Protein AF-A0A1F6GUE6-F1 (afdb_monomer)

Sequence (377 aa):
MRLKSFLLSLLVLWVGASNLKAAQGLELARFNPGYVQPQVYHSFEQGLLLVALEAKRTASFSCAPNRYLLYQAQGETLTWFEGGNLLLSPDLSHLVYLKIQTLDPVLPDQIPAWETQAKTLVNQLQVGPLVLEEAAMNDGQRQCWQQPVWVSLAQGSQKPLPFLAANLCKKHWCSQLSFEGPQSLRLWVRLEPKLVHFVKLDLETGMADPLRFGPSFTKEDLVATHAPREDLLKGKEFQNVQLPLAQGARLIFRPEGGEVSLVLLRKSPDPQTAAARLQSAAEALKAAQVQSALDQGRQAAWLDPANFEAKYFVLSALAAAGETAQLFESLLEDFSAPEKEKACGKMHLDEAFKKLKQQTLFLQQFKANCQAPAPTR

Foldseek 3Di:
DDDDDDDDDPPPPPPPDPPPPPFQKDFPDKFFVVFWDWWWDADAVQLKIKIWTFGDFDPFEDLFWIKIWIAGPVLRDIDIDTAQAKAADQVRQKIKGWHKDKQFADDPVCVVVSVVSLVVLCVQQVADSVQVVVVNPPDRDMDMWTWIWMAGPVVRDIDTQNFTFDQQEGGGGDWDWDDPPDQWIWTWTHRDPQKIFTWIAGNPVSDTHTPDMDGRHHDHDDDHDHYPDDTPDDDPPQDQDWDDRYVFWIWGFHDDPSMTTIMITGDDADQVSLVVLQVVLVVCVVVVVLVSSLSSLSSSCSNPLVPLSSLLSNLLSCLLVVVLVVSLVSLVPSDDPVSSQVSLVCCVVDPSNVVVCVDPVNVVSSCVRRVDDDPDD

Mean predicted aligned error: 10.4 Å

Organism: NCBI:txid1817773

Solvent-accessible surface area (backbone atoms only — not comparable to full-atom values): 20998 Å² total; per-residue (Å²): 139,82,91,84,77,91,81,80,85,77,80,76,79,75,75,70,72,76,79,69,72,71,64,46,65,39,80,76,47,74,46,45,67,89,53,35,43,61,38,35,38,63,37,73,92,71,31,35,38,41,40,37,43,31,66,47,81,46,97,63,56,70,85,73,60,23,41,34,40,39,37,33,59,78,83,70,44,77,47,81,46,64,16,49,49,48,36,45,41,94,85,67,52,34,36,39,34,19,35,69,45,76,46,74,51,77,48,89,94,40,46,72,62,48,53,52,53,50,52,50,50,30,72,60,23,72,33,48,64,59,48,60,51,67,50,64,73,47,86,74,45,71,40,67,48,23,29,42,28,42,32,38,67,86,76,70,48,75,44,78,39,48,40,37,38,39,71,31,33,72,30,42,69,21,58,68,68,44,73,64,62,97,54,25,36,36,34,42,25,44,55,48,67,68,31,32,32,38,26,43,32,32,70,84,82,50,50,67,48,80,75,49,72,46,71,63,65,70,42,89,80,64,83,74,65,48,55,94,62,69,68,77,38,72,85,84,72,52,78,71,42,73,44,82,60,50,97,55,33,33,41,35,28,43,75,52,98,82,30,35,38,34,29,44,30,34,75,70,75,39,61,69,64,14,51,55,30,37,51,53,14,53,53,29,42,74,71,68,36,47,67,60,12,35,55,28,14,49,48,11,18,59,28,21,70,84,38,62,66,31,49,50,45,31,43,44,36,27,44,68,70,63,39,62,68,60,32,54,50,46,51,63,74,72,35,55,74,72,51,33,55,53,48,44,57,48,52,75,72,39,72,63,36,54,72,49,67,73,36,69,68,48,48,52,51,44,43,63,74,66,62,54,77,76,80,86,126

Secondary structure (DSSP, 8-state):
-----------------------EEEEEEEE-TTTEEEEEEEETTTTEEEEEEEEPP-SS---PPEEEEEEETTTTEEEEEEES-EEE-TTSSEEEEEEEEEE----GGGHHHHHHHHHHHHHHHT--HHHHHHHHTSTTPPEEEEEEEEEETTT--EEE-S--BPP-BSSS----EEESSTTEEEEEEEEETTEEEEEEEETTT--EEEEEEEE---BS-------SSPEEE-TT--SS-EEEEETTEEEEEEEETTEEEEEEEESS--HHHHHHHHHHHHHHHHTT-HHHHHHHHHHHHHH-TT-HHHHHHHHHHHHHHT-HHHHHHHHHHS--HHHHHHHHHHHHH-GGGTTGGGSHHHHHHHHHHHSSPPP--

pLDDT: mean 80.68, std 15.74, range [26.67, 97.0]

Structure (mmCIF, N/CA/C/O backbone):
data_AF-A0A1F6GUE6-F1
#
_entry.id   AF-A0A1F6GUE6-F1
#
loop_
_atom_site.group_PDB
_atom_site.id
_atom_site.type_symbol
_atom_site.label_atom_id
_atom_site.label_alt_id
_atom_site.label_comp_id
_atom_site.label_asym_id
_atom_site.label_entity_id
_atom_site.label_seq_id
_atom_site.pdbx_PDB_ins_code
_atom_site.Cartn_x
_atom_site.Cartn_y
_atom_site.Cartn_z
_atom_site.occupancy
_atom_site.B_iso_or_equiv
_atom_site.auth_seq_id
_atom_site.auth_comp_id
_atom_site.auth_asym_id
_atom_site.auth_atom_id
_atom_site.pdbx_PDB_model_num
ATOM 1 N N . MET A 1 1 ? -19.652 -10.505 82.487 1.00 35.41 1 MET A N 1
ATOM 2 C CA . MET A 1 1 ? -18.382 -10.192 81.793 1.00 35.41 1 MET A CA 1
ATOM 3 C C . MET A 1 1 ? -18.406 -10.875 80.427 1.00 35.41 1 MET A C 1
ATOM 5 O O . MET A 1 1 ? -18.623 -12.075 80.393 1.00 35.41 1 MET A O 1
ATOM 9 N N . ARG A 1 2 ? -18.172 -10.102 79.354 1.00 34.78 2 ARG A N 1
ATOM 10 C CA . ARG A 1 2 ? -17.949 -10.492 77.938 1.00 34.78 2 ARG A CA 1
ATOM 11 C C . ARG A 1 2 ? -19.164 -10.804 77.040 1.00 34.78 2 ARG A C 1
ATOM 13 O O . ARG A 1 2 ? -19.551 -11.945 76.839 1.00 34.78 2 ARG A O 1
ATOM 20 N N . LEU A 1 3 ? -19.632 -9.714 76.416 1.00 36.88 3 LEU A N 1
ATOM 21 C CA . LEU A 1 3 ? -20.045 -9.581 75.008 1.00 36.88 3 LEU A CA 1
ATOM 22 C C . LEU A 1 3 ? -19.240 -10.479 74.047 1.00 36.88 3 LEU A C 1
ATOM 24 O O . LEU A 1 3 ? -18.013 -10.390 74.063 1.00 36.88 3 LEU A O 1
ATOM 28 N N . LYS A 1 4 ? -19.932 -11.196 73.151 1.00 33.12 4 LYS A N 1
ATOM 29 C CA . LYS A 1 4 ? -19.559 -11.521 71.753 1.00 33.12 4 LYS A CA 1
ATOM 30 C C . LYS A 1 4 ? -20.828 -12.009 71.038 1.00 33.12 4 LYS A C 1
ATOM 32 O O . LYS A 1 4 ? -21.587 -12.748 71.643 1.00 33.12 4 LYS A O 1
ATOM 37 N N . SER A 1 5 ? -21.134 -11.749 69.779 1.00 37.88 5 SER A N 1
ATOM 38 C CA . SER A 1 5 ? -20.738 -10.743 68.799 1.00 37.88 5 SER A CA 1
ATOM 39 C C . SER A 1 5 ? -21.776 -10.878 67.684 1.00 37.88 5 SER A C 1
ATOM 41 O O . SER A 1 5 ? -22.031 -11.983 67.210 1.00 37.88 5 SER A O 1
ATOM 43 N N . PHE A 1 6 ? -22.367 -9.755 67.288 1.00 40.47 6 PHE A N 1
ATOM 44 C CA . PHE A 1 6 ? -23.083 -9.584 66.028 1.00 40.47 6 PHE A CA 1
ATOM 45 C C . PHE A 1 6 ? -22.161 -9.966 64.861 1.00 40.47 6 PHE A C 1
ATOM 47 O O . PHE A 1 6 ? -21.035 -9.474 64.791 1.00 40.47 6 PHE A O 1
ATOM 54 N N . LEU A 1 7 ? -22.641 -10.783 63.926 1.00 34.53 7 LEU A N 1
ATOM 55 C CA . LEU A 1 7 ? -22.042 -10.914 62.599 1.00 34.53 7 LEU A CA 1
ATOM 56 C C . LEU A 1 7 ? -23.152 -10.704 61.574 1.00 34.53 7 LEU A C 1
ATOM 58 O O . LEU A 1 7 ? -23.885 -11.608 61.187 1.00 34.53 7 LEU A O 1
ATOM 62 N N . LEU A 1 8 ? -23.291 -9.423 61.240 1.00 34.41 8 LEU A N 1
ATOM 63 C CA . LEU A 1 8 ? -24.110 -8.875 60.178 1.00 34.41 8 LEU A CA 1
ATOM 64 C C . LEU A 1 8 ? -23.520 -9.348 58.842 1.00 34.41 8 LEU A C 1
ATOM 66 O O . LEU A 1 8 ? -22.366 -9.058 58.523 1.00 34.41 8 LEU A O 1
ATOM 70 N N . SER A 1 9 ? -24.306 -10.097 58.079 1.00 35.75 9 SER A N 1
ATOM 71 C CA . SER A 1 9 ? -23.972 -10.549 56.734 1.00 35.75 9 SER A CA 1
ATOM 72 C C . SER A 1 9 ? -23.972 -9.356 55.772 1.00 35.75 9 SER A C 1
ATOM 74 O O . SER A 1 9 ? -25.006 -8.997 55.214 1.00 35.75 9 SER A O 1
ATOM 76 N N . LEU A 1 10 ? -22.811 -8.727 55.575 1.00 33.06 10 LEU A N 1
ATOM 77 C CA . LEU A 1 10 ? -22.590 -7.817 54.453 1.00 33.06 10 LEU A CA 1
ATOM 78 C C . LEU A 1 10 ? -22.351 -8.665 53.196 1.00 33.06 10 LEU A C 1
ATOM 80 O O . LEU A 1 10 ? -21.239 -9.112 52.918 1.00 33.06 10 LEU A O 1
ATOM 84 N N . LEU A 1 11 ? -23.430 -8.902 52.451 1.00 32.97 11 LEU A N 1
ATOM 85 C CA . LEU A 1 11 ? -23.385 -9.319 51.053 1.00 32.97 11 LEU A CA 1
ATOM 86 C C . LEU A 1 11 ? -22.753 -8.179 50.245 1.00 32.97 11 LEU A C 1
ATOM 88 O O . LEU A 1 11 ? -23.424 -7.283 49.738 1.00 32.97 11 LEU A O 1
ATOM 92 N N . VAL A 1 12 ? -21.427 -8.200 50.157 1.00 36.44 12 VAL A N 1
ATOM 93 C CA . VAL A 1 12 ? -20.687 -7.437 49.160 1.00 36.44 12 VAL A CA 1
ATOM 94 C C . VAL A 1 12 ? -20.916 -8.142 47.823 1.00 36.44 12 VAL A C 1
ATOM 96 O O . VAL A 1 12 ? -20.212 -9.080 47.453 1.00 36.44 12 VAL A O 1
ATOM 99 N N . LEU A 1 13 ? -21.956 -7.700 47.117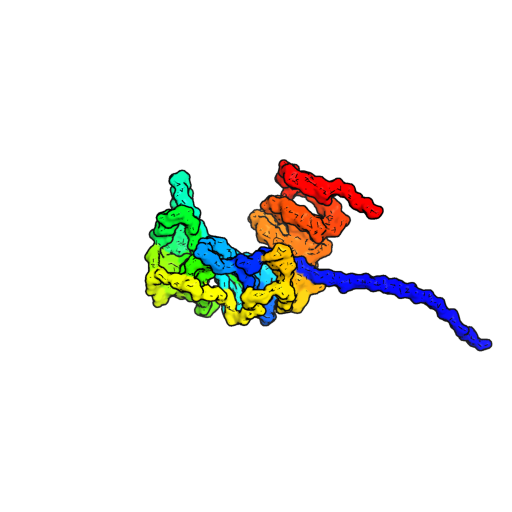 1.00 31.14 13 LEU A N 1
ATOM 100 C CA . LEU A 1 13 ? -22.135 -7.905 45.683 1.00 31.14 13 LEU A CA 1
ATOM 101 C C . LEU A 1 13 ? -20.979 -7.200 44.960 1.00 31.14 13 LEU A C 1
ATOM 103 O O . LEU A 1 13 ? -21.100 -6.070 44.493 1.00 31.14 13 LEU A O 1
ATOM 107 N N . TRP A 1 14 ? -19.835 -7.877 44.873 1.00 30.05 14 TRP A N 1
ATOM 108 C CA . TRP A 1 14 ? -18.879 -7.639 43.801 1.00 30.05 14 TRP A CA 1
ATOM 109 C C . TRP A 1 14 ? -19.537 -8.117 42.507 1.00 30.05 14 TRP A C 1
ATOM 111 O O . TRP A 1 14 ? -19.362 -9.252 42.065 1.00 30.05 14 TRP A O 1
ATOM 121 N N . VAL A 1 15 ? -20.319 -7.227 41.896 1.00 29.81 15 VAL A N 1
ATOM 122 C CA . VAL A 1 15 ? -20.525 -7.245 40.450 1.00 29.81 15 VAL A CA 1
ATOM 123 C C . VAL A 1 15 ? -19.153 -6.938 39.868 1.00 29.81 15 VAL A C 1
ATOM 125 O O . VAL A 1 15 ? -18.769 -5.784 39.691 1.00 29.81 15 VAL A O 1
ATOM 128 N N . GLY A 1 16 ? -18.362 -7.995 39.688 1.00 26.67 16 GLY A N 1
ATOM 129 C CA . GLY A 1 16 ? -17.141 -7.941 38.916 1.00 26.67 16 GLY A CA 1
ATOM 130 C C . GLY A 1 16 ? -17.531 -7.464 37.532 1.00 26.67 16 GLY A C 1
ATOM 131 O O . GLY A 1 16 ? -18.070 -8.235 36.740 1.00 26.67 16 GLY A O 1
ATOM 132 N N . ALA A 1 17 ? -17.291 -6.177 37.281 1.00 27.41 17 ALA A N 1
ATOM 133 C CA . ALA A 1 17 ? -17.164 -5.633 35.950 1.00 27.41 17 ALA A CA 1
ATOM 134 C C . ALA A 1 17 ? -16.342 -6.643 35.156 1.00 27.41 17 ALA A C 1
ATOM 136 O O . ALA A 1 17 ? -15.202 -6.958 35.512 1.00 27.41 17 ALA A O 1
ATOM 137 N N . SER A 1 18 ? -16.974 -7.222 34.146 1.00 26.86 18 SER A N 1
ATOM 138 C CA . SER A 1 18 ? -16.344 -8.062 33.154 1.00 26.86 18 SER A CA 1
ATOM 139 C C . SER A 1 18 ? -15.205 -7.255 32.534 1.00 26.86 18 SER A C 1
ATOM 141 O O . SER A 1 18 ? -15.375 -6.555 31.544 1.00 26.86 18 SER A O 1
ATOM 143 N N . ASN A 1 19 ? -14.012 -7.378 33.120 1.00 27.17 19 ASN A N 1
ATOM 144 C CA . ASN A 1 19 ? -12.729 -6.947 32.574 1.00 27.17 19 ASN A CA 1
ATOM 145 C C . ASN A 1 19 ? -12.341 -7.824 31.369 1.00 27.17 19 ASN A C 1
ATOM 147 O O . ASN A 1 19 ? -11.182 -8.184 31.178 1.00 27.17 19 ASN A O 1
ATOM 151 N N . LEU A 1 20 ? -13.309 -8.144 30.512 1.00 29.92 20 LEU A N 1
ATOM 152 C CA . LEU A 1 20 ? -13.044 -8.361 29.107 1.00 29.92 20 LEU A CA 1
ATOM 153 C C . LEU A 1 20 ? -12.789 -6.966 28.536 1.00 29.92 20 LEU A C 1
ATOM 155 O O . LEU A 1 20 ? -13.666 -6.355 27.936 1.00 29.92 20 LEU A O 1
ATOM 159 N N . LYS A 1 21 ? -11.571 -6.443 28.745 1.00 37.50 21 LYS A N 1
ATOM 160 C CA . LYS A 1 21 ? -11.006 -5.489 27.790 1.00 37.50 21 LYS A CA 1
ATOM 161 C C . LYS A 1 21 ? -11.071 -6.213 26.450 1.00 37.50 21 LYS A C 1
ATOM 163 O O . LYS A 1 21 ? -10.234 -7.077 26.190 1.00 37.50 21 LYS A O 1
ATOM 168 N N . ALA A 1 22 ? -12.111 -5.943 25.662 1.00 50.25 22 ALA A N 1
ATOM 169 C CA . ALA A 1 22 ? -12.159 -6.360 24.276 1.00 50.25 22 ALA A CA 1
ATOM 170 C C . ALA A 1 22 ? -10.840 -5.879 23.666 1.00 50.25 22 ALA A C 1
ATOM 172 O O . ALA A 1 22 ? -10.514 -4.693 23.751 1.00 50.25 22 ALA A O 1
ATOM 173 N N . ALA A 1 23 ? -10.012 -6.815 23.204 1.00 57.88 23 ALA A N 1
ATOM 174 C CA . ALA A 1 23 ? -8.771 -6.456 22.542 1.00 57.88 23 ALA A CA 1
ATOM 175 C C . ALA A 1 23 ? -9.123 -5.509 21.390 1.00 57.88 23 ALA A C 1
ATOM 177 O O . ALA A 1 23 ? -10.034 -5.796 20.613 1.00 57.88 23 ALA A O 1
ATOM 178 N N . GLN A 1 24 ? -8.446 -4.366 21.329 1.00 77.25 24 GLN A N 1
ATOM 179 C CA . GLN A 1 24 ? -8.759 -3.318 20.364 1.00 77.25 24 GLN A CA 1
ATOM 180 C C . GLN A 1 24 ? -8.235 -3.763 19.007 1.00 77.25 24 GLN A C 1
ATOM 182 O O . GLN A 1 24 ? -7.024 -3.920 18.847 1.00 77.25 24 GLN A O 1
ATOM 187 N N . GLY A 1 25 ? -9.144 -4.029 18.074 1.00 84.50 25 GLY A N 1
ATOM 188 C CA . GLY A 1 25 ? -8.812 -4.484 16.732 1.00 84.50 25 GLY A CA 1
ATOM 189 C C . GLY A 1 25 ? -8.895 -3.359 15.719 1.00 84.50 25 GLY A C 1
ATOM 190 O O . GLY A 1 25 ? -9.878 -2.632 15.699 1.00 84.50 25 GLY A O 1
ATOM 191 N N . LEU A 1 26 ? -7.877 -3.254 14.873 1.00 85.81 26 LEU A N 1
ATOM 192 C CA . LEU A 1 26 ? -7.922 -2.493 13.632 1.00 85.81 26 LEU A CA 1
ATOM 193 C C . LEU A 1 26 ? -7.935 -3.487 12.478 1.00 85.81 26 LEU A C 1
ATOM 195 O O . LEU A 1 26 ? -6.980 -4.254 12.326 1.00 85.81 26 LEU A O 1
ATOM 199 N N . GLU A 1 27 ? -9.007 -3.500 11.687 1.00 86.12 27 GLU A N 1
ATOM 200 C CA . GLU A 1 27 ? -8.993 -4.229 10.421 1.00 86.12 27 GLU A CA 1
ATOM 201 C C . GLU A 1 27 ? -8.034 -3.516 9.464 1.00 86.12 27 GLU A C 1
ATOM 203 O O . GLU A 1 27 ? -8.193 -2.345 9.131 1.00 86.12 27 GLU A O 1
ATOM 208 N N . LEU A 1 28 ? -6.986 -4.231 9.077 1.00 84.00 28 LEU A N 1
ATOM 209 C CA . LEU A 1 28 ? -5.942 -3.751 8.189 1.00 84.00 28 LEU A CA 1
ATOM 210 C C . LEU A 1 28 ? -6.340 -3.980 6.732 1.00 84.00 28 LEU A C 1
ATOM 212 O O . LEU A 1 28 ? -6.173 -3.104 5.892 1.00 84.00 28 LEU A O 1
ATOM 216 N N . ALA A 1 29 ? -6.852 -5.170 6.425 1.00 86.69 29 ALA A N 1
ATOM 217 C CA . ALA A 1 29 ? -7.292 -5.516 5.085 1.00 86.69 29 ALA A CA 1
ATOM 218 C C . ALA A 1 29 ? -8.278 -6.675 5.104 1.00 86.69 29 ALA A C 1
ATOM 220 O O . ALA A 1 29 ? -8.143 -7.600 5.903 1.00 86.69 29 ALA A O 1
ATOM 221 N N . ARG A 1 30 ? -9.167 -6.681 4.116 1.00 88.81 30 ARG A N 1
ATOM 222 C CA . ARG A 1 30 ? -9.986 -7.832 3.750 1.00 88.81 30 ARG A CA 1
ATOM 223 C C . ARG A 1 30 ? -9.559 -8.360 2.384 1.00 88.81 30 ARG A C 1
ATOM 225 O O . ARG A 1 30 ? -9.188 -7.592 1.484 1.00 88.81 30 ARG A O 1
ATOM 232 N N . PHE A 1 31 ? -9.523 -9.680 2.237 1.00 88.69 31 PHE A N 1
ATOM 233 C CA . PHE A 1 31 ? -9.171 -10.315 0.970 1.00 88.69 31 PHE A CA 1
ATOM 234 C C . PHE A 1 31 ? -9.803 -11.694 0.814 1.00 88.69 31 PHE A C 1
ATOM 236 O O . PHE A 1 31 ? -10.005 -12.435 1.772 1.00 88.69 31 PHE A O 1
ATOM 243 N N . ASN A 1 32 ? -10.045 -12.076 -0.437 1.00 88.94 32 ASN A N 1
ATOM 244 C CA . ASN A 1 32 ? -10.493 -13.416 -0.770 1.00 88.94 32 ASN A CA 1
ATOM 245 C C . ASN A 1 32 ? -9.274 -14.355 -0.906 1.00 88.94 32 ASN A C 1
ATOM 247 O O . ASN A 1 32 ? -8.454 -14.169 -1.815 1.00 88.94 32 ASN A O 1
ATOM 251 N N . PRO A 1 33 ? -9.143 -15.392 -0.056 1.00 85.81 33 PRO A N 1
ATOM 252 C CA . PRO A 1 33 ? -8.003 -16.307 -0.080 1.00 85.81 33 PRO A CA 1
ATOM 253 C C . PRO A 1 33 ? -7.973 -17.200 -1.331 1.00 85.81 33 PRO A C 1
ATOM 255 O O . PRO A 1 33 ? -6.996 -17.913 -1.544 1.00 85.81 33 PRO A O 1
ATOM 258 N N . GLY A 1 34 ? -9.018 -17.199 -2.164 1.00 86.31 34 GLY A N 1
ATOM 259 C CA . GLY A 1 34 ? -9.038 -17.817 -3.490 1.00 86.31 34 GLY A CA 1
ATOM 260 C C . GLY A 1 34 ? -8.228 -17.041 -4.532 1.00 86.31 34 GLY A C 1
ATOM 261 O O . GLY A 1 34 ? -7.644 -17.666 -5.415 1.00 86.31 34 GLY A O 1
ATOM 262 N N . TYR A 1 35 ? -8.113 -15.717 -4.382 1.00 86.38 35 TYR A N 1
ATOM 263 C CA . TYR A 1 35 ? -7.419 -14.832 -5.330 1.00 86.38 35 TYR A CA 1
ATOM 264 C C . TYR A 1 35 ? -6.144 -14.206 -4.770 1.00 86.38 35 TYR A C 1
ATOM 266 O O . TYR A 1 35 ? -5.294 -13.785 -5.546 1.00 86.38 35 TYR A O 1
ATOM 274 N N . VAL A 1 36 ? -5.992 -14.152 -3.447 1.00 87.50 36 VAL A N 1
ATOM 275 C CA . VAL A 1 36 ? -4.854 -13.515 -2.777 1.00 87.50 36 VAL A CA 1
ATOM 276 C C . VAL A 1 36 ? -4.103 -14.532 -1.928 1.00 87.50 36 VAL A C 1
ATOM 278 O O . VAL A 1 36 ? -4.702 -15.387 -1.272 1.00 87.50 36 VAL A O 1
ATOM 281 N N . GLN A 1 37 ? -2.780 -14.445 -1.954 1.00 85.62 37 GLN A N 1
ATOM 282 C CA . GLN A 1 37 ? -1.874 -15.175 -1.086 1.00 85.62 37 GLN A CA 1
ATOM 283 C C . GLN A 1 37 ? -1.185 -14.181 -0.143 1.00 85.62 37 GLN A C 1
ATOM 285 O O . GLN A 1 37 ? -0.349 -13.398 -0.597 1.00 85.62 37 GLN A O 1
ATOM 290 N N . PRO A 1 38 ? -1.527 -14.186 1.155 1.00 84.56 38 PRO A N 1
ATOM 291 C CA . PRO A 1 38 ? -0.767 -13.437 2.134 1.00 84.56 38 PRO A CA 1
ATOM 292 C C . PRO A 1 38 ? 0.582 -14.108 2.427 1.00 84.56 38 PRO A C 1
ATOM 294 O O . PRO A 1 38 ? 0.700 -15.333 2.393 1.00 84.56 38 PRO A O 1
ATOM 297 N N . GLN A 1 39 ? 1.586 -13.300 2.740 1.00 84.06 39 GLN A N 1
ATOM 298 C CA . GLN A 1 39 ? 2.867 -13.713 3.310 1.00 84.06 39 GLN A CA 1
ATOM 299 C C . GLN A 1 39 ? 3.193 -12.772 4.468 1.00 84.06 39 GLN A C 1
ATOM 301 O O . GLN A 1 39 ? 2.888 -11.575 4.391 1.00 84.06 39 GLN A O 1
ATOM 306 N N . VAL A 1 40 ? 3.787 -13.290 5.544 1.00 79.62 40 VAL A N 1
ATOM 307 C CA . VAL A 1 40 ? 4.036 -12.492 6.750 1.00 79.62 40 VAL A CA 1
ATOM 308 C C . VAL A 1 40 ? 5.484 -12.608 7.175 1.00 79.62 40 VAL A C 1
ATOM 310 O O . VAL A 1 40 ? 5.957 -13.667 7.567 1.00 79.62 40 VAL A O 1
ATOM 313 N N . TYR A 1 41 ? 6.165 -11.473 7.192 1.00 80.19 41 TYR A N 1
ATOM 314 C CA . TYR A 1 41 ? 7.556 -11.364 7.596 1.00 80.19 41 TYR A CA 1
ATOM 315 C C . TYR A 1 41 ? 7.655 -10.580 8.890 1.00 80.19 41 TYR A C 1
ATOM 317 O O . TYR A 1 41 ? 6.993 -9.554 9.056 1.00 80.19 41 TYR A O 1
ATOM 325 N N . HIS A 1 42 ? 8.520 -11.032 9.792 1.00 74.75 42 HIS A N 1
ATOM 326 C CA . HIS A 1 42 ? 8.711 -10.372 11.073 1.00 74.75 42 HIS A CA 1
ATOM 327 C C . HIS A 1 42 ? 10.180 -10.272 11.476 1.00 74.75 42 HIS A C 1
ATOM 329 O O . HIS A 1 42 ? 10.982 -11.181 11.253 1.00 74.75 42 HIS A O 1
ATOM 335 N N . SER A 1 43 ? 10.515 -9.169 12.138 1.00 75.12 43 SER A N 1
ATOM 336 C CA . SER A 1 43 ? 11.791 -8.953 12.804 1.00 75.12 43 SER A CA 1
ATOM 337 C C . SER A 1 43 ? 11.549 -8.564 14.260 1.00 75.12 43 SER A C 1
ATOM 339 O O . SER A 1 43 ? 11.273 -7.402 14.552 1.00 75.12 43 SER A O 1
ATOM 341 N N . PHE A 1 44 ? 11.678 -9.531 15.179 1.00 69.50 44 PHE A N 1
ATOM 342 C CA . PHE A 1 44 ? 11.479 -9.307 16.620 1.00 69.50 44 PHE A CA 1
ATOM 343 C C . PHE A 1 44 ? 12.415 -8.235 17.187 1.00 69.50 44 PHE A C 1
ATOM 345 O O . PHE A 1 44 ? 11.985 -7.411 17.985 1.00 69.50 44 PHE A O 1
ATOM 352 N N . GLU A 1 45 ? 13.675 -8.222 16.752 1.00 71.19 45 GLU A N 1
ATOM 353 C CA . GLU A 1 45 ? 14.685 -7.267 17.227 1.00 71.19 45 GLU A CA 1
ATOM 354 C C . GLU A 1 45 ? 14.363 -5.826 16.828 1.00 71.19 45 GLU A C 1
ATOM 356 O O . GLU A 1 45 ? 14.610 -4.913 17.605 1.00 71.19 45 GLU A O 1
ATOM 361 N N . GLN A 1 46 ? 13.807 -5.627 15.629 1.00 73.94 46 GLN A N 1
ATOM 362 C CA . GLN A 1 46 ? 13.511 -4.295 15.090 1.00 73.94 46 GLN A CA 1
ATOM 363 C C . GLN A 1 46 ? 12.035 -3.905 15.230 1.00 73.94 46 GLN A C 1
ATOM 365 O O . GLN A 1 46 ? 11.632 -2.834 14.782 1.00 73.94 46 GLN A O 1
ATOM 370 N N . GLY A 1 47 ? 11.208 -4.779 15.815 1.00 77.69 47 GLY A N 1
ATOM 371 C CA . GLY A 1 47 ? 9.769 -4.564 15.954 1.00 77.69 47 GLY A CA 1
ATOM 372 C C . GLY A 1 47 ? 9.066 -4.291 14.621 1.00 77.69 47 GLY A C 1
ATOM 373 O O . GLY A 1 47 ? 8.137 -3.489 14.582 1.00 77.69 47 GLY A O 1
ATOM 374 N N . LEU A 1 48 ? 9.527 -4.904 13.528 1.00 81.44 48 LEU A N 1
ATOM 375 C CA . LEU A 1 48 ? 9.015 -4.658 12.181 1.00 81.44 48 LEU A CA 1
ATOM 376 C C . LEU A 1 48 ? 8.215 -5.865 11.695 1.00 81.44 48 LEU A C 1
ATOM 378 O O . LEU A 1 48 ? 8.706 -6.995 11.712 1.00 81.44 48 LEU A O 1
ATOM 382 N N . LEU A 1 49 ? 7.001 -5.605 11.223 1.00 83.00 49 LEU A N 1
ATOM 383 C CA . LEU A 1 49 ? 6.133 -6.569 10.557 1.00 83.00 49 LEU A CA 1
ATOM 384 C C . LEU A 1 49 ? 5.879 -6.097 9.126 1.00 83.00 49 LEU A C 1
ATOM 386 O O . LEU A 1 49 ? 5.487 -4.955 8.910 1.00 83.00 49 LEU A O 1
ATOM 390 N N . LEU A 1 50 ? 6.035 -7.002 8.168 1.00 87.06 50 LEU A N 1
ATOM 391 C CA . LEU A 1 50 ? 5.596 -6.813 6.793 1.00 87.06 50 LEU A CA 1
ATOM 392 C C . LEU A 1 50 ? 4.553 -7.877 6.458 1.00 87.06 50 LEU A C 1
ATOM 394 O O . LEU A 1 50 ? 4.825 -9.072 6.557 1.00 87.06 50 LEU A O 1
ATOM 398 N N . VAL A 1 51 ? 3.377 -7.443 6.019 1.00 88.12 51 VAL A N 1
ATOM 399 C CA . VAL A 1 51 ? 2.354 -8.318 5.447 1.00 88.12 51 VAL A CA 1
ATOM 400 C C . VAL A 1 51 ? 2.261 -8.031 3.958 1.00 88.12 51 VAL A C 1
ATOM 402 O O . VAL A 1 51 ? 1.878 -6.934 3.560 1.00 88.12 51 VAL A O 1
ATOM 405 N N . ALA A 1 52 ? 2.611 -9.010 3.133 1.00 89.81 52 ALA A N 1
ATOM 406 C CA . ALA A 1 52 ? 2.418 -8.954 1.690 1.00 89.81 52 ALA A CA 1
ATOM 407 C C . ALA A 1 52 ? 1.097 -9.639 1.339 1.00 89.81 52 ALA A C 1
ATOM 409 O O . ALA A 1 52 ? 0.883 -10.779 1.728 1.00 89.81 52 ALA A O 1
ATOM 410 N N . LEU A 1 53 ? 0.209 -8.958 0.621 1.00 90.12 53 LEU A N 1
ATOM 411 C CA . LEU A 1 53 ? -1.039 -9.488 0.078 1.00 90.12 53 LEU A CA 1
ATOM 412 C C . LEU A 1 53 ? -0.896 -9.553 -1.441 1.00 90.12 53 LEU A C 1
ATOM 414 O O . LEU A 1 53 ? -1.119 -8.560 -2.142 1.00 90.12 53 LEU A O 1
ATOM 418 N N . GLU A 1 54 ? -0.498 -10.716 -1.941 1.00 88.25 54 GLU A N 1
ATOM 419 C CA . GLU A 1 54 ? -0.133 -10.880 -3.344 1.00 88.25 54 GLU A CA 1
ATOM 420 C C . GLU A 1 54 ? -1.238 -11.538 -4.155 1.00 88.25 54 GLU A C 1
ATOM 422 O O . GLU A 1 54 ? -1.897 -12.469 -3.688 1.00 88.25 54 GLU A O 1
ATOM 427 N N . ALA A 1 55 ? -1.433 -11.093 -5.393 1.00 85.19 55 ALA A N 1
ATOM 428 C CA . ALA A 1 55 ? -2.342 -11.773 -6.302 1.00 85.19 55 ALA A CA 1
ATOM 429 C C . ALA A 1 55 ? -1.824 -13.190 -6.601 1.00 85.19 55 ALA A C 1
ATOM 431 O O . ALA A 1 55 ? -0.674 -13.389 -7.003 1.00 85.19 55 ALA A O 1
ATOM 432 N N . LYS A 1 56 ? -2.686 -14.197 -6.437 1.00 84.25 56 LYS A N 1
ATOM 433 C CA . LYS A 1 56 ? -2.382 -15.562 -6.864 1.00 84.25 56 LYS A CA 1
ATOM 434 C C . LYS A 1 56 ? -2.228 -15.618 -8.374 1.00 84.25 56 LYS A C 1
ATOM 436 O O . LYS A 1 56 ? -2.811 -14.839 -9.121 1.00 84.25 56 LYS A O 1
ATOM 441 N N . ARG A 1 57 ? -1.471 -16.617 -8.820 1.00 80.44 57 ARG A N 1
ATOM 442 C CA . ARG A 1 57 ? -1.257 -16.905 -10.239 1.00 80.44 57 ARG A CA 1
ATOM 443 C C . ARG A 1 57 ? -2.595 -17.093 -10.953 1.00 80.44 57 ARG A C 1
ATOM 445 O O . ARG A 1 57 ? -3.378 -17.970 -10.590 1.00 80.44 57 ARG A O 1
ATOM 452 N N . THR A 1 58 ? -2.809 -16.317 -12.003 1.00 79.12 58 THR A N 1
ATOM 453 C CA . THR A 1 58 ? -3.985 -16.395 -12.874 1.00 79.12 58 THR A CA 1
ATOM 454 C C . THR A 1 58 ? -3.608 -16.943 -14.253 1.00 79.12 58 THR A C 1
ATOM 456 O O . THR A 1 58 ? -2.432 -17.131 -14.578 1.00 79.12 58 THR A O 1
ATOM 459 N N . ALA A 1 59 ? -4.612 -17.241 -15.084 1.00 76.50 59 ALA A N 1
ATOM 460 C CA . ALA A 1 59 ? -4.385 -17.624 -16.479 1.00 76.50 59 ALA A CA 1
ATOM 461 C C . ALA A 1 59 ? -3.818 -16.457 -17.311 1.00 76.50 59 ALA A C 1
ATOM 463 O O . ALA A 1 59 ? -2.984 -16.680 -18.186 1.00 76.50 59 ALA A O 1
ATOM 464 N N . SER A 1 60 ? -4.234 -15.226 -16.996 1.00 79.31 60 SER A N 1
ATOM 465 C CA . SER A 1 60 ? -3.818 -13.983 -17.647 1.00 79.31 60 SER A CA 1
ATOM 466 C C . SER A 1 60 ? -3.238 -13.001 -16.632 1.00 79.31 60 SER A C 1
ATOM 468 O O . SER A 1 60 ? -3.845 -12.757 -15.588 1.00 79.31 60 SER A O 1
ATOM 470 N N . PHE A 1 61 ? -2.089 -12.411 -16.952 1.00 82.62 61 PHE A N 1
ATOM 471 C CA . PHE A 1 61 ? -1.481 -11.362 -16.139 1.00 82.62 61 PHE A CA 1
ATOM 472 C C . PHE A 1 61 ? -2.379 -10.122 -16.049 1.00 82.62 61 PHE A C 1
ATOM 474 O O . PHE A 1 61 ? -3.037 -9.756 -17.020 1.00 82.62 61 PHE A O 1
ATOM 481 N N . SER A 1 62 ? -2.394 -9.477 -14.883 1.00 85.19 62 SER A N 1
ATOM 482 C CA . SER A 1 62 ? -3.101 -8.215 -14.668 1.00 85.19 62 SER A CA 1
ATOM 483 C C . SER A 1 62 ? -2.140 -7.174 -14.110 1.00 85.19 62 SER A C 1
ATOM 485 O O . SER A 1 62 ? -1.243 -7.510 -13.338 1.00 85.19 62 SER A O 1
ATOM 487 N N . CYS A 1 63 ? -2.381 -5.907 -14.435 1.00 86.06 63 CYS A N 1
ATOM 488 C CA . CYS A 1 63 ? -1.606 -4.792 -13.902 1.00 86.06 63 CYS A CA 1
ATOM 489 C C . CYS A 1 63 ? -1.991 -4.396 -12.464 1.00 86.06 63 CYS A C 1
ATOM 491 O O . CYS A 1 63 ? -1.550 -3.351 -11.992 1.00 86.06 63 CYS A O 1
ATOM 493 N N . ALA A 1 64 ? -2.827 -5.181 -11.773 1.00 88.44 64 ALA A N 1
ATOM 494 C CA . ALA A 1 64 ? -3.205 -4.895 -10.393 1.00 88.44 64 ALA A CA 1
ATOM 495 C C . ALA A 1 64 ? -1.978 -5.016 -9.465 1.00 88.44 64 ALA A C 1
ATOM 497 O O . ALA A 1 64 ? -1.245 -6.004 -9.575 1.00 88.44 64 ALA A O 1
ATOM 498 N N . PRO A 1 65 ? -1.725 -4.040 -8.574 1.00 91.81 65 PRO A N 1
ATOM 499 C CA . PRO A 1 65 ? -0.631 -4.123 -7.615 1.00 91.81 65 PRO A CA 1
ATOM 500 C C . PRO A 1 65 ? -0.863 -5.201 -6.563 1.00 91.81 65 PRO A C 1
ATOM 502 O O . PRO A 1 65 ? -1.992 -5.463 -6.146 1.00 91.81 65 PRO A O 1
ATOM 505 N N . ASN A 1 66 ? 0.239 -5.763 -6.073 1.00 92.00 66 ASN A N 1
ATOM 506 C CA . ASN A 1 66 ? 0.255 -6.381 -4.757 1.00 92.00 66 ASN A CA 1
ATOM 507 C C . ASN A 1 66 ? 0.175 -5.273 -3.698 1.00 92.00 66 ASN A C 1
ATOM 509 O O . ASN A 1 66 ? 0.639 -4.147 -3.915 1.00 92.00 66 ASN A O 1
ATOM 513 N N . ARG A 1 67 ? -0.396 -5.602 -2.539 1.00 92.19 67 ARG A N 1
ATOM 514 C CA . ARG A 1 67 ? -0.513 -4.669 -1.411 1.00 92.19 67 ARG A CA 1
ATOM 515 C C . ARG A 1 67 ? 0.425 -5.109 -0.304 1.00 92.19 67 ARG A C 1
ATOM 517 O O . ARG A 1 67 ? 0.422 -6.276 0.073 1.00 92.19 67 ARG A O 1
ATOM 524 N N . TYR A 1 68 ? 1.197 -4.182 0.235 1.00 91.50 68 TYR A N 1
ATOM 525 C CA . TYR A 1 68 ? 2.151 -4.442 1.301 1.00 91.50 68 TYR A CA 1
ATOM 526 C C . TYR A 1 68 ? 1.847 -3.530 2.480 1.00 91.50 68 TYR A C 1
ATOM 528 O O . TYR A 1 68 ? 1.792 -2.313 2.324 1.00 91.50 68 TYR A O 1
ATOM 536 N N . LEU A 1 69 ? 1.678 -4.114 3.658 1.00 89.94 69 LEU A N 1
ATOM 537 C CA . LEU A 1 69 ? 1.536 -3.386 4.908 1.00 89.94 69 LEU A CA 1
ATOM 538 C C . LEU A 1 69 ? 2.814 -3.516 5.714 1.00 89.94 69 LEU A C 1
ATOM 540 O O . LEU A 1 69 ? 3.200 -4.624 6.083 1.00 89.94 69 LEU A O 1
ATOM 544 N N . LEU A 1 70 ? 3.416 -2.385 6.045 1.00 89.31 70 LEU A N 1
ATOM 545 C CA . LEU A 1 70 ? 4.509 -2.308 6.994 1.00 89.31 70 LEU A CA 1
ATOM 546 C C . LEU A 1 70 ? 3.989 -1.769 8.326 1.00 89.31 70 LEU A C 1
ATOM 548 O O . LEU A 1 70 ? 3.420 -0.681 8.378 1.00 89.31 70 LEU A O 1
ATOM 552 N N . TYR A 1 71 ? 4.217 -2.516 9.397 1.00 86.25 71 TYR A N 1
ATOM 553 C CA . TYR A 1 71 ? 3.998 -2.077 10.766 1.00 86.25 71 TYR A CA 1
ATOM 554 C C . TYR A 1 71 ? 5.338 -1.938 11.485 1.00 86.25 71 TYR A C 1
ATOM 556 O O . TYR A 1 71 ? 6.133 -2.879 11.523 1.00 86.25 71 TYR A O 1
ATOM 564 N N . GLN A 1 72 ? 5.567 -0.769 12.075 1.00 85.50 72 GLN A N 1
ATOM 565 C CA . GLN A 1 72 ? 6.715 -0.482 12.928 1.00 85.50 72 GLN A CA 1
ATOM 566 C C . GLN A 1 72 ? 6.218 -0.327 14.365 1.00 85.50 72 GLN A C 1
ATOM 568 O O . GLN A 1 72 ? 5.532 0.640 14.696 1.00 85.50 72 GLN A O 1
ATOM 573 N N . ALA A 1 73 ? 6.565 -1.284 15.226 1.00 79.88 73 ALA A N 1
ATOM 574 C CA . ALA A 1 73 ? 6.168 -1.283 16.630 1.00 79.88 73 ALA A CA 1
ATOM 575 C C . ALA A 1 73 ? 6.738 -0.070 17.374 1.00 79.88 73 ALA A C 1
ATOM 577 O O . ALA A 1 73 ? 6.067 0.502 18.231 1.00 79.88 73 ALA A O 1
ATOM 578 N N . GLN A 1 74 ? 7.950 0.365 17.013 1.00 77.88 74 GLN A N 1
ATOM 579 C CA . GLN A 1 74 ? 8.495 1.628 17.490 1.00 77.88 74 GLN A CA 1
ATOM 580 C C . GLN A 1 74 ? 7.714 2.789 16.855 1.00 77.88 74 GLN A C 1
ATOM 582 O O . GLN A 1 74 ? 7.852 3.077 15.669 1.00 77.88 74 GLN A O 1
ATOM 587 N N . GLY A 1 75 ? 6.869 3.437 17.657 1.00 77.81 75 GLY A N 1
ATOM 588 C CA . GLY A 1 75 ? 5.983 4.519 17.216 1.00 77.81 75 GLY A CA 1
ATOM 589 C C . GLY A 1 75 ? 4.627 4.061 16.665 1.00 77.81 75 GLY A C 1
ATOM 590 O O . GLY A 1 75 ? 3.868 4.911 16.204 1.00 77.81 75 GLY A O 1
ATOM 591 N N . GLU A 1 76 ? 4.327 2.755 16.705 1.00 80.50 76 GLU A N 1
ATOM 592 C CA . GLU A 1 76 ? 3.057 2.154 16.255 1.00 80.50 76 GLU A CA 1
ATOM 593 C C . GLU A 1 76 ? 2.586 2.707 14.894 1.00 80.50 76 GLU A C 1
ATOM 595 O O . GLU A 1 76 ? 1.446 3.140 14.727 1.00 80.50 76 GLU A O 1
ATOM 600 N N . THR A 1 77 ? 3.503 2.740 13.922 1.00 81.81 77 THR A N 1
ATOM 601 C CA . THR A 1 77 ? 3.245 3.293 12.584 1.00 81.81 77 THR A CA 1
ATOM 602 C C . THR A 1 77 ? 2.787 2.190 11.637 1.00 81.81 77 THR A C 1
ATOM 604 O O . THR A 1 77 ? 3.432 1.142 11.560 1.00 81.81 77 THR A O 1
ATOM 607 N N . LEU A 1 78 ? 1.713 2.442 10.885 1.00 86.19 78 LEU A N 1
ATOM 608 C CA . LEU A 1 78 ? 1.284 1.607 9.760 1.00 86.19 78 LEU A CA 1
ATOM 609 C C . LEU A 1 78 ? 1.450 2.363 8.441 1.00 86.19 78 LEU A C 1
ATOM 611 O O . LEU A 1 78 ? 0.943 3.479 8.304 1.00 86.19 78 LEU A O 1
ATOM 615 N N . THR A 1 79 ? 2.103 1.723 7.472 1.00 86.50 79 THR A N 1
ATOM 616 C CA . THR A 1 79 ? 2.334 2.274 6.132 1.00 86.50 79 THR A CA 1
ATOM 617 C C . THR A 1 79 ? 1.955 1.253 5.068 1.00 86.50 79 THR A C 1
ATOM 619 O O . THR A 1 79 ? 2.433 0.117 5.091 1.00 86.50 79 THR A O 1
ATOM 622 N N . TRP A 1 80 ? 1.123 1.672 4.116 1.00 88.00 80 TRP A N 1
ATOM 623 C CA . TRP A 1 80 ? 0.747 0.871 2.956 1.00 88.00 80 TRP A CA 1
ATOM 624 C C . TRP A 1 80 ? 1.611 1.201 1.743 1.00 88.00 80 TRP A C 1
ATOM 626 O O . TRP A 1 80 ? 1.898 2.364 1.459 1.00 88.00 80 TRP A O 1
ATOM 636 N N . PHE A 1 81 ? 1.977 0.161 0.999 1.00 90.94 81 PHE A N 1
ATOM 637 C CA . PHE A 1 81 ? 2.617 0.266 -0.303 1.00 90.94 81 PHE A CA 1
ATOM 638 C C . PHE A 1 81 ? 1.851 -0.569 -1.321 1.00 90.94 81 PHE A C 1
ATOM 640 O O . PHE A 1 81 ? 1.457 -1.704 -1.051 1.00 90.94 81 PHE A O 1
ATOM 647 N N . GLU A 1 82 ? 1.702 -0.023 -2.519 1.00 92.44 82 GLU A N 1
ATOM 648 C CA . GLU A 1 82 ? 1.163 -0.730 -3.673 1.00 92.44 82 GLU A CA 1
ATOM 649 C C . GLU A 1 82 ? 2.258 -0.852 -4.729 1.00 92.44 82 GLU A C 1
ATOM 651 O O . GLU A 1 82 ? 2.873 0.136 -5.142 1.00 92.44 82 GLU A O 1
ATOM 656 N N . GLY A 1 83 ? 2.535 -2.077 -5.160 1.00 92.94 83 GLY A N 1
ATOM 657 C CA . GLY A 1 83 ? 3.606 -2.329 -6.113 1.00 92.94 83 GLY A CA 1
ATOM 658 C C . GLY A 1 83 ? 3.594 -3.747 -6.652 1.00 92.94 83 GLY A C 1
ATOM 659 O O . GLY A 1 83 ? 2.834 -4.593 -6.197 1.00 92.94 83 GLY A O 1
ATOM 660 N N . GLY A 1 84 ? 4.443 -4.025 -7.638 1.00 90.62 84 GLY A N 1
ATOM 661 C CA . GLY A 1 84 ? 4.598 -5.387 -8.150 1.00 90.62 84 GLY A CA 1
ATOM 662 C C . GLY A 1 84 ? 5.472 -6.268 -7.249 1.00 90.62 84 GLY A C 1
ATOM 663 O O . GLY A 1 84 ? 5.243 -7.464 -7.144 1.00 90.62 84 GLY A O 1
ATOM 664 N N . ASN A 1 85 ? 6.478 -5.690 -6.593 1.00 89.75 85 ASN A N 1
ATOM 665 C CA . ASN A 1 85 ? 7.314 -6.389 -5.617 1.00 89.75 85 ASN A CA 1
ATOM 666 C C . ASN A 1 85 ? 7.831 -5.395 -4.567 1.00 89.75 85 ASN A C 1
ATOM 668 O O . ASN A 1 85 ? 7.897 -4.195 -4.840 1.00 89.75 85 ASN A O 1
ATOM 672 N N . LEU A 1 86 ? 8.231 -5.888 -3.400 1.00 92.44 86 LEU A N 1
ATOM 673 C CA . LEU A 1 86 ? 8.853 -5.120 -2.324 1.00 92.44 86 LEU A CA 1
ATOM 674 C C . LEU A 1 86 ? 10.015 -5.921 -1.748 1.00 92.44 86 LEU A C 1
ATOM 676 O O . LEU A 1 86 ? 9.880 -7.126 -1.565 1.00 92.44 86 LEU A O 1
ATOM 680 N N . LEU A 1 87 ? 11.128 -5.250 -1.456 1.00 90.88 87 LEU A N 1
ATOM 681 C CA . LEU A 1 87 ? 12.306 -5.821 -0.814 1.00 90.88 87 LEU A CA 1
ATOM 682 C C . LEU A 1 87 ? 12.755 -4.944 0.362 1.00 90.88 87 LEU A C 1
ATOM 684 O O . LEU A 1 87 ? 13.027 -3.757 0.182 1.00 90.88 87 LEU A O 1
ATOM 688 N N . LEU A 1 88 ? 12.886 -5.540 1.546 1.00 88.81 88 LEU A N 1
ATOM 689 C CA . LEU A 1 88 ? 13.496 -4.913 2.723 1.00 88.81 88 LEU A CA 1
ATOM 690 C C . LEU A 1 88 ? 15.023 -5.045 2.702 1.00 88.81 88 LEU A C 1
ATOM 692 O O . LEU A 1 88 ? 15.561 -6.087 2.314 1.00 88.81 88 LEU A O 1
ATOM 696 N N . SER A 1 89 ? 15.722 -3.997 3.144 1.00 87.19 89 SER A N 1
ATOM 697 C CA . SER A 1 89 ? 17.174 -4.042 3.302 1.00 87.19 89 SER A CA 1
ATOM 698 C C . SER A 1 89 ? 17.580 -5.008 4.424 1.00 87.19 89 SER A C 1
ATOM 700 O O . SER A 1 89 ? 16.807 -5.224 5.362 1.00 87.19 89 SER A O 1
ATOM 702 N N . PRO A 1 90 ? 18.785 -5.610 4.371 1.00 82.25 90 PRO A N 1
ATOM 703 C CA . PRO A 1 90 ? 19.240 -6.543 5.407 1.00 82.25 90 PRO A CA 1
ATOM 704 C C . PRO A 1 90 ? 19.254 -5.965 6.826 1.00 82.25 90 PRO A C 1
ATOM 706 O O . PRO A 1 90 ? 18.998 -6.683 7.790 1.00 82.25 90 PRO A O 1
ATOM 709 N N . ASP A 1 91 ? 19.528 -4.669 6.943 1.00 83.38 91 ASP A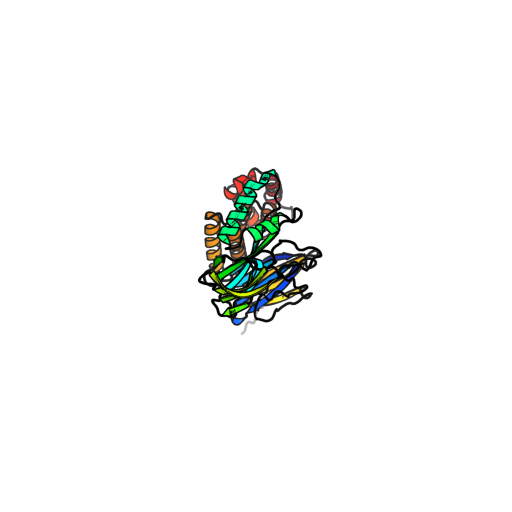 N 1
ATOM 710 C CA . ASP A 1 91 ? 19.544 -3.904 8.190 1.00 83.38 91 ASP A CA 1
ATOM 711 C C . ASP A 1 91 ? 18.175 -3.301 8.556 1.00 83.38 91 ASP A C 1
ATOM 713 O O . ASP A 1 91 ? 18.056 -2.660 9.596 1.00 83.38 91 ASP A O 1
ATOM 717 N N . LEU A 1 92 ? 17.141 -3.520 7.732 1.00 82.75 92 LEU A N 1
ATOM 718 C CA . LEU A 1 92 ? 15.759 -3.078 7.958 1.00 82.75 92 LEU A CA 1
ATOM 719 C C . LEU A 1 92 ? 15.597 -1.559 8.132 1.00 82.75 92 LEU A C 1
ATOM 721 O O . LEU A 1 92 ? 14.616 -1.100 8.711 1.00 82.75 92 LEU A O 1
ATOM 725 N N . SER A 1 93 ? 16.546 -0.775 7.624 1.00 85.00 93 SER A N 1
ATOM 726 C CA . SER A 1 93 ? 16.502 0.690 7.643 1.00 85.00 93 SER A CA 1
ATOM 727 C C . SER A 1 93 ? 15.861 1.272 6.374 1.00 85.00 93 SER A C 1
ATOM 729 O O . SER A 1 93 ? 15.371 2.407 6.380 1.00 85.00 93 SER A O 1
ATOM 731 N N . HIS A 1 94 ? 15.803 0.478 5.301 1.00 88.69 94 HIS A N 1
ATOM 732 C CA . HIS A 1 94 ? 15.274 0.875 4.003 1.00 88.69 94 HIS A CA 1
ATOM 733 C C . HIS A 1 94 ? 14.399 -0.220 3.395 1.00 88.69 94 HIS A C 1
ATOM 735 O O . HIS A 1 94 ? 14.531 -1.410 3.694 1.00 88.69 94 HIS A O 1
ATOM 741 N N . LEU A 1 95 ? 13.542 0.181 2.463 1.00 92.56 95 LEU A N 1
ATOM 742 C CA . LEU A 1 95 ? 12.918 -0.748 1.530 1.00 92.56 95 LEU A CA 1
ATOM 743 C C . LEU A 1 95 ? 12.949 -0.198 0.113 1.00 92.56 95 LEU A C 1
ATOM 745 O O . LEU A 1 95 ? 13.055 1.008 -0.110 1.00 92.56 95 LEU A O 1
ATOM 749 N N . VAL A 1 96 ? 12.844 -1.106 -0.848 1.00 93.69 96 VAL A N 1
ATOM 750 C CA . VAL A 1 96 ? 12.584 -0.777 -2.244 1.00 93.69 96 VAL A CA 1
ATOM 751 C C . VAL A 1 96 ? 11.298 -1.470 -2.649 1.00 93.69 96 VAL A C 1
ATOM 753 O O . VAL A 1 96 ? 11.221 -2.696 -2.594 1.00 93.69 96 VAL A O 1
ATOM 756 N N . TYR A 1 97 ? 10.301 -0.705 -3.083 1.00 94.19 97 TYR A N 1
ATOM 757 C CA . TYR A 1 97 ? 9.113 -1.260 -3.726 1.00 94.19 97 TYR A CA 1
ATOM 758 C C . TYR A 1 97 ? 9.074 -0.876 -5.202 1.00 94.19 97 TYR A C 1
ATOM 760 O O . TYR A 1 97 ? 9.638 0.129 -5.626 1.00 94.19 97 TYR A O 1
ATOM 768 N N . LEU A 1 98 ? 8.433 -1.715 -6.004 1.00 93.62 98 LEU A N 1
ATOM 769 C CA . LEU A 1 98 ? 8.296 -1.531 -7.438 1.00 93.62 98 LEU A CA 1
ATOM 770 C C . LEU A 1 98 ? 6.928 -0.928 -7.750 1.00 93.62 98 LEU A C 1
ATOM 772 O O . LEU A 1 98 ? 5.964 -1.664 -7.965 1.00 93.62 98 LEU A O 1
ATOM 776 N N . LYS A 1 99 ? 6.849 0.404 -7.773 1.00 93.88 99 LYS A N 1
ATOM 777 C CA . LYS A 1 99 ? 5.641 1.154 -8.129 1.00 93.88 99 LYS A CA 1
ATOM 778 C C . LYS A 1 99 ? 5.182 0.778 -9.533 1.00 93.88 99 LYS A C 1
ATOM 780 O O . LYS A 1 99 ? 5.982 0.772 -10.465 1.00 93.88 99 LYS A O 1
ATOM 785 N N . ILE A 1 100 ? 3.896 0.502 -9.701 1.00 91.50 100 ILE A N 1
ATOM 786 C CA . ILE A 1 100 ? 3.351 0.184 -11.019 1.00 91.50 100 ILE A CA 1
ATOM 787 C C . ILE A 1 100 ? 3.098 1.476 -11.789 1.00 91.50 100 ILE A C 1
ATOM 789 O O . ILE A 1 100 ? 2.466 2.403 -11.288 1.00 91.50 100 ILE A O 1
ATOM 793 N N . GLN A 1 101 ? 3.603 1.516 -13.015 1.00 87.06 101 GLN A N 1
ATOM 794 C CA . GLN A 1 101 ? 3.309 2.545 -14.003 1.00 87.06 101 GLN A CA 1
ATOM 795 C C . GLN A 1 101 ? 2.450 1.906 -15.086 1.00 87.06 101 GLN A C 1
ATOM 797 O O . GLN A 1 101 ? 2.786 0.822 -15.560 1.00 87.06 101 GLN A O 1
ATOM 802 N N . THR A 1 102 ? 1.347 2.543 -15.468 1.00 81.81 102 THR A N 1
ATOM 803 C CA . THR A 1 102 ? 0.428 2.012 -16.481 1.00 81.81 102 THR A CA 1
ATOM 804 C C . THR A 1 102 ? 0.256 2.985 -17.631 1.00 81.81 102 THR A C 1
ATOM 806 O O . THR A 1 102 ? 0.225 4.198 -17.422 1.00 81.81 102 THR A O 1
ATOM 809 N N . LEU A 1 103 ? 0.074 2.441 -18.829 1.00 75.94 103 LEU A N 1
ATOM 810 C CA . LEU A 1 103 ? -0.333 3.190 -20.009 1.00 75.94 103 LEU A CA 1
ATOM 811 C C . LEU A 1 103 ? -1.524 2.468 -20.636 1.00 75.94 103 LEU A C 1
ATOM 813 O O . LEU A 1 103 ? -1.457 1.271 -20.935 1.00 75.94 103 LEU A O 1
ATOM 817 N N . ASP A 1 104 ? -2.634 3.187 -20.748 1.00 75.00 104 ASP A N 1
ATOM 818 C CA . ASP A 1 104 ? -3.864 2.662 -21.327 1.00 75.00 104 ASP A CA 1
ATOM 819 C C . ASP A 1 104 ? -3.737 2.523 -22.855 1.00 75.00 104 ASP A C 1
ATOM 821 O O . ASP A 1 104 ? -2.904 3.197 -23.475 1.00 75.00 104 ASP A O 1
ATOM 825 N N . PRO A 1 105 ? -4.523 1.622 -23.472 1.00 73.06 105 PRO A N 1
ATOM 826 C CA . PRO A 1 105 ? -4.548 1.472 -24.921 1.00 73.06 105 PRO A CA 1
ATOM 827 C C . PRO A 1 105 ? -4.979 2.769 -25.616 1.00 73.06 105 PRO A C 1
ATOM 829 O O . PRO A 1 105 ? -5.819 3.516 -25.115 1.00 73.06 105 PRO A O 1
ATOM 832 N N . VAL A 1 106 ? -4.411 3.019 -26.796 1.00 72.94 106 VAL A N 1
ATOM 833 C CA . VAL A 1 106 ? -4.666 4.236 -27.574 1.00 72.94 106 VAL A CA 1
ATOM 834 C C . VAL A 1 106 ? -5.998 4.122 -28.306 1.00 72.94 106 VAL A C 1
ATOM 836 O O . VAL A 1 106 ? -6.131 3.328 -29.237 1.00 72.94 106 VAL A O 1
ATOM 839 N N . LEU A 1 107 ? -6.973 4.949 -27.933 1.00 75.06 107 LEU A N 1
ATOM 840 C CA . LEU A 1 107 ? -8.128 5.221 -28.788 1.00 75.06 107 LEU A CA 1
ATOM 841 C C . LEU A 1 107 ? -7.780 6.343 -29.786 1.00 75.06 107 LEU A C 1
ATOM 843 O O . LEU A 1 107 ? -7.004 7.237 -29.432 1.00 75.06 107 LEU A O 1
ATOM 847 N N . PRO A 1 108 ? -8.318 6.335 -31.024 1.00 76.88 108 PRO A N 1
ATOM 848 C CA . PRO A 1 108 ? -7.945 7.311 -32.056 1.00 76.88 108 PRO A CA 1
ATOM 849 C C . PRO A 1 108 ? -8.104 8.780 -31.637 1.00 76.88 108 PRO A C 1
ATOM 851 O O . PRO A 1 108 ? -7.316 9.634 -32.033 1.00 76.88 108 PRO A O 1
ATOM 854 N N . ASP A 1 109 ? -9.102 9.076 -30.809 1.00 80.12 109 ASP A N 1
ATOM 855 C CA . ASP A 1 109 ? -9.400 10.400 -30.260 1.00 80.12 109 ASP A CA 1
ATOM 856 C C . ASP A 1 109 ? -8.486 10.805 -29.087 1.00 80.12 109 ASP A C 1
ATOM 858 O O . ASP A 1 109 ? -8.468 11.969 -28.688 1.00 80.12 109 ASP A O 1
ATOM 862 N N . GLN A 1 110 ? -7.691 9.874 -28.556 1.00 79.44 110 GLN A N 1
ATOM 863 C CA . GLN A 1 110 ? -6.848 10.063 -27.371 1.00 79.44 110 GLN A CA 1
ATOM 864 C C . GLN A 1 110 ? -5.347 10.094 -27.680 1.00 79.44 110 GLN A C 1
ATOM 866 O O . GLN A 1 110 ? -4.547 10.298 -26.766 1.00 79.44 110 GLN A O 1
ATOM 871 N N . ILE A 1 111 ? -4.956 9.954 -28.953 1.00 79.19 111 ILE A N 1
ATOM 872 C CA . ILE A 1 111 ? -3.550 9.942 -29.398 1.00 79.19 111 ILE A CA 1
ATOM 873 C C . ILE A 1 111 ? -2.733 11.107 -28.798 1.00 79.19 111 ILE A C 1
ATOM 875 O O . ILE A 1 111 ? -1.689 10.835 -28.206 1.00 79.19 111 ILE A O 1
ATOM 879 N N . PRO A 1 112 ? -3.181 12.383 -28.831 1.00 81.00 112 PRO A N 1
ATOM 880 C CA . PRO A 1 112 ? -2.370 13.487 -28.302 1.00 81.00 112 PRO A CA 1
ATOM 881 C C . PRO A 1 112 ? -2.149 13.418 -26.781 1.00 81.00 112 PRO A C 1
ATOM 883 O O . PRO A 1 112 ? -1.067 13.738 -26.276 1.00 81.00 112 PRO A O 1
ATOM 886 N N . ALA A 1 113 ? -3.173 12.997 -26.033 1.00 79.44 113 ALA A N 1
ATOM 887 C CA . ALA A 1 113 ? -3.083 12.828 -24.583 1.00 79.44 113 ALA A CA 1
ATOM 888 C C . ALA A 1 113 ? -2.151 11.661 -24.232 1.00 79.44 113 ALA A C 1
ATOM 890 O O . ALA A 1 113 ? -1.295 11.782 -23.353 1.00 79.44 113 ALA A O 1
ATOM 891 N N . TRP A 1 114 ? -2.265 10.567 -24.983 1.00 81.38 114 TRP A N 1
ATOM 892 C CA . TRP A 1 114 ? -1.409 9.400 -24.852 1.00 81.38 114 TRP A CA 1
ATOM 893 C C . TRP A 1 114 ? 0.063 9.722 -25.138 1.00 81.38 114 TRP A C 1
ATOM 895 O O . TRP A 1 114 ? 0.929 9.387 -24.333 1.00 81.38 114 TRP A O 1
ATOM 905 N N . GLU A 1 115 ? 0.360 10.442 -26.224 1.00 80.81 115 GLU A N 1
ATOM 906 C CA . GLU A 1 115 ? 1.728 10.862 -26.559 1.00 80.81 115 GLU A CA 1
ATOM 907 C C . GLU A 1 115 ? 2.344 11.729 -25.459 1.00 80.81 115 GLU A C 1
ATOM 909 O O . GLU A 1 115 ? 3.536 11.623 -25.164 1.00 80.81 115 GLU A O 1
ATOM 914 N N . THR A 1 116 ? 1.531 12.586 -24.839 1.00 82.94 116 THR A N 1
ATOM 915 C CA . THR A 1 116 ? 1.965 13.413 -23.710 1.00 82.94 116 THR A CA 1
ATOM 916 C C . THR A 1 116 ? 2.343 12.533 -22.520 1.00 82.94 116 THR A C 1
ATOM 918 O O . THR A 1 116 ? 3.436 12.687 -21.974 1.00 82.94 116 THR A O 1
ATOM 921 N N . GLN A 1 117 ? 1.496 11.563 -22.165 1.00 79.31 117 GLN A N 1
ATOM 922 C CA . GLN A 1 117 ? 1.762 10.618 -21.080 1.00 79.31 117 GLN A CA 1
ATOM 923 C C . GLN A 1 117 ? 3.005 9.757 -21.355 1.00 79.31 117 GLN A C 1
ATOM 925 O O . GLN A 1 117 ? 3.855 9.604 -20.475 1.00 79.31 117 GLN A O 1
ATOM 930 N N . ALA A 1 118 ? 3.153 9.247 -22.580 1.00 78.81 118 ALA A N 1
ATOM 931 C CA . ALA A 1 118 ? 4.320 8.477 -22.998 1.00 78.81 118 ALA A CA 1
ATOM 932 C C . ALA A 1 118 ? 5.608 9.310 -22.886 1.00 78.81 118 ALA A C 1
ATOM 934 O O . ALA A 1 118 ? 6.566 8.868 -22.253 1.00 78.81 118 ALA A O 1
ATOM 935 N N . LYS A 1 119 ? 5.620 10.551 -23.398 1.00 80.19 119 LYS A N 1
ATOM 936 C CA . LYS A 1 119 ? 6.765 11.475 -23.266 1.00 80.19 119 LYS A CA 1
ATOM 937 C C . LYS A 1 119 ? 7.107 11.765 -21.805 1.00 80.19 119 LYS A C 1
ATOM 939 O O . LYS A 1 119 ? 8.284 11.799 -21.449 1.00 80.19 119 LYS A O 1
ATOM 944 N N . THR A 1 120 ? 6.102 11.948 -20.945 1.00 81.19 120 THR A N 1
ATOM 945 C CA . THR A 1 120 ? 6.321 12.118 -19.502 1.00 81.19 120 THR A CA 1
ATOM 946 C C . THR A 1 120 ? 7.020 10.901 -18.898 1.00 81.19 120 THR A C 1
ATOM 948 O O . THR A 1 120 ? 8.001 11.075 -18.175 1.00 81.19 120 THR A O 1
ATOM 951 N N . LEU A 1 121 ? 6.576 9.685 -19.228 1.00 78.81 121 LEU A N 1
ATOM 952 C CA . LEU A 1 121 ? 7.190 8.448 -18.739 1.00 78.81 121 LEU A CA 1
ATOM 953 C C . LEU A 1 121 ? 8.634 8.282 -19.239 1.00 78.81 121 LEU A C 1
ATOM 955 O O . LEU A 1 121 ? 9.512 8.005 -18.425 1.00 78.81 121 LEU A O 1
ATOM 959 N N . VAL A 1 122 ? 8.904 8.521 -20.530 1.00 77.94 122 VAL A N 1
ATOM 960 C CA . VAL A 1 122 ? 10.271 8.497 -21.103 1.00 77.94 122 VAL A CA 1
ATOM 961 C C . VAL A 1 122 ? 11.205 9.418 -20.321 1.00 77.94 122 VAL A C 1
ATOM 963 O O . VAL A 1 122 ? 12.270 8.993 -19.869 1.00 77.94 122 VAL A O 1
ATOM 966 N N . ASN A 1 123 ? 10.783 10.669 -20.118 1.00 77.19 123 ASN A N 1
ATOM 967 C CA . ASN A 1 123 ? 11.605 11.684 -19.464 1.00 77.19 123 ASN A CA 1
ATOM 968 C C . ASN A 1 123 ? 11.852 11.373 -17.981 1.00 77.19 123 ASN A C 1
ATOM 970 O O . ASN A 1 123 ? 12.929 11.657 -17.465 1.00 77.19 123 ASN A O 1
ATOM 974 N N . GLN A 1 124 ? 10.867 10.797 -17.287 1.00 78.88 124 GLN A N 1
ATOM 975 C CA . GLN A 1 124 ? 10.976 10.481 -15.860 1.00 78.88 124 GLN A CA 1
ATOM 976 C C . GLN A 1 124 ? 11.764 9.195 -15.577 1.00 78.88 124 GLN A C 1
ATOM 978 O O . GLN A 1 124 ? 12.330 9.061 -14.493 1.00 78.88 124 GLN A O 1
ATOM 983 N N . LEU A 1 125 ? 11.777 8.243 -16.513 1.00 76.00 125 LEU A N 1
ATOM 984 C CA . LEU A 1 125 ? 12.241 6.874 -16.265 1.00 76.00 125 LEU A CA 1
ATOM 985 C C . LEU A 1 125 ? 13.518 6.496 -17.019 1.00 76.00 125 LEU A C 1
ATOM 987 O O . LEU A 1 125 ? 13.909 5.336 -16.947 1.00 76.00 125 LEU A O 1
ATOM 991 N N . GLN A 1 126 ? 14.140 7.435 -17.743 1.00 69.62 126 GLN A N 1
ATOM 992 C CA . GLN A 1 126 ? 15.352 7.201 -18.546 1.00 69.62 126 GLN A CA 1
ATOM 993 C C . GLN A 1 126 ? 15.264 5.925 -19.407 1.00 69.62 126 GLN A C 1
ATOM 995 O O . GLN A 1 126 ? 16.198 5.128 -19.474 1.00 69.62 126 GLN A O 1
ATOM 1000 N N . VAL A 1 127 ? 14.122 5.713 -20.067 1.00 69.88 127 VAL A N 1
ATOM 1001 C CA . VAL A 1 127 ? 13.895 4.558 -20.949 1.00 69.88 127 VAL A CA 1
ATOM 1002 C C . VAL A 1 127 ? 13.767 5.025 -22.390 1.00 69.88 127 VAL A C 1
ATOM 1004 O O . VAL A 1 127 ? 13.179 6.072 -22.650 1.00 69.88 127 VAL A O 1
ATOM 1007 N N . GLY A 1 128 ? 14.300 4.250 -23.340 1.00 65.94 128 GLY A N 1
ATOM 1008 C CA . GLY A 1 128 ? 14.151 4.555 -24.760 1.00 65.94 128 GLY A CA 1
ATOM 1009 C C . GLY A 1 128 ? 12.670 4.605 -25.183 1.00 65.94 128 GLY A C 1
ATOM 1010 O O . GLY A 1 128 ? 11.909 3.710 -24.806 1.00 65.94 128 GLY A O 1
ATOM 1011 N N . PRO A 1 129 ? 12.243 5.591 -25.996 1.00 65.19 129 PRO A N 1
ATOM 1012 C CA . PRO A 1 129 ? 10.843 5.750 -26.413 1.00 65.19 129 PRO A CA 1
ATOM 1013 C C . PRO A 1 129 ? 10.273 4.492 -27.088 1.00 65.19 129 PRO A C 1
ATOM 1015 O O . PRO A 1 129 ? 9.125 4.125 -26.849 1.00 65.19 129 PRO A O 1
ATOM 1018 N N . LEU A 1 130 ? 11.117 3.748 -27.810 1.00 66.75 130 LEU A N 1
ATOM 1019 C CA . LEU A 1 130 ? 10.757 2.488 -28.466 1.00 66.75 130 LEU A CA 1
ATOM 1020 C C . LEU A 1 130 ? 10.249 1.404 -27.496 1.00 66.75 130 LEU A C 1
ATOM 1022 O O . LEU A 1 130 ? 9.446 0.564 -27.891 1.00 66.75 130 LEU A O 1
ATOM 1026 N N . VAL A 1 131 ? 10.677 1.412 -26.227 1.00 70.00 131 VAL A N 1
ATOM 1027 C CA . VAL A 1 131 ? 10.194 0.459 -25.207 1.00 70.00 131 VAL A CA 1
ATOM 1028 C C . VAL A 1 131 ? 8.729 0.716 -24.851 1.00 70.00 131 VAL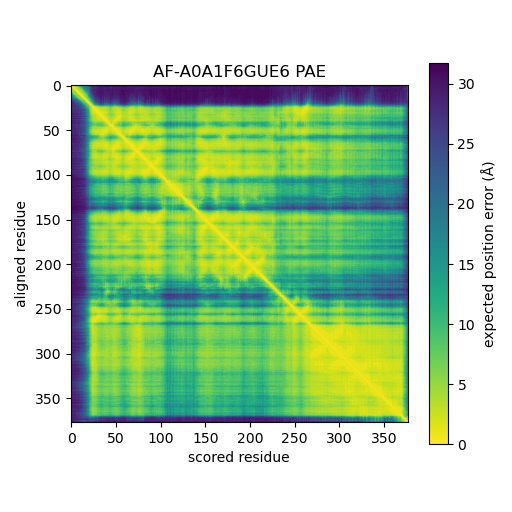 A C 1
ATOM 1030 O O . VAL A 1 131 ? 8.004 -0.223 -24.517 1.00 70.00 131 VAL A O 1
ATOM 1033 N N . LEU A 1 132 ? 8.295 1.978 -24.906 1.00 67.88 132 LEU A N 1
ATOM 1034 C CA . LEU A 1 132 ? 6.908 2.365 -24.652 1.00 67.88 132 LEU A CA 1
ATOM 1035 C C . LEU A 1 132 ? 6.050 2.238 -25.922 1.00 67.88 132 LEU A C 1
ATOM 1037 O O . LEU A 1 132 ? 4.888 1.851 -25.832 1.00 67.88 132 LEU A O 1
ATOM 1041 N N . GLU A 1 133 ? 6.625 2.493 -27.101 1.00 64.12 133 GLU A N 1
ATOM 1042 C CA . GLU A 1 133 ? 5.942 2.384 -28.400 1.00 64.12 133 GLU A CA 1
ATOM 1043 C C . GLU A 1 133 ? 5.676 0.932 -28.829 1.00 64.12 133 GLU A C 1
ATOM 1045 O O . GLU A 1 133 ? 4.584 0.631 -29.307 1.00 64.12 133 GLU A O 1
ATOM 1050 N N . GLU A 1 134 ? 6.611 -0.001 -28.602 1.00 61.66 134 GLU A N 1
ATOM 1051 C CA . GLU A 1 134 ? 6.388 -1.435 -28.874 1.00 61.66 134 GLU A CA 1
ATOM 1052 C C . GLU A 1 134 ? 5.218 -1.992 -28.037 1.00 61.66 134 GLU A C 1
ATOM 1054 O O . GLU A 1 134 ? 4.521 -2.922 -28.441 1.00 61.66 134 GLU A O 1
ATOM 1059 N N . ALA A 1 135 ? 4.954 -1.377 -26.883 1.00 53.91 135 ALA A N 1
ATOM 1060 C CA . ALA A 1 135 ? 3.843 -1.727 -26.012 1.00 53.91 135 ALA A CA 1
ATOM 1061 C C . ALA A 1 135 ? 2.496 -1.148 -26.502 1.00 53.91 135 ALA A C 1
ATOM 1063 O O . ALA A 1 135 ? 1.452 -1.750 -26.255 1.00 53.91 135 ALA A O 1
ATOM 1064 N N . ALA A 1 136 ? 2.514 -0.030 -27.237 1.00 54.25 136 ALA A N 1
ATOM 1065 C CA . ALA A 1 136 ? 1.326 0.629 -27.789 1.00 54.25 136 ALA A CA 1
ATOM 1066 C C . ALA A 1 136 ? 0.647 -0.179 -28.909 1.00 54.25 136 ALA A C 1
ATOM 1068 O O . ALA A 1 136 ? -0.560 -0.064 -29.111 1.00 54.25 136 ALA A O 1
ATOM 1069 N N . MET A 1 137 ? 1.417 -1.004 -29.628 1.00 53.38 137 MET A N 1
ATOM 1070 C CA . MET A 1 137 ? 0.943 -1.765 -30.792 1.00 53.38 137 MET A CA 1
ATOM 1071 C C . MET A 1 137 ? 0.311 -3.127 -30.445 1.00 53.38 137 MET A C 1
ATOM 1073 O O . MET A 1 137 ? -0.141 -3.826 -31.347 1.00 53.38 137 MET A O 1
ATOM 1077 N N . ASN A 1 138 ? 0.261 -3.519 -29.165 1.00 53.62 138 ASN A N 1
ATOM 1078 C CA . ASN A 1 138 ? -0.305 -4.804 -28.739 1.00 53.62 138 ASN A CA 1
ATOM 1079 C C . ASN A 1 138 ? -1.812 -4.700 -28.433 1.00 53.62 138 ASN A C 1
ATOM 1081 O O . ASN A 1 138 ? -2.205 -4.413 -27.301 1.00 53.62 138 ASN A O 1
ATOM 1085 N N . ASP A 1 139 ? -2.640 -4.965 -29.449 1.00 55.72 139 ASP A N 1
ATOM 1086 C CA . ASP A 1 139 ? -4.027 -5.471 -29.373 1.00 55.72 139 ASP A CA 1
ATOM 1087 C C . ASP A 1 139 ? -4.955 -4.865 -28.293 1.00 55.72 139 ASP A C 1
ATOM 1089 O O . ASP A 1 139 ? -5.769 -5.562 -27.685 1.00 55.72 139 ASP A O 1
ATOM 1093 N N . GLY A 1 140 ? -4.858 -3.558 -28.029 1.00 61.81 140 GLY A N 1
ATOM 1094 C CA . GLY A 1 140 ? -5.786 -2.857 -27.132 1.00 61.81 140 GLY A CA 1
ATOM 1095 C C . GLY A 1 140 ? -5.682 -3.239 -25.648 1.00 61.81 140 GLY A C 1
ATOM 1096 O O . GLY A 1 140 ? -6.622 -2.989 -24.892 1.00 61.81 140 GLY A O 1
ATOM 1097 N N . GLN A 1 141 ? -4.569 -3.831 -25.201 1.00 67.94 141 GLN A N 1
ATOM 1098 C CA . GLN A 1 141 ? -4.366 -4.168 -23.788 1.00 67.94 141 GLN A CA 1
ATOM 1099 C C . GLN A 1 141 ? -3.609 -3.074 -23.027 1.00 67.94 141 GLN A C 1
ATOM 1101 O O . GLN A 1 141 ? -2.637 -2.507 -23.526 1.00 67.94 141 GLN A O 1
ATOM 1106 N N . ARG A 1 142 ? -4.026 -2.826 -21.776 1.00 74.75 142 ARG A N 1
ATOM 1107 C CA . ARG A 1 142 ? -3.298 -1.965 -20.831 1.00 74.75 142 ARG A CA 1
ATOM 1108 C C . ARG A 1 142 ? -1.896 -2.518 -20.602 1.00 74.75 142 ARG A C 1
ATOM 1110 O O . ARG A 1 142 ? -1.735 -3.681 -20.234 1.00 74.75 142 ARG A O 1
ATOM 1117 N N . GLN A 1 143 ? -0.906 -1.650 -20.743 1.00 77.94 143 GLN A N 1
ATOM 1118 C CA . GLN A 1 143 ? 0.493 -1.977 -20.505 1.00 77.94 143 GLN A CA 1
ATOM 1119 C C . GLN A 1 143 ? 0.898 -1.521 -19.111 1.00 77.94 143 GLN A C 1
ATOM 1121 O O . GLN A 1 143 ? 0.427 -0.491 -18.617 1.00 77.94 143 GLN A O 1
ATOM 1126 N N . CYS A 1 144 ? 1.773 -2.289 -18.467 1.00 83.56 144 CYS A N 1
ATOM 1127 C CA . CYS A 1 144 ? 2.298 -1.921 -17.166 1.00 83.56 144 CYS A CA 1
ATOM 1128 C C . CYS A 1 144 ? 3.768 -2.273 -16.984 1.00 83.56 144 CYS A C 1
ATOM 1130 O O . CYS A 1 144 ? 4.266 -3.296 -17.455 1.00 83.56 144 CYS A O 1
ATOM 1132 N N . TRP A 1 145 ? 4.438 -1.400 -16.241 1.00 85.19 145 TRP A N 1
ATOM 1133 C CA . TRP A 1 145 ? 5.843 -1.487 -15.881 1.00 85.19 145 TRP A CA 1
ATOM 1134 C C . TRP A 1 145 ? 6.019 -1.257 -14.388 1.00 85.19 145 TRP A C 1
ATOM 1136 O O . TRP A 1 145 ? 5.094 -0.862 -13.680 1.00 85.19 145 TRP A O 1
ATOM 1146 N N . GLN A 1 146 ? 7.233 -1.497 -13.918 1.00 89.69 146 GLN A N 1
ATOM 1147 C CA . GLN A 1 146 ? 7.597 -1.406 -12.518 1.00 89.69 146 GLN A CA 1
ATOM 1148 C C . GLN A 1 146 ? 8.718 -0.383 -12.359 1.00 89.69 146 GLN A C 1
ATOM 1150 O O . GLN A 1 146 ? 9.783 -0.554 -12.932 1.00 89.69 146 GLN A O 1
ATOM 1155 N N . GLN A 1 147 ? 8.507 0.669 -11.580 1.00 92.00 147 GLN A N 1
ATOM 1156 C CA . GLN A 1 147 ? 9.524 1.659 -11.241 1.00 92.00 147 GLN A CA 1
ATOM 1157 C C . GLN A 1 147 ? 10.027 1.407 -9.814 1.00 92.00 147 GLN A C 1
ATOM 1159 O O . GLN A 1 147 ? 9.212 1.404 -8.888 1.00 92.00 147 GLN A O 1
ATOM 1164 N N . PRO A 1 148 ? 11.338 1.234 -9.584 1.00 92.88 148 PRO A N 1
ATOM 1165 C CA . PRO A 1 148 ? 11.874 1.157 -8.233 1.00 92.88 148 PRO A CA 1
ATOM 1166 C C . PRO A 1 148 ? 11.677 2.470 -7.476 1.00 92.88 148 PRO A C 1
ATOM 1168 O O . PRO A 1 148 ? 12.008 3.545 -7.971 1.00 92.88 148 PRO A O 1
ATOM 1171 N N . VAL A 1 149 ? 11.175 2.377 -6.252 1.00 94.00 149 VAL A N 1
ATOM 1172 C CA . VAL A 1 149 ? 11.066 3.485 -5.307 1.00 94.00 149 VAL A CA 1
ATOM 1173 C C . VAL A 1 149 ? 11.797 3.080 -4.042 1.00 94.00 149 VAL A C 1
ATOM 1175 O O . VAL A 1 149 ? 11.431 2.103 -3.389 1.00 94.00 149 VAL A O 1
ATOM 1178 N N . TRP A 1 150 ? 12.839 3.832 -3.709 1.00 93.38 150 TRP A N 1
ATOM 1179 C CA . TRP A 1 150 ? 13.565 3.674 -2.459 1.00 93.38 150 TRP A CA 1
ATOM 1180 C C . TRP A 1 150 ? 12.860 4.437 -1.342 1.00 93.38 150 TRP A C 1
ATOM 1182 O O . TRP A 1 150 ? 12.394 5.559 -1.553 1.00 93.38 150 TRP A O 1
ATOM 1192 N N . VAL A 1 151 ? 12.780 3.835 -0.161 1.00 92.62 151 VAL A N 1
ATOM 1193 C CA . VAL A 1 151 ? 12.114 4.413 1.004 1.00 92.62 151 VAL A CA 1
ATOM 1194 C C . VAL A 1 151 ? 13.024 4.307 2.219 1.00 92.62 151 VAL A C 1
ATOM 1196 O O . VAL A 1 151 ? 13.459 3.211 2.578 1.00 92.62 151 VAL A O 1
ATOM 1199 N N . SER A 1 152 ? 13.268 5.442 2.877 1.00 89.44 152 SER A N 1
ATOM 1200 C CA . SER A 1 152 ? 13.887 5.476 4.203 1.00 89.44 152 SER A CA 1
ATOM 1201 C C . SER A 1 152 ? 12.826 5.250 5.269 1.00 89.44 152 SER A C 1
ATOM 1203 O O . SER A 1 152 ? 11.897 6.047 5.403 1.00 89.44 152 SER A O 1
ATOM 1205 N N . LEU A 1 153 ? 12.972 4.187 6.059 1.00 85.75 153 LEU A N 1
ATOM 1206 C CA . LEU A 1 153 ? 12.002 3.859 7.105 1.00 85.75 153 LEU A CA 1
ATOM 1207 C C . LEU A 1 153 ? 12.089 4.787 8.318 1.00 85.75 153 LEU A C 1
ATOM 1209 O O . LEU A 1 153 ? 11.096 4.962 9.016 1.00 85.75 153 LEU A O 1
ATOM 1213 N N . ALA A 1 154 ? 13.252 5.396 8.555 1.00 82.38 154 ALA A N 1
ATOM 1214 C CA . ALA A 1 154 ? 13.442 6.357 9.638 1.00 82.38 154 ALA A CA 1
ATOM 1215 C C . ALA A 1 154 ? 12.869 7.741 9.296 1.00 82.38 154 ALA A C 1
ATOM 1217 O O . ALA A 1 154 ? 12.302 8.407 10.156 1.00 82.38 154 ALA A O 1
ATOM 1218 N N . GLN A 1 155 ? 13.028 8.181 8.045 1.00 80.06 155 GLN A N 1
ATOM 1219 C CA . GLN A 1 155 ? 12.606 9.517 7.607 1.00 80.06 155 GLN A CA 1
ATOM 1220 C C . GLN A 1 155 ? 11.220 9.525 6.949 1.00 80.06 155 GLN A C 1
ATOM 1222 O O . GLN A 1 155 ? 10.654 10.594 6.739 1.00 80.06 155 GLN A O 1
ATOM 1227 N N . GLY A 1 156 ? 10.698 8.360 6.553 1.00 78.56 156 GLY A N 1
ATOM 1228 C CA . GLY A 1 156 ? 9.480 8.249 5.745 1.00 78.56 156 GLY A CA 1
ATOM 1229 C C . GLY A 1 156 ? 9.615 8.844 4.337 1.00 78.56 156 GLY A C 1
ATOM 1230 O O . GLY A 1 156 ? 8.620 8.973 3.625 1.00 78.56 156 GLY A O 1
ATOM 1231 N N . SER A 1 157 ? 10.828 9.225 3.925 1.00 85.44 157 SER A N 1
ATOM 1232 C CA . SER A 1 157 ? 11.094 9.824 2.621 1.00 85.44 157 SER A CA 1
ATOM 1233 C C . SER A 1 157 ? 11.060 8.757 1.529 1.00 85.44 157 SER A C 1
ATOM 1235 O O . SER A 1 157 ? 11.557 7.643 1.706 1.00 85.44 157 SER A O 1
ATOM 1237 N N . GLN A 1 158 ? 10.459 9.102 0.390 1.00 91.25 158 GLN A N 1
ATOM 1238 C CA . GLN A 1 158 ? 10.388 8.238 -0.786 1.00 91.25 158 GLN A CA 1
ATOM 1239 C C . GLN A 1 158 ? 11.134 8.884 -1.948 1.00 91.25 158 GLN A C 1
ATOM 1241 O O . GLN A 1 158 ? 10.977 10.077 -2.213 1.00 91.25 158 GLN A O 1
ATOM 1246 N N . LYS A 1 159 ? 11.908 8.079 -2.670 1.00 91.75 159 LYS A N 1
ATOM 1247 C CA . LYS A 1 159 ? 12.680 8.502 -3.832 1.00 91.75 159 LYS A CA 1
ATOM 1248 C C . LYS A 1 159 ? 12.434 7.542 -4.998 1.00 91.75 159 LYS A C 1
ATOM 1250 O O . LYS A 1 159 ? 13.011 6.451 -5.026 1.00 91.75 159 LYS A O 1
ATOM 1255 N N . PRO A 1 160 ? 11.582 7.922 -5.964 1.00 91.56 160 PRO A N 1
ATOM 1256 C CA . PRO A 1 160 ? 11.451 7.186 -7.213 1.00 91.56 160 PRO A CA 1
ATOM 1257 C C . PRO A 1 160 ? 12.778 7.208 -7.972 1.00 91.56 160 PRO A C 1
ATOM 1259 O O . PRO A 1 160 ? 13.375 8.268 -8.156 1.00 91.56 160 PRO A O 1
ATOM 1262 N N . LEU A 1 161 ? 13.240 6.040 -8.402 1.00 90.38 161 LEU A N 1
ATOM 1263 C CA . LEU A 1 161 ? 14.450 5.899 -9.202 1.00 90.38 161 LEU A CA 1
ATOM 1264 C C . LEU A 1 161 ? 14.067 5.914 -10.688 1.00 90.38 161 LEU A C 1
ATOM 1266 O O . LEU A 1 161 ? 13.019 5.369 -11.055 1.00 90.38 161 LEU A O 1
ATOM 1270 N N . PRO A 1 162 ? 14.867 6.549 -11.555 1.00 87.56 162 PRO A N 1
ATOM 1271 C CA . PRO A 1 162 ? 14.502 6.769 -12.948 1.00 87.56 162 PRO A CA 1
ATOM 1272 C C . PRO A 1 162 ? 14.825 5.534 -13.803 1.00 87.56 162 PRO A C 1
ATOM 1274 O O . PRO A 1 162 ? 15.623 5.619 -14.723 1.00 87.56 162 PRO A O 1
ATOM 1277 N N . PHE A 1 163 ? 14.256 4.374 -13.459 1.00 85.38 163 PHE A N 1
ATOM 1278 C CA . PHE A 1 163 ? 14.448 3.104 -14.169 1.00 85.38 163 PHE A CA 1
ATOM 1279 C C . PHE A 1 163 ? 13.148 2.308 -14.233 1.00 85.38 163 PHE A C 1
ATOM 1281 O O . PHE A 1 163 ? 12.329 2.362 -13.314 1.00 85.38 163 PHE A O 1
ATOM 1288 N N . LEU A 1 164 ? 13.000 1.489 -15.277 1.00 87.00 164 LEU A N 1
ATOM 1289 C CA . LEU A 1 164 ? 11.961 0.464 -15.352 1.00 87.00 164 LEU A CA 1
ATOM 1290 C C . LEU A 1 164 ? 12.530 -0.917 -15.033 1.00 87.00 164 LEU A C 1
ATOM 1292 O O . LEU A 1 164 ? 13.282 -1.494 -15.816 1.00 87.00 164 LEU A O 1
ATOM 1296 N N . ALA A 1 165 ? 12.130 -1.471 -13.895 1.00 88.25 165 ALA A N 1
ATOM 1297 C CA . ALA A 1 165 ? 12.331 -2.866 -13.550 1.00 88.25 165 ALA A CA 1
ATOM 1298 C C . ALA A 1 165 ? 11.545 -3.781 -14.501 1.00 88.25 165 ALA A C 1
ATOM 1300 O O . ALA A 1 165 ? 10.398 -3.516 -14.873 1.00 88.25 165 ALA A O 1
ATOM 1301 N N . ALA A 1 166 ? 12.177 -4.885 -14.890 1.00 86.62 166 ALA A N 1
ATOM 1302 C CA . ALA A 1 166 ? 11.551 -5.903 -15.712 1.00 86.62 166 ALA A CA 1
ATOM 1303 C C . ALA A 1 166 ? 10.630 -6.790 -14.860 1.00 86.62 166 ALA A C 1
ATOM 1305 O O . ALA A 1 166 ? 11.043 -7.320 -13.820 1.00 86.62 166 ALA A O 1
ATOM 1306 N N . ASN A 1 167 ? 9.411 -7.022 -15.352 1.00 86.94 167 ASN A N 1
ATOM 1307 C CA . ASN A 1 167 ? 8.607 -8.143 -14.886 1.00 86.94 167 ASN A CA 1
ATOM 1308 C C . ASN A 1 167 ? 9.137 -9.425 -15.534 1.00 86.94 167 ASN A C 1
ATOM 1310 O O . ASN A 1 167 ? 9.207 -9.528 -16.761 1.00 86.94 167 ASN A O 1
ATOM 1314 N N . LEU A 1 168 ? 9.531 -10.392 -14.712 1.00 85.44 168 LEU A N 1
ATOM 1315 C CA . LEU A 1 168 ? 10.147 -11.633 -15.171 1.00 85.44 168 LEU A CA 1
ATOM 1316 C C . LEU A 1 168 ? 9.132 -12.774 -15.324 1.00 85.44 168 LEU A C 1
ATOM 1318 O O . LEU A 1 168 ? 9.520 -13.829 -15.814 1.00 85.44 168 LEU A O 1
ATOM 1322 N N . CYS A 1 169 ? 7.862 -12.596 -14.940 1.00 84.62 169 CYS A N 1
ATOM 1323 C CA . CYS A 1 169 ? 6.852 -13.661 -14.943 1.00 84.62 169 CYS A CA 1
ATOM 1324 C C . CYS A 1 169 ? 5.681 -13.360 -15.881 1.00 84.62 169 CYS A C 1
ATOM 1326 O O . CYS A 1 169 ? 5.235 -12.225 -16.011 1.00 84.62 169 CYS A O 1
ATOM 1328 N N . LYS A 1 170 ? 5.131 -14.410 -16.510 1.00 81.81 170 LYS A N 1
ATOM 1329 C CA . LYS A 1 170 ? 4.010 -14.285 -17.466 1.00 81.81 170 LYS A CA 1
ATOM 1330 C C . LYS A 1 170 ? 2.629 -14.131 -16.827 1.00 81.81 170 LYS A C 1
ATOM 1332 O O . LYS A 1 170 ? 1.697 -13.762 -17.524 1.00 81.81 170 LYS A O 1
ATOM 1337 N N . LYS A 1 171 ? 2.464 -14.528 -15.562 1.00 84.12 171 LYS A N 1
ATOM 1338 C CA . LYS A 1 171 ? 1.141 -14.744 -14.932 1.00 84.12 171 LYS A CA 1
ATOM 1339 C C . LYS A 1 171 ? 0.916 -13.950 -13.646 1.00 84.12 171 LYS A C 1
ATOM 1341 O O . LYS A 1 171 ? -0.168 -14.005 -13.084 1.00 84.12 171 LYS A O 1
ATOM 1346 N N . HIS A 1 172 ? 1.945 -13.279 -13.145 1.00 84.94 172 HIS A N 1
ATOM 1347 C CA . HIS A 1 172 ? 1.926 -12.506 -11.904 1.00 84.94 172 HIS A CA 1
ATOM 1348 C C . HIS A 1 172 ? 3.117 -11.545 -11.902 1.00 84.94 172 HIS A C 1
ATOM 1350 O O . HIS A 1 172 ? 3.999 -11.658 -12.759 1.00 84.94 172 HIS A O 1
ATOM 1356 N N . TRP A 1 173 ? 3.139 -10.606 -10.958 1.00 87.25 173 TRP A N 1
ATOM 1357 C CA . TRP A 1 173 ? 4.306 -9.761 -10.743 1.00 87.25 173 TRP A CA 1
ATOM 1358 C C . TRP A 1 173 ? 5.439 -10.573 -10.134 1.00 87.25 173 TRP A C 1
ATOM 1360 O O . TRP A 1 173 ? 5.265 -11.212 -9.099 1.00 87.25 173 TRP A O 1
ATOM 1370 N N . CYS A 1 174 ? 6.607 -10.539 -10.766 1.00 84.94 174 CYS A N 1
ATOM 1371 C CA . CYS A 1 174 ? 7.824 -11.046 -10.159 1.00 84.94 174 CYS A CA 1
ATOM 1372 C C . CYS A 1 174 ? 9.041 -10.303 -10.714 1.00 84.94 174 CYS A C 1
ATOM 1374 O O . CYS A 1 174 ? 9.160 -10.031 -11.910 1.00 84.94 174 CYS A O 1
ATOM 1376 N N . SER A 1 175 ? 9.992 -10.007 -9.839 1.00 84.69 175 SER A N 1
ATOM 1377 C CA . SER A 1 175 ? 11.253 -9.375 -10.216 1.00 84.69 175 SER A CA 1
ATOM 1378 C C . SER A 1 175 ? 12.348 -9.926 -9.319 1.00 84.69 175 SER A C 1
ATOM 1380 O O . SER A 1 175 ? 12.107 -10.228 -8.152 1.00 84.69 175 SER A O 1
ATOM 1382 N N . GLN A 1 176 ? 13.560 -10.054 -9.849 1.00 86.38 176 GLN A N 1
ATOM 1383 C CA . GLN A 1 176 ? 14.719 -10.414 -9.041 1.00 86.38 176 GLN A CA 1
ATOM 1384 C C . GLN A 1 176 ? 15.353 -9.125 -8.523 1.00 86.38 176 GLN A C 1
ATOM 1386 O O . GLN A 1 176 ? 16.072 -8.465 -9.269 1.00 86.38 176 GLN A O 1
ATOM 1391 N N . LEU A 1 177 ? 15.052 -8.777 -7.271 1.00 88.00 177 LEU A N 1
ATOM 1392 C CA . LEU A 1 177 ? 15.680 -7.675 -6.550 1.00 88.00 177 LEU A CA 1
ATOM 1393 C C . LEU A 1 177 ? 16.566 -8.244 -5.445 1.00 88.00 177 LEU A C 1
ATOM 1395 O O . LEU A 1 177 ? 16.156 -9.157 -4.729 1.00 88.00 177 LEU A O 1
ATOM 1399 N N . SER A 1 178 ? 17.760 -7.692 -5.278 1.00 90.31 178 SER A N 1
ATOM 1400 C CA . SER A 1 178 ? 18.618 -8.010 -4.136 1.00 90.31 178 SER A CA 1
ATOM 1401 C C . SER A 1 178 ? 19.496 -6.822 -3.782 1.00 90.31 178 SER A C 1
ATOM 1403 O O . SER A 1 178 ? 20.086 -6.221 -4.678 1.00 90.31 178 SER A O 1
ATOM 1405 N N . PHE A 1 179 ? 19.636 -6.520 -2.497 1.00 89.69 179 PHE A N 1
ATOM 1406 C CA . PHE A 1 179 ? 20.597 -5.521 -2.041 1.00 89.69 179 PHE A CA 1
ATOM 1407 C C . PHE A 1 179 ? 22.040 -6.001 -2.249 1.00 89.69 179 PHE A C 1
ATOM 1409 O O . PHE A 1 179 ? 22.368 -7.160 -1.995 1.00 89.69 179 PHE A O 1
ATOM 1416 N N . GLU A 1 180 ? 22.905 -5.087 -2.680 1.00 88.94 180 GLU A N 1
ATOM 1417 C CA . GLU A 1 180 ? 24.362 -5.234 -2.707 1.00 88.94 180 GLU A CA 1
ATOM 1418 C C . GLU A 1 180 ? 24.959 -4.200 -1.740 1.00 88.94 180 GLU A C 1
ATOM 1420 O O . GLU A 1 180 ? 25.579 -3.216 -2.133 1.00 88.94 180 GLU A O 1
ATOM 1425 N N . GLY A 1 181 ? 24.694 -4.396 -0.448 1.00 84.88 181 GLY A N 1
ATOM 1426 C CA . GLY A 1 181 ? 24.950 -3.390 0.585 1.00 84.88 181 GLY A CA 1
ATOM 1427 C C . GLY A 1 181 ? 23.801 -2.378 0.740 1.00 84.88 181 GLY A C 1
ATOM 1428 O O . GLY A 1 181 ? 22.763 -2.518 0.095 1.00 84.88 181 GLY A O 1
ATOM 1429 N N . PRO A 1 182 ? 23.955 -1.369 1.618 1.00 82.62 182 PRO A N 1
ATOM 1430 C CA . PRO A 1 182 ? 22.867 -0.458 1.996 1.00 82.62 182 PRO A CA 1
ATOM 1431 C C . PRO A 1 182 ? 22.497 0.566 0.910 1.00 82.62 182 PRO A C 1
ATOM 1433 O O . PRO A 1 182 ? 21.368 1.046 0.881 1.00 82.62 182 PRO A O 1
ATOM 1436 N N . GLN A 1 183 ? 23.429 0.895 0.012 1.00 88.06 183 GLN A N 1
ATOM 1437 C CA . GLN A 1 183 ? 23.263 1.944 -1.004 1.00 88.06 183 GLN A CA 1
ATOM 1438 C C . GLN A 1 183 ? 23.126 1.400 -2.427 1.00 88.06 183 GLN A C 1
ATOM 1440 O O . GLN A 1 183 ? 23.060 2.177 -3.374 1.00 88.06 183 GLN A O 1
ATOM 1445 N N . SER A 1 184 ? 23.076 0.080 -2.610 1.00 92.25 184 SER A N 1
ATOM 1446 C CA . SER A 1 184 ? 23.030 -0.501 -3.946 1.00 92.25 184 SER A CA 1
ATOM 1447 C C . SER A 1 184 ? 22.055 -1.663 -4.063 1.00 92.25 184 SER A C 1
ATOM 1449 O O . SER A 1 184 ? 21.863 -2.452 -3.136 1.00 92.25 184 SER A O 1
ATOM 1451 N N . LEU A 1 185 ? 21.439 -1.766 -5.236 1.00 93.06 185 LEU A N 1
ATOM 1452 C CA . LEU A 1 185 ? 20.432 -2.750 -5.591 1.00 93.06 185 LEU A CA 1
ATOM 1453 C C . LEU A 1 185 ? 20.815 -3.427 -6.904 1.00 93.06 185 LEU A C 1
ATOM 1455 O O . LEU A 1 185 ? 21.012 -2.771 -7.920 1.00 93.06 185 LEU A O 1
ATOM 1459 N N . ARG A 1 186 ? 20.841 -4.755 -6.920 1.00 93.50 186 ARG A N 1
ATOM 1460 C CA . ARG A 1 186 ? 20.891 -5.529 -8.159 1.00 93.50 186 ARG A CA 1
ATOM 1461 C C . ARG A 1 186 ? 19.485 -5.869 -8.614 1.00 93.50 186 ARG A C 1
ATOM 1463 O O . ARG A 1 186 ? 18.698 -6.415 -7.835 1.00 93.50 186 ARG A O 1
ATOM 1470 N N . LEU A 1 187 ? 19.191 -5.585 -9.877 1.00 92.69 187 LEU A N 1
ATOM 1471 C CA . LEU A 1 187 ? 17.900 -5.889 -10.483 1.00 92.69 187 LEU A CA 1
ATOM 1472 C C . LEU A 1 187 ? 17.987 -6.015 -12.006 1.00 92.69 187 LEU A C 1
ATOM 1474 O O . LEU A 1 187 ? 18.932 -5.542 -12.637 1.00 92.69 187 LEU A O 1
ATOM 1478 N N . TRP A 1 188 ? 16.978 -6.656 -12.594 1.00 91.19 188 TRP A N 1
ATOM 1479 C CA . TRP A 1 188 ? 16.763 -6.621 -14.039 1.00 91.19 188 TRP A CA 1
ATOM 1480 C C . TRP A 1 188 ? 15.908 -5.413 -14.412 1.00 91.19 188 TRP A C 1
ATOM 1482 O O . TRP A 1 188 ? 14.825 -5.232 -13.856 1.00 91.19 188 TRP A O 1
ATOM 1492 N N . VAL A 1 189 ? 16.373 -4.625 -15.375 1.00 88.38 189 VAL A N 1
ATOM 1493 C CA . VAL A 1 189 ? 15.674 -3.466 -15.940 1.00 88.38 189 VAL A CA 1
ATOM 1494 C C . VAL A 1 189 ? 15.481 -3.630 -17.445 1.00 88.38 189 VAL A C 1
ATOM 1496 O O . VAL A 1 189 ? 16.242 -4.343 -18.106 1.00 88.38 189 VAL A O 1
ATOM 1499 N N . ARG A 1 190 ? 14.460 -2.972 -17.996 1.00 81.50 190 ARG A N 1
ATOM 1500 C CA . ARG A 1 190 ? 14.234 -2.880 -19.442 1.00 81.50 190 ARG A CA 1
ATOM 1501 C C . ARG A 1 190 ? 14.642 -1.487 -19.920 1.00 81.50 190 ARG A C 1
ATOM 1503 O O . ARG A 1 190 ? 13.934 -0.524 -19.652 1.00 81.50 190 ARG A O 1
ATOM 1510 N N . LEU A 1 191 ? 15.783 -1.405 -20.605 1.00 76.88 191 LEU A N 1
ATOM 1511 C CA . LEU A 1 191 ? 16.297 -0.161 -21.200 1.00 76.88 191 LEU A CA 1
ATOM 1512 C C . LEU A 1 191 ? 15.979 -0.067 -22.698 1.00 76.88 191 LEU A C 1
ATOM 1514 O O . LEU A 1 191 ? 15.774 1.028 -23.217 1.00 76.88 191 LEU A O 1
ATOM 1518 N N . GLU A 1 192 ? 15.885 -1.220 -23.367 1.00 78.38 192 GLU A N 1
ATOM 1519 C CA . GLU A 1 192 ? 15.710 -1.345 -24.814 1.00 78.38 192 GLU A CA 1
ATOM 1520 C C . GLU A 1 192 ? 14.608 -2.365 -25.169 1.00 78.38 192 GLU A C 1
ATOM 1522 O O . GLU A 1 192 ? 14.317 -3.272 -24.377 1.00 78.38 192 GLU A O 1
ATOM 1527 N N . PRO A 1 193 ? 13.982 -2.246 -26.358 1.00 76.31 193 PRO A N 1
ATOM 1528 C CA . PRO A 1 193 ? 13.028 -3.226 -26.870 1.00 76.31 193 PRO A CA 1
ATOM 1529 C C . PRO A 1 193 ? 13.614 -4.636 -26.862 1.00 76.31 193 PRO A C 1
ATOM 1531 O O . PRO A 1 193 ? 14.739 -4.860 -27.309 1.00 76.31 193 PRO A O 1
ATOM 1534 N N . LYS A 1 194 ? 12.846 -5.607 -26.358 1.00 77.19 194 LYS A N 1
ATOM 1535 C CA . LYS A 1 194 ? 13.222 -7.033 -26.292 1.00 77.19 194 LYS A CA 1
ATOM 1536 C C . LYS A 1 194 ? 14.509 -7.357 -25.523 1.00 77.19 194 LYS A C 1
ATOM 1538 O O . LYS A 1 194 ? 14.821 -8.542 -25.410 1.00 77.19 194 LYS A O 1
ATOM 1543 N N . LEU A 1 195 ? 15.202 -6.396 -24.918 1.00 83.62 195 LEU A N 1
ATOM 1544 C CA . LEU A 1 195 ? 16.415 -6.619 -24.131 1.00 83.62 195 LEU A CA 1
ATOM 1545 C C . LEU A 1 195 ? 16.181 -6.286 -22.658 1.00 83.62 195 LEU A C 1
ATOM 1547 O O . LEU A 1 195 ? 15.474 -5.346 -22.296 1.00 83.62 195 LEU A O 1
ATOM 1551 N N . VAL A 1 196 ? 16.787 -7.087 -21.788 1.00 87.38 196 VAL A N 1
ATOM 1552 C CA . VAL A 1 196 ? 16.812 -6.838 -20.347 1.00 87.38 196 VAL A CA 1
ATOM 1553 C C . VAL A 1 196 ? 18.254 -6.766 -19.873 1.00 87.38 196 VAL A C 1
ATOM 1555 O O . VAL A 1 196 ? 19.107 -7.561 -20.276 1.00 87.38 196 VAL A O 1
ATOM 1558 N N . HIS A 1 197 ? 18.524 -5.804 -18.999 1.00 90.69 197 HIS A N 1
ATOM 1559 C CA . HIS A 1 197 ? 19.843 -5.549 -18.439 1.00 90.69 197 HIS A CA 1
ATOM 1560 C C . HIS A 1 197 ? 19.804 -5.901 -16.963 1.00 90.69 197 HIS A C 1
ATOM 1562 O O . HIS A 1 197 ? 18.929 -5.449 -16.230 1.00 90.69 197 HIS A O 1
ATOM 1568 N N . PHE A 1 198 ? 20.748 -6.716 -16.519 1.00 92.88 198 PHE A N 1
ATOM 1569 C CA . PHE A 1 198 ? 21.023 -6.883 -15.107 1.00 92.88 198 PHE A CA 1
ATOM 1570 C C . PHE A 1 198 ? 22.010 -5.799 -14.707 1.00 92.88 198 PHE A C 1
ATOM 1572 O O . PHE A 1 198 ? 23.142 -5.772 -15.197 1.00 92.88 198 PHE A O 1
ATOM 1579 N N . VAL A 1 199 ? 21.560 -4.901 -13.846 1.00 93.19 199 VAL A N 1
ATOM 1580 C CA . VAL A 1 199 ? 22.317 -3.718 -13.450 1.00 93.19 199 VAL A CA 1
ATOM 1581 C C . VAL A 1 199 ? 22.558 -3.728 -11.951 1.00 93.19 199 VAL A C 1
ATOM 1583 O O . VAL A 1 199 ? 21.800 -4.335 -11.185 1.00 93.19 199 VAL A O 1
ATOM 1586 N N . LYS A 1 200 ? 23.608 -3.026 -11.547 1.00 95.06 200 LYS A N 1
ATOM 1587 C CA . LYS A 1 200 ? 23.794 -2.541 -10.189 1.00 95.06 200 LYS A CA 1
ATOM 1588 C C . LYS A 1 200 ? 23.319 -1.091 -10.154 1.00 95.06 200 LYS A C 1
ATOM 1590 O O . LYS A 1 200 ? 23.904 -0.241 -10.805 1.00 95.06 200 LYS A O 1
ATOM 1595 N N . LEU A 1 201 ? 22.237 -0.827 -9.439 1.00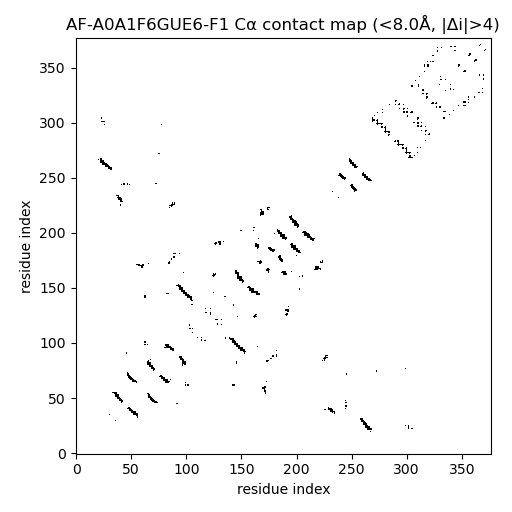 92.31 201 LEU A N 1
ATOM 1596 C CA . LEU A 1 201 ? 21.650 0.495 -9.267 1.00 92.31 201 LEU A CA 1
ATOM 1597 C C . LEU A 1 201 ? 22.138 1.094 -7.950 1.00 92.31 201 LEU A C 1
ATOM 1599 O O . LEU A 1 201 ? 22.001 0.473 -6.895 1.00 92.31 201 LEU A O 1
ATOM 1603 N N . ASP A 1 202 ? 22.703 2.286 -8.012 1.00 92.06 202 ASP A N 1
ATOM 1604 C CA . ASP A 1 202 ? 23.042 3.099 -6.855 1.00 92.06 202 ASP A CA 1
ATOM 1605 C C . ASP A 1 202 ? 21.791 3.858 -6.384 1.00 92.06 202 ASP A C 1
ATOM 1607 O O . ASP A 1 202 ? 21.126 4.553 -7.153 1.00 92.06 202 ASP A O 1
ATOM 1611 N N . LEU A 1 203 ? 21.419 3.684 -5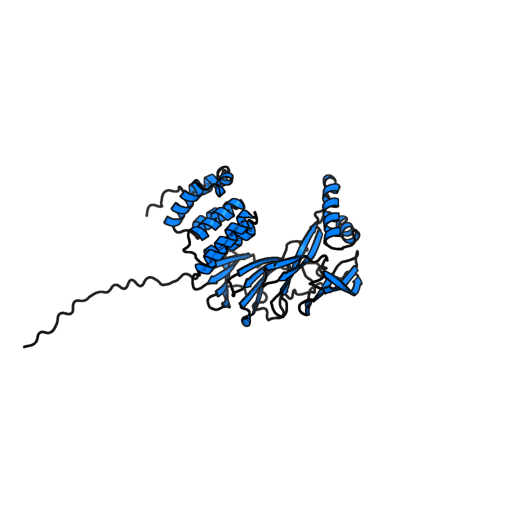.119 1.00 89.50 203 LEU A N 1
ATOM 1612 C CA . LEU A 1 203 ? 20.171 4.211 -4.560 1.00 89.50 203 LEU A CA 1
ATOM 1613 C C . LEU A 1 203 ? 20.269 5.721 -4.258 1.00 89.50 203 LEU A C 1
ATOM 1615 O O . LEU A 1 203 ? 19.257 6.433 -4.261 1.00 89.50 203 LEU A O 1
ATOM 1619 N N . GLU A 1 204 ? 21.481 6.238 -4.049 1.00 86.69 204 GLU A N 1
ATOM 1620 C CA . GLU A 1 204 ? 21.745 7.636 -3.695 1.00 86.69 204 GLU A CA 1
ATOM 1621 C C . GLU A 1 204 ? 21.814 8.548 -4.923 1.00 86.69 204 GLU A C 1
ATOM 1623 O O . GLU A 1 204 ? 21.206 9.617 -4.948 1.00 86.69 204 GLU A O 1
ATOM 1628 N N . THR A 1 205 ? 22.480 8.108 -5.979 1.00 86.81 205 THR A N 1
ATOM 1629 C CA . THR A 1 205 ? 22.615 8.844 -7.242 1.00 86.81 205 THR A CA 1
ATOM 1630 C C . THR A 1 205 ? 21.525 8.462 -8.237 1.00 86.81 205 THR A C 1
ATOM 1632 O O . THR A 1 205 ? 21.154 9.262 -9.092 1.00 86.81 205 THR A O 1
ATOM 1635 N N . GLY A 1 206 ? 20.968 7.255 -8.106 1.00 85.31 206 GLY A N 1
ATOM 1636 C CA . GLY A 1 206 ? 20.099 6.668 -9.116 1.00 85.31 206 GLY A CA 1
ATOM 1637 C C . GLY A 1 206 ? 20.863 6.174 -10.341 1.00 85.31 206 GLY A C 1
ATOM 1638 O O . GLY A 1 206 ? 20.210 5.820 -11.305 1.00 85.31 206 GLY A O 1
ATOM 1639 N N . MET A 1 207 ? 22.200 6.158 -10.358 1.00 87.31 207 MET A N 1
ATOM 1640 C CA . MET A 1 207 ? 22.965 5.663 -11.506 1.00 87.31 207 MET A CA 1
ATOM 1641 C C . MET A 1 207 ? 22.964 4.135 -11.568 1.00 87.31 207 MET A C 1
ATOM 1643 O O . MET A 1 207 ? 23.045 3.467 -10.540 1.00 87.31 207 MET A O 1
ATOM 1647 N N . ALA A 1 208 ? 22.901 3.575 -12.777 1.00 88.81 208 ALA A N 1
ATOM 1648 C CA . ALA A 1 208 ? 22.947 2.133 -12.993 1.00 88.81 208 ALA A CA 1
ATOM 1649 C C . ALA A 1 208 ? 24.211 1.719 -13.750 1.00 88.81 208 ALA A C 1
ATOM 1651 O O . ALA A 1 208 ? 24.448 2.186 -14.862 1.00 88.81 208 ALA A O 1
ATOM 1652 N N . ASP A 1 209 ? 24.955 0.774 -13.181 1.00 91.81 209 ASP A N 1
ATOM 1653 C CA . ASP A 1 209 ? 26.090 0.112 -13.815 1.00 91.81 209 ASP A CA 1
ATOM 1654 C C . ASP A 1 209 ? 25.626 -1.205 -14.458 1.00 91.81 209 ASP A C 1
ATOM 1656 O O . ASP A 1 209 ? 25.198 -2.131 -13.750 1.00 91.81 209 ASP A O 1
ATOM 1660 N N . PRO A 1 210 ? 25.689 -1.343 -15.794 1.00 90.50 210 PRO A N 1
ATOM 1661 C CA . PRO A 1 210 ? 25.353 -2.592 -16.461 1.00 90.50 210 PRO A CA 1
ATOM 1662 C C . PRO A 1 210 ? 26.343 -3.698 -16.092 1.00 90.50 210 PRO A C 1
ATOM 1664 O O . PRO A 1 210 ? 27.544 -3.569 -16.306 1.00 90.50 210 PRO A O 1
ATOM 1667 N N . LEU A 1 211 ? 25.835 -4.820 -15.580 1.00 92.25 211 LEU A N 1
ATOM 1668 C CA . LEU A 1 211 ? 26.653 -5.995 -15.260 1.00 92.25 211 LEU A CA 1
ATOM 1669 C C . LEU A 1 211 ? 26.605 -7.032 -16.384 1.00 92.25 211 LEU A C 1
ATOM 1671 O O . LEU A 1 211 ? 27.609 -7.651 -16.723 1.00 92.25 211 LEU A O 1
ATOM 1675 N N . ARG A 1 212 ? 25.412 -7.256 -16.944 1.00 91.50 212 ARG A N 1
ATOM 1676 C CA . ARG A 1 212 ? 25.174 -8.131 -18.102 1.00 91.50 212 ARG A CA 1
ATOM 1677 C C . ARG A 1 212 ? 23.854 -7.765 -18.766 1.00 91.50 212 ARG A C 1
ATOM 1679 O O . ARG A 1 212 ? 22.963 -7.225 -18.118 1.00 91.50 212 ARG A O 1
ATOM 1686 N N . PHE A 1 213 ? 23.694 -8.128 -20.026 1.00 89.56 213 PHE A N 1
ATOM 1687 C CA . PHE A 1 213 ? 22.444 -7.965 -20.759 1.00 89.56 213 PHE A CA 1
ATOM 1688 C C . PHE A 1 213 ? 22.140 -9.222 -21.567 1.00 89.56 213 PHE A C 1
ATOM 1690 O O . PHE A 1 213 ? 23.000 -10.084 -21.756 1.00 89.56 213 PHE A O 1
ATOM 1697 N N . GLY A 1 214 ? 20.895 -9.346 -22.002 1.00 85.44 214 GLY A N 1
ATOM 1698 C CA . GLY A 1 214 ? 20.459 -10.459 -22.825 1.00 85.44 214 GLY A CA 1
ATOM 1699 C C . GLY A 1 214 ? 19.048 -10.252 -23.365 1.00 85.44 214 GLY A C 1
ATOM 1700 O O . GLY A 1 214 ? 18.398 -9.252 -23.040 1.00 85.44 214 GLY A O 1
ATOM 1701 N N . PRO A 1 215 ? 18.558 -11.197 -24.184 1.00 82.69 215 PRO A N 1
ATOM 1702 C CA . PRO A 1 215 ? 17.181 -11.171 -24.654 1.00 82.69 215 PRO A CA 1
ATOM 1703 C C . PRO A 1 215 ? 16.207 -11.220 -23.475 1.00 82.69 215 PRO A C 1
ATOM 1705 O O . PRO A 1 215 ? 16.495 -11.804 -22.427 1.00 82.69 215 PRO A O 1
ATOM 1708 N N . SER A 1 216 ? 15.030 -10.629 -23.664 1.00 76.44 216 SER A N 1
ATOM 1709 C CA . SER A 1 216 ? 13.918 -10.732 -22.726 1.00 76.44 216 SER A CA 1
ATOM 1710 C C . SER A 1 216 ? 13.608 -12.198 -22.489 1.00 76.44 216 SER A C 1
ATOM 1712 O O . SER A 1 216 ? 13.336 -12.957 -23.417 1.00 76.44 216 SER A O 1
ATOM 1714 N N . PHE A 1 217 ? 13.633 -12.589 -21.226 1.00 76.50 217 PHE A N 1
ATOM 1715 C CA . PHE A 1 217 ? 13.246 -13.918 -20.804 1.00 76.50 217 PHE A CA 1
ATOM 1716 C C . PHE A 1 217 ? 12.099 -13.797 -19.818 1.00 76.50 217 PHE A C 1
ATOM 1718 O O . PHE A 1 217 ? 11.963 -12.816 -19.088 1.00 76.50 217 PHE A O 1
ATOM 1725 N N . THR A 1 218 ? 11.276 -14.832 -19.800 1.00 74.69 218 THR A N 1
ATOM 1726 C CA . THR A 1 218 ? 10.256 -14.995 -18.777 1.00 74.69 218 THR A CA 1
ATOM 1727 C C . THR A 1 218 ? 10.560 -16.282 -18.042 1.00 74.69 218 THR A C 1
ATOM 1729 O O . THR A 1 218 ? 10.840 -17.312 -18.653 1.00 74.69 218 THR A O 1
ATOM 1732 N N . LYS A 1 219 ? 10.569 -16.206 -16.720 1.00 74.00 219 LYS A N 1
ATOM 1733 C CA . LYS A 1 219 ? 10.569 -17.371 -15.854 1.00 74.00 219 LYS A CA 1
ATOM 1734 C C . LYS A 1 219 ? 9.117 -17.784 -15.680 1.00 74.00 219 LYS A C 1
ATOM 1736 O O . LYS A 1 219 ? 8.243 -16.933 -15.510 1.00 74.00 219 LYS A O 1
ATOM 1741 N N . GLU A 1 220 ? 8.854 -19.082 -15.760 1.00 70.38 220 GLU A N 1
ATOM 1742 C CA . GLU A 1 220 ? 7.513 -19.583 -15.464 1.00 70.38 220 GLU A CA 1
ATOM 1743 C C . GLU A 1 220 ? 7.177 -19.303 -13.999 1.00 70.38 220 GLU A C 1
ATOM 1745 O O . GLU A 1 220 ? 6.130 -18.720 -13.723 1.00 70.38 220 GLU A O 1
ATOM 1750 N N . ASP A 1 221 ? 8.142 -19.576 -13.110 1.00 65.81 221 ASP A N 1
ATOM 1751 C CA . ASP A 1 221 ? 8.006 -19.438 -11.667 1.00 65.81 221 ASP A CA 1
ATOM 1752 C C . ASP A 1 221 ? 9.248 -18.773 -11.047 1.00 65.81 221 ASP A C 1
ATOM 1754 O O . ASP A 1 221 ? 10.315 -19.379 -10.940 1.00 65.81 221 ASP A O 1
ATOM 1758 N N . LEU A 1 222 ? 9.110 -17.523 -10.601 1.00 72.94 222 LEU A N 1
ATOM 1759 C CA . LEU A 1 222 ? 10.032 -16.901 -9.652 1.00 72.94 222 LEU A CA 1
ATOM 1760 C C . LEU A 1 222 ? 9.231 -16.543 -8.401 1.00 72.94 222 LEU A C 1
ATOM 1762 O O . LEU A 1 222 ? 8.250 -15.813 -8.488 1.00 72.94 222 LEU A O 1
ATOM 1766 N N . VAL A 1 223 ? 9.643 -17.062 -7.246 1.00 68.50 223 VAL A N 1
ATOM 1767 C CA . VAL A 1 223 ? 9.037 -16.683 -5.965 1.00 68.50 223 VAL A CA 1
ATOM 1768 C C . VAL A 1 223 ? 9.527 -15.286 -5.597 1.00 68.50 223 VAL A C 1
ATOM 1770 O O . VAL A 1 223 ? 10.729 -15.018 -5.666 1.00 68.50 223 VAL A O 1
ATOM 1773 N N . ALA A 1 224 ? 8.604 -14.396 -5.236 1.00 68.62 224 ALA A N 1
ATOM 1774 C CA . ALA A 1 224 ? 8.960 -13.104 -4.677 1.00 68.62 224 ALA A CA 1
ATOM 1775 C C . ALA A 1 224 ? 9.562 -13.311 -3.280 1.00 68.62 224 ALA A C 1
ATOM 1777 O O . ALA A 1 224 ? 8.972 -13.976 -2.432 1.00 68.62 224 ALA A O 1
ATOM 1778 N N . THR A 1 225 ? 10.753 -12.763 -3.052 1.00 70.12 225 THR A N 1
ATOM 1779 C CA . THR A 1 225 ? 11.385 -12.752 -1.731 1.00 70.12 225 THR A CA 1
ATOM 1780 C C . THR A 1 225 ? 11.313 -11.332 -1.196 1.00 70.12 225 THR A C 1
ATOM 1782 O O . THR A 1 225 ? 11.990 -10.453 -1.727 1.00 70.12 225 THR A O 1
ATOM 1785 N N . HIS A 1 226 ? 10.497 -11.101 -0.167 1.00 72.62 226 HIS A N 1
ATOM 1786 C CA . HIS A 1 226 ? 10.281 -9.746 0.352 1.00 72.62 226 HIS A CA 1
ATOM 1787 C C . HIS A 1 226 ? 11.273 -9.321 1.429 1.00 72.62 226 HIS A C 1
ATOM 1789 O O . HIS A 1 226 ? 11.552 -8.133 1.596 1.00 72.62 226 HIS A O 1
ATOM 1795 N N . ALA A 1 227 ? 11.819 -10.288 2.163 1.00 66.31 227 ALA A N 1
ATOM 1796 C CA . ALA A 1 227 ? 12.761 -10.041 3.239 1.00 66.31 227 ALA A CA 1
ATOM 1797 C C . ALA A 1 227 ? 13.793 -11.176 3.335 1.00 66.31 227 ALA A C 1
ATOM 1799 O O . ALA A 1 227 ? 13.513 -12.303 2.925 1.00 66.31 227 ALA A O 1
ATOM 1800 N N . PRO A 1 228 ? 14.978 -10.908 3.908 1.00 58.19 228 PRO A N 1
ATOM 1801 C CA . PRO A 1 228 ? 16.014 -11.920 4.119 1.00 58.19 228 PRO A CA 1
ATOM 1802 C C . PRO A 1 228 ? 15.733 -12.882 5.293 1.00 58.19 228 PRO A C 1
ATOM 1804 O O . PRO A 1 228 ? 16.526 -13.791 5.519 1.00 58.19 228 PRO A O 1
ATOM 1807 N N . ARG A 1 229 ? 14.656 -12.676 6.067 1.00 62.78 229 ARG A N 1
ATOM 1808 C CA . ARG A 1 229 ? 14.296 -13.477 7.256 1.00 62.78 229 ARG A CA 1
ATOM 1809 C C . ARG A 1 229 ? 13.185 -14.493 6.951 1.00 62.78 229 ARG A C 1
ATOM 1811 O O . ARG A 1 229 ? 12.581 -14.454 5.883 1.00 62.78 229 ARG A O 1
ATOM 1818 N N . GLU A 1 230 ? 12.928 -15.395 7.901 1.00 61.44 230 GLU A N 1
ATOM 1819 C CA . GLU A 1 230 ? 11.907 -16.445 7.794 1.00 61.44 230 GLU A CA 1
ATOM 1820 C C . GLU A 1 230 ? 10.496 -15.863 7.602 1.00 61.44 230 GLU A C 1
ATOM 1822 O O . GLU A 1 230 ? 10.033 -15.029 8.381 1.00 61.44 230 GLU A O 1
ATOM 1827 N N . ASP A 1 231 ? 9.819 -16.325 6.551 1.00 60.59 231 ASP A N 1
ATOM 1828 C CA . ASP A 1 231 ? 8.382 -16.149 6.357 1.00 60.59 231 ASP A CA 1
ATOM 1829 C C . ASP A 1 231 ? 7.645 -16.926 7.455 1.00 60.59 231 ASP A C 1
ATOM 1831 O O . ASP A 1 231 ? 7.771 -18.152 7.549 1.00 60.59 231 ASP A O 1
ATOM 1835 N N . LEU A 1 232 ? 6.916 -16.203 8.305 1.00 61.91 232 LEU A N 1
ATOM 1836 C CA . LEU A 1 232 ? 6.186 -16.772 9.433 1.00 61.91 232 LEU A CA 1
ATOM 1837 C C . LEU A 1 232 ? 4.936 -17.533 8.989 1.00 61.91 232 LEU A C 1
ATOM 1839 O O . LEU A 1 232 ? 4.418 -18.320 9.780 1.00 61.91 232 LEU A O 1
ATOM 1843 N N . LEU A 1 233 ? 4.436 -17.303 7.767 1.00 62.81 233 LEU A N 1
ATOM 1844 C CA . LEU A 1 233 ? 3.262 -17.995 7.242 1.00 62.81 233 LEU A CA 1
ATOM 1845 C C . LEU A 1 233 ? 3.361 -18.263 5.742 1.00 62.81 233 LEU A C 1
ATOM 1847 O O . LEU A 1 233 ? 3.231 -17.359 4.921 1.00 62.81 233 LEU A O 1
ATOM 1851 N N . LYS A 1 234 ? 3.440 -19.550 5.386 1.00 60.06 234 LYS A N 1
ATOM 1852 C CA . LYS A 1 234 ? 3.424 -20.014 3.995 1.00 60.06 234 LYS A CA 1
ATOM 1853 C C . LYS A 1 234 ? 2.058 -20.592 3.610 1.00 60.06 234 LYS A C 1
ATOM 1855 O O . LYS A 1 234 ? 1.533 -21.496 4.253 1.00 60.06 234 LYS A O 1
ATOM 1860 N N . GLY A 1 235 ? 1.533 -20.206 2.450 1.00 61.88 235 GLY A N 1
ATOM 1861 C CA . GLY A 1 235 ? 0.594 -21.063 1.711 1.00 61.88 235 GLY A CA 1
ATOM 1862 C C . GLY A 1 235 ? -0.857 -21.104 2.210 1.00 61.88 235 GLY A C 1
ATOM 1863 O O . GLY A 1 235 ? -1.622 -20.233 1.842 1.00 61.88 235 GLY A O 1
ATOM 1864 N N . LYS A 1 236 ? -1.316 -22.187 2.861 1.00 52.72 236 LYS A N 1
ATOM 1865 C CA . LYS A 1 236 ? -2.749 -22.429 3.199 1.00 52.72 236 LYS A CA 1
ATOM 1866 C C . LYS A 1 236 ? -3.088 -22.175 4.681 1.00 52.72 236 LYS A C 1
ATOM 1868 O O . LYS A 1 236 ? -4.228 -22.380 5.093 1.00 52.72 236 LYS A O 1
ATOM 1873 N N . GLU A 1 237 ? -2.121 -21.729 5.475 1.00 62.44 237 GLU A N 1
ATOM 1874 C CA . GLU A 1 237 ? -2.205 -21.627 6.937 1.00 62.44 237 GLU A CA 1
ATOM 1875 C C . GLU A 1 237 ? -2.668 -20.236 7.403 1.00 62.44 237 GLU A C 1
ATOM 1877 O O . GLU A 1 237 ? -1.950 -19.540 8.105 1.00 62.44 237 GLU A O 1
ATOM 1882 N N . PHE A 1 238 ? -3.862 -19.788 7.004 1.00 64.06 238 PHE A N 1
ATOM 1883 C CA . PHE A 1 238 ? -4.360 -18.452 7.399 1.00 64.06 238 PHE A CA 1
ATOM 1884 C C . PHE A 1 238 ? -5.635 -18.478 8.237 1.00 64.06 238 PHE A C 1
ATOM 1886 O O . PHE A 1 238 ? -6.141 -17.431 8.613 1.00 64.06 238 PHE A O 1
ATOM 1893 N N . GLN A 1 239 ? -6.201 -19.644 8.537 1.00 62.59 239 GLN A N 1
ATOM 1894 C CA . GLN A 1 239 ? -7.440 -19.693 9.314 1.00 62.59 239 GLN A CA 1
ATOM 1895 C C . GLN A 1 239 ? -7.126 -19.663 10.810 1.00 62.59 239 GLN A C 1
ATOM 1897 O O . GLN A 1 239 ? -6.515 -20.590 11.333 1.00 62.59 239 GLN A O 1
ATOM 1902 N N . ASN A 1 240 ? -7.572 -18.605 11.495 1.00 63.12 240 ASN A N 1
ATOM 1903 C CA . ASN A 1 240 ? -7.444 -18.423 12.946 1.00 63.12 240 ASN A CA 1
ATOM 1904 C C . ASN A 1 240 ? -6.000 -18.368 13.467 1.00 63.12 240 ASN A C 1
ATOM 1906 O O . ASN A 1 240 ? -5.752 -18.639 14.645 1.00 63.12 240 ASN A O 1
ATOM 1910 N N . VAL A 1 241 ? -5.045 -17.990 12.617 1.00 72.12 241 VAL A N 1
ATOM 1911 C CA . VAL A 1 241 ? -3.666 -17.795 13.061 1.00 72.12 241 VAL A CA 1
ATOM 1912 C C . VAL A 1 241 ? -3.559 -16.494 13.846 1.00 72.12 241 VAL A C 1
ATOM 1914 O O . VAL A 1 241 ? -4.007 -15.441 13.390 1.00 72.12 241 VAL A O 1
ATOM 1917 N N . GLN A 1 242 ? -2.933 -16.583 15.020 1.00 76.38 242 GLN A N 1
ATOM 1918 C CA . GLN A 1 242 ? -2.526 -15.434 15.818 1.00 76.38 242 GLN A CA 1
ATOM 1919 C C . GLN A 1 242 ? -1.005 -15.358 15.840 1.00 76.38 242 GLN A C 1
ATOM 1921 O O . GLN A 1 242 ? -0.349 -16.254 16.371 1.00 76.38 242 GLN A O 1
ATOM 1926 N N . LEU A 1 243 ? -0.448 -14.278 15.302 1.00 74.44 243 LEU A N 1
ATOM 1927 C CA . LEU A 1 243 ? 0.989 -14.037 15.339 1.00 74.44 243 LEU A CA 1
ATOM 1928 C C . LEU A 1 243 ? 1.302 -12.993 16.418 1.00 74.44 243 LEU A C 1
ATOM 1930 O O . LEU A 1 243 ? 0.813 -11.860 16.323 1.00 74.44 243 LEU A O 1
ATOM 1934 N N . PRO A 1 244 ? 2.082 -13.335 17.461 1.00 72.00 244 PRO A N 1
ATOM 1935 C CA . PRO A 1 244 ? 2.606 -12.334 18.379 1.00 72.00 244 PRO A CA 1
ATOM 1936 C C . PRO A 1 244 ? 3.645 -11.481 17.643 1.00 72.00 244 PRO A C 1
ATOM 1938 O O . PRO A 1 244 ? 4.588 -12.018 17.068 1.00 72.00 244 PRO A O 1
ATOM 1941 N N . LEU A 1 245 ? 3.466 -10.160 17.663 1.00 67.81 245 LEU A N 1
ATOM 1942 C CA . LEU A 1 245 ? 4.339 -9.228 16.943 1.00 67.81 245 LEU A CA 1
ATOM 1943 C C . LEU A 1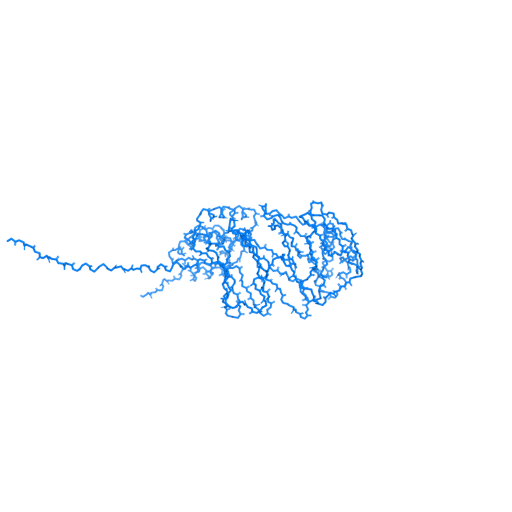 245 ? 5.317 -8.555 17.907 1.00 67.81 245 LEU A C 1
ATOM 1945 O O . LEU A 1 245 ? 6.525 -8.737 17.854 1.00 67.81 245 LEU A O 1
ATOM 1949 N N . ALA A 1 246 ? 4.760 -7.821 18.861 1.00 66.31 246 ALA A N 1
ATOM 1950 C CA . ALA A 1 246 ? 5.492 -7.120 19.900 1.00 66.31 246 ALA A CA 1
ATOM 1951 C C . ALA A 1 246 ? 4.727 -7.250 21.217 1.00 66.31 246 ALA A C 1
ATOM 1953 O O . ALA A 1 246 ? 3.623 -7.809 21.271 1.00 66.31 246 ALA A O 1
ATOM 1954 N N . GLN A 1 247 ? 5.294 -6.728 22.303 1.00 65.62 247 GLN A N 1
ATOM 1955 C CA . GLN A 1 247 ? 4.626 -6.750 23.597 1.00 65.62 247 GLN A CA 1
ATOM 1956 C C . GLN A 1 247 ? 3.283 -6.009 23.516 1.00 65.62 247 GLN A C 1
ATOM 1958 O O . GLN A 1 247 ? 3.222 -4.789 23.464 1.00 65.62 247 GLN A O 1
ATOM 1963 N N . GLY A 1 248 ? 2.189 -6.772 23.515 1.00 68.88 248 GLY A N 1
ATOM 1964 C CA . GLY A 1 248 ? 0.834 -6.229 23.484 1.00 68.88 248 GLY A CA 1
ATOM 1965 C C . GLY A 1 248 ? 0.209 -6.068 22.099 1.00 68.88 248 GLY A C 1
ATOM 1966 O O . GLY A 1 248 ? -0.976 -5.756 22.082 1.00 68.88 248 GLY A O 1
ATOM 1967 N N . ALA A 1 249 ? 0.923 -6.346 20.998 1.00 75.38 249 ALA A N 1
ATOM 1968 C CA . ALA A 1 249 ? 0.396 -6.310 19.628 1.00 75.38 249 ALA A CA 1
ATOM 1969 C C . ALA A 1 249 ? 0.345 -7.717 19.003 1.00 75.38 249 ALA A C 1
ATOM 1971 O O . ALA A 1 249 ? 1.308 -8.486 19.100 1.00 75.38 249 ALA A O 1
ATOM 1972 N N . ARG A 1 250 ? -0.778 -8.071 18.369 1.00 83.06 250 ARG A N 1
ATOM 1973 C CA . ARG A 1 250 ? -0.981 -9.381 17.726 1.00 83.06 250 ARG A CA 1
ATOM 1974 C C . ARG A 1 250 ? -1.681 -9.227 16.387 1.00 83.06 250 ARG A C 1
ATOM 1976 O O . ARG A 1 250 ? -2.650 -8.485 16.298 1.00 83.06 250 ARG A O 1
ATOM 1983 N N . LEU A 1 251 ? -1.244 -9.977 15.386 1.00 84.31 251 LEU A N 1
ATOM 1984 C CA . LEU A 1 251 ? -1.939 -10.081 14.107 1.00 84.31 251 LEU A CA 1
ATOM 1985 C C . LEU A 1 251 ? -2.884 -11.279 14.140 1.00 84.31 251 LEU A C 1
ATOM 1987 O O . LEU A 1 251 ? -2.468 -12.363 14.551 1.00 84.31 251 LEU A O 1
ATOM 1991 N N . ILE A 1 252 ? -4.128 -11.099 13.706 1.00 87.31 252 ILE A N 1
ATOM 1992 C CA . ILE A 1 252 ? -5.114 -12.173 13.580 1.00 87.31 252 ILE A CA 1
ATOM 1993 C C . ILE A 1 252 ? -5.632 -12.232 12.151 1.00 87.31 252 ILE A C 1
ATOM 1995 O O . ILE A 1 252 ? -6.024 -11.216 11.586 1.00 87.31 252 ILE A O 1
ATOM 1999 N N . PHE A 1 253 ? -5.701 -13.443 11.609 1.00 86.31 253 PHE A N 1
ATOM 2000 C CA . PHE A 1 253 ? -6.425 -13.732 10.378 1.00 86.31 253 PHE A CA 1
ATOM 2001 C C . PHE A 1 253 ? -7.790 -14.330 10.723 1.00 86.31 253 PHE A C 1
ATOM 2003 O O . PHE A 1 253 ? -7.884 -15.464 11.206 1.00 86.31 253 PHE A O 1
ATOM 2010 N N . ARG A 1 254 ? -8.851 -13.550 10.510 1.00 86.81 254 ARG A N 1
ATOM 2011 C CA . ARG A 1 254 ? -10.225 -13.919 10.851 1.00 86.81 254 ARG A CA 1
ATOM 2012 C C . ARG A 1 254 ? -11.009 -14.270 9.580 1.00 86.81 254 ARG A C 1
ATOM 2014 O O . ARG A 1 254 ? -11.175 -13.402 8.730 1.00 86.81 254 ARG A O 1
ATOM 2021 N N . PRO A 1 255 ? -11.492 -15.511 9.419 1.00 85.44 255 PRO A N 1
ATOM 2022 C CA . PRO A 1 255 ? -12.344 -15.867 8.290 1.00 85.44 255 PRO A CA 1
ATOM 2023 C C . PRO A 1 255 ? -13.751 -15.275 8.461 1.00 85.44 255 PRO A C 1
ATOM 2025 O O . PRO A 1 255 ? -14.380 -15.463 9.502 1.00 85.44 255 PRO A O 1
ATOM 2028 N N . GLU A 1 256 ? -14.259 -14.603 7.431 1.00 83.56 256 GLU A N 1
ATOM 2029 C CA . GLU A 1 256 ? -15.573 -13.949 7.419 1.00 83.56 256 GLU A CA 1
ATOM 2030 C C . GLU A 1 256 ? -16.222 -14.141 6.042 1.00 83.56 256 GLU A C 1
ATOM 2032 O O . GLU A 1 256 ? -15.741 -13.627 5.039 1.00 83.56 256 GLU A O 1
ATOM 2037 N N . GLY A 1 257 ? -17.301 -14.927 5.957 1.00 80.25 257 GLY A N 1
ATOM 2038 C CA . GLY A 1 257 ? -18.125 -15.000 4.738 1.00 80.25 257 GLY A CA 1
ATOM 2039 C C . GLY A 1 257 ? -17.413 -15.451 3.450 1.00 80.25 257 GLY A C 1
ATOM 2040 O O . GLY A 1 257 ? -17.847 -15.083 2.365 1.00 80.25 257 GLY A O 1
ATOM 2041 N N . GLY A 1 258 ? -16.334 -16.239 3.541 1.00 84.12 258 GLY A N 1
ATOM 2042 C CA . GLY A 1 258 ? -15.522 -16.650 2.382 1.00 84.12 258 GLY A CA 1
ATOM 2043 C C . GLY A 1 258 ? -14.338 -15.722 2.081 1.00 84.12 258 GLY A C 1
ATOM 2044 O O . GLY A 1 258 ? -13.517 -16.034 1.218 1.00 84.12 258 GLY A O 1
ATOM 2045 N N . GLU A 1 259 ? -14.210 -14.632 2.831 1.00 88.94 259 GLU A N 1
ATOM 2046 C CA . GLU A 1 259 ? -13.048 -13.752 2.867 1.00 88.94 259 GLU A CA 1
ATOM 2047 C C . GLU A 1 259 ? -12.245 -13.964 4.157 1.00 88.94 259 GLU A C 1
ATOM 2049 O O . GLU A 1 259 ? -12.629 -14.721 5.056 1.00 88.94 259 GLU A O 1
ATOM 2054 N N . VAL A 1 260 ? -11.084 -13.323 4.226 1.00 87.25 260 VAL A N 1
ATOM 2055 C CA . VAL A 1 260 ? -10.240 -13.264 5.415 1.00 87.25 260 VAL A CA 1
ATOM 2056 C C . VAL A 1 260 ? -9.965 -11.801 5.734 1.00 87.25 260 VAL A C 1
ATOM 2058 O O . VAL A 1 260 ? -9.443 -11.062 4.897 1.00 87.25 260 VAL A O 1
ATOM 2061 N N . SER A 1 261 ? -10.298 -11.416 6.960 1.00 88.62 261 SER A N 1
ATOM 2062 C CA . SER A 1 261 ? -10.022 -10.110 7.546 1.00 88.62 261 SER A CA 1
ATOM 2063 C C . SER A 1 261 ? -8.735 -10.193 8.366 1.00 88.62 261 SER A C 1
ATOM 2065 O O . SER A 1 261 ? -8.586 -11.028 9.264 1.00 88.62 261 SER A O 1
ATOM 2067 N N . LEU A 1 262 ? -7.774 -9.342 8.032 1.00 87.12 262 LEU A N 1
ATOM 2068 C CA . LEU A 1 262 ? -6.518 -9.175 8.741 1.00 87.12 262 LEU A CA 1
ATOM 2069 C C . LEU A 1 262 ? -6.703 -8.120 9.825 1.00 87.12 262 LEU A C 1
ATOM 2071 O O . LEU A 1 262 ? -6.937 -6.958 9.511 1.00 87.12 262 LEU A O 1
ATOM 2075 N N . VAL A 1 263 ? -6.569 -8.501 11.090 1.00 88.19 263 VAL A N 1
ATOM 2076 C CA . VAL A 1 263 ? -6.852 -7.620 12.225 1.00 88.19 263 VAL A CA 1
ATOM 2077 C C . VAL A 1 263 ? -5.615 -7.473 13.101 1.00 88.19 263 VAL A C 1
ATOM 2079 O O . VAL A 1 263 ? -5.070 -8.463 13.592 1.00 88.19 263 VAL A O 1
ATOM 2082 N N . LEU A 1 264 ? -5.190 -6.233 13.337 1.00 86.69 264 LEU A N 1
ATOM 2083 C CA . LEU A 1 264 ? -4.168 -5.906 14.325 1.00 86.69 264 LEU A CA 1
ATOM 2084 C C . LEU A 1 264 ? -4.833 -5.655 15.677 1.00 86.69 264 LEU A C 1
ATOM 2086 O O . LEU A 1 264 ? -5.572 -4.689 15.852 1.00 86.69 264 LEU A O 1
ATOM 2090 N N . LEU A 1 265 ? -4.568 -6.527 16.643 1.00 86.00 265 LEU A N 1
ATOM 2091 C CA . LEU A 1 265 ? -5.017 -6.372 18.017 1.00 86.00 265 LEU A CA 1
ATOM 2092 C C . LEU A 1 265 ? -3.962 -5.685 18.876 1.00 86.00 265 LEU A C 1
ATOM 2094 O O . LEU A 1 265 ? -2.789 -6.063 18.822 1.00 86.00 265 LEU A O 1
ATOM 2098 N N . ARG A 1 266 ? -4.405 -4.799 19.774 1.00 82.88 266 ARG A N 1
ATOM 2099 C CA . ARG A 1 266 ? -3.596 -4.307 20.896 1.00 82.88 266 ARG A CA 1
ATOM 2100 C C . ARG A 1 266 ? -4.250 -4.513 22.262 1.00 82.88 266 ARG A C 1
ATOM 2102 O O . ARG A 1 266 ? -5.471 -4.624 22.386 1.00 82.88 266 ARG A O 1
ATOM 2109 N N . LYS A 1 267 ? -3.416 -4.575 23.306 1.00 75.69 267 LYS A N 1
ATOM 2110 C CA . LYS A 1 267 ? -3.847 -4.832 24.695 1.00 75.69 267 LYS A CA 1
ATOM 2111 C C . LYS A 1 267 ? -4.260 -3.570 25.470 1.00 75.69 267 LYS A C 1
ATOM 2113 O O . LYS A 1 267 ? -5.100 -3.666 26.368 1.00 75.69 267 LYS A O 1
ATOM 2118 N N . SER A 1 268 ? -3.666 -2.416 25.168 1.00 81.56 268 SER A N 1
ATOM 2119 C CA . SER A 1 268 ? -3.845 -1.179 25.941 1.00 81.56 268 SER A CA 1
ATOM 2120 C C . SER A 1 268 ? -3.932 0.041 25.023 1.00 81.56 268 SER A C 1
ATOM 2122 O O . SER A 1 268 ? -3.194 0.053 24.048 1.00 81.56 268 SER A O 1
ATOM 2124 N N . PRO A 1 269 ? -4.758 1.054 25.346 1.00 86.94 269 PRO A N 1
ATOM 2125 C CA . PRO A 1 269 ? -4.746 2.343 24.655 1.00 86.94 269 PRO A CA 1
ATOM 2126 C C . PRO A 1 269 ? -3.418 3.101 24.828 1.00 86.94 269 PRO A C 1
ATOM 2128 O O . PRO A 1 269 ? -2.723 2.905 25.826 1.00 86.94 269 PRO A O 1
ATOM 2131 N N . ASP A 1 270 ? -3.136 4.023 23.905 1.00 88.50 270 ASP A N 1
ATOM 2132 C CA . ASP A 1 270 ? -2.025 4.984 23.946 1.00 88.50 270 ASP A CA 1
ATOM 2133 C C . ASP A 1 270 ? -2.519 6.370 23.483 1.00 88.50 270 ASP A C 1
ATOM 2135 O O . ASP A 1 270 ? -2.419 6.715 22.300 1.00 88.50 270 ASP A O 1
ATOM 2139 N N . PRO A 1 271 ? -3.080 7.171 24.407 1.00 91.19 271 PRO A N 1
ATOM 2140 C CA . PRO A 1 271 ? -3.628 8.489 24.088 1.00 91.19 271 PRO A CA 1
ATOM 2141 C C . PRO A 1 271 ? -2.587 9.497 23.592 1.00 91.19 271 PRO A C 1
ATOM 2143 O O . PRO A 1 271 ? -2.922 10.396 22.821 1.00 91.19 271 PRO A O 1
ATOM 2146 N N . GLN A 1 272 ? -1.326 9.372 24.022 1.00 92.06 272 GLN A N 1
ATOM 2147 C CA . GLN A 1 272 ? -0.273 10.310 23.635 1.00 92.06 272 GLN A CA 1
ATOM 2148 C C . GLN A 1 272 ? 0.082 10.126 22.159 1.00 92.06 272 GLN A C 1
ATOM 2150 O O . GLN A 1 272 ? 0.081 11.097 21.397 1.00 92.06 272 GLN A O 1
ATOM 2155 N N . THR A 1 273 ? 0.325 8.881 21.742 1.00 89.88 273 THR A N 1
ATOM 2156 C CA . THR A 1 273 ? 0.583 8.566 20.333 1.00 89.88 273 THR A CA 1
ATOM 2157 C C . THR A 1 273 ? -0.664 8.826 19.484 1.00 89.88 273 THR A C 1
ATOM 2159 O O . THR A 1 273 ? -0.547 9.385 18.392 1.00 89.88 273 THR A O 1
ATOM 2162 N N . ALA A 1 274 ? -1.868 8.535 19.998 1.00 92.00 274 ALA A N 1
ATOM 2163 C CA . ALA A 1 274 ? -3.125 8.856 19.317 1.00 92.00 274 ALA A CA 1
ATOM 2164 C C . ALA A 1 274 ? -3.265 10.356 19.006 1.00 92.00 274 ALA A C 1
ATOM 2166 O O . ALA A 1 274 ? -3.609 10.723 17.882 1.00 92.00 274 ALA A O 1
ATOM 2167 N N . ALA A 1 275 ? -2.962 11.231 19.971 1.00 93.94 275 ALA A N 1
ATOM 2168 C CA . ALA A 1 275 ? -3.035 12.679 19.784 1.00 93.94 275 ALA A CA 1
ATOM 2169 C C . ALA A 1 275 ? -2.047 13.176 18.716 1.00 93.94 275 ALA A C 1
ATOM 2171 O O . ALA A 1 275 ? -2.423 13.975 17.857 1.00 93.94 275 ALA A O 1
ATOM 2172 N N . ALA A 1 276 ? -0.813 12.660 18.723 1.00 92.88 276 ALA A N 1
ATOM 2173 C CA . ALA A 1 276 ? 0.180 12.983 17.700 1.00 92.88 276 ALA A CA 1
ATOM 2174 C C . ALA A 1 276 ? -0.284 12.543 16.298 1.00 92.88 276 ALA A C 1
ATOM 2176 O O . ALA A 1 276 ? -0.191 13.316 15.345 1.00 92.88 276 ALA A O 1
ATOM 2177 N N . ARG A 1 277 ? -0.859 11.337 16.174 1.00 92.50 277 ARG A N 1
ATOM 2178 C CA . ARG A 1 277 ? -1.421 10.840 14.905 1.00 92.50 277 ARG A CA 1
ATOM 2179 C C . ARG A 1 277 ? -2.596 11.675 14.424 1.00 92.50 277 ARG A C 1
ATOM 2181 O O . ARG A 1 277 ? -2.666 11.977 13.239 1.00 92.50 277 ARG A O 1
ATOM 2188 N N . LEU A 1 278 ? -3.482 12.089 15.326 1.00 95.75 278 LEU A N 1
ATOM 2189 C CA . LEU A 1 278 ? -4.616 12.941 14.981 1.00 95.75 278 LEU A CA 1
ATOM 2190 C C . LEU A 1 278 ? -4.163 14.320 14.478 1.00 95.75 278 LEU A C 1
ATOM 2192 O O . LEU A 1 278 ? -4.746 14.852 13.534 1.00 95.75 278 LEU A O 1
ATOM 2196 N N . GLN A 1 279 ? -3.101 14.882 15.065 1.00 96.06 279 GLN A N 1
ATOM 2197 C CA . GLN A 1 279 ? -2.505 16.122 14.573 1.00 96.06 279 GLN A CA 1
ATOM 2198 C C . GLN A 1 279 ? -1.950 15.949 13.153 1.00 96.06 279 GLN A C 1
ATOM 2200 O O . GLN A 1 279 ? -2.306 16.728 12.267 1.00 96.06 279 GLN A O 1
ATOM 2205 N N . SER A 1 280 ? -1.133 14.917 12.920 1.00 93.38 280 SER A N 1
ATOM 2206 C CA . SER A 1 280 ? -0.610 14.623 11.581 1.00 93.38 280 SER A CA 1
ATOM 2207 C C . SER A 1 280 ? -1.741 14.385 10.574 1.00 93.38 280 SER A C 1
ATOM 2209 O O . SER A 1 280 ? -1.675 14.878 9.448 1.00 93.38 280 SER A O 1
ATOM 2211 N N . ALA A 1 281 ? -2.824 13.720 10.993 1.00 94.56 281 ALA A N 1
ATOM 2212 C CA . ALA A 1 281 ? -3.971 13.448 10.134 1.00 94.56 281 ALA A CA 1
ATOM 2213 C C . ALA A 1 281 ? -4.646 14.751 9.683 1.00 94.56 281 ALA A C 1
ATOM 2215 O O . ALA A 1 281 ? -4.976 14.923 8.507 1.00 94.56 281 ALA A O 1
ATOM 2216 N N . ALA A 1 282 ? -4.806 15.706 10.603 1.00 95.12 282 ALA A N 1
ATOM 2217 C CA . ALA A 1 282 ? -5.347 17.023 10.295 1.00 95.12 282 ALA A CA 1
ATOM 2218 C C . ALA A 1 282 ? -4.432 17.829 9.354 1.00 95.12 282 ALA A C 1
ATOM 2220 O O . ALA A 1 282 ? -4.930 18.538 8.477 1.00 95.12 282 ALA A O 1
ATOM 2221 N N . GLU A 1 283 ? -3.110 17.724 9.506 1.00 95.75 283 GLU A N 1
ATOM 2222 C CA . GLU A 1 283 ? -2.132 18.346 8.602 1.00 95.75 283 GLU A CA 1
ATOM 2223 C C . GLU A 1 283 ? -2.197 17.735 7.193 1.00 95.75 283 GLU A C 1
ATOM 2225 O O . GLU A 1 283 ? -2.288 18.476 6.210 1.00 95.75 283 GLU A O 1
ATOM 2230 N N . ALA A 1 284 ? -2.261 16.404 7.086 1.00 92.75 284 ALA A N 1
ATOM 2231 C CA . ALA A 1 284 ? -2.426 15.696 5.817 1.00 92.75 284 ALA A CA 1
ATOM 2232 C C . ALA A 1 284 ? -3.734 16.089 5.109 1.00 92.75 284 ALA A C 1
ATOM 2234 O O . ALA A 1 284 ? -3.736 16.356 3.905 1.00 92.75 284 ALA A O 1
ATOM 2235 N N . LEU A 1 285 ? -4.841 16.210 5.853 1.00 92.38 285 LEU A N 1
ATOM 2236 C CA . LEU A 1 285 ? -6.127 16.621 5.287 1.00 92.38 285 LEU A CA 1
ATOM 2237 C C . LEU A 1 285 ? -6.073 18.057 4.744 1.00 92.38 285 LEU A C 1
ATOM 2239 O O . LEU A 1 285 ? -6.575 18.316 3.651 1.00 92.38 285 LEU A O 1
ATOM 2243 N N . LYS A 1 286 ? -5.412 18.979 5.461 1.00 93.12 286 LYS A N 1
ATOM 2244 C CA . LYS A 1 286 ? -5.178 20.360 4.992 1.00 93.12 286 LYS A CA 1
ATOM 2245 C C . LYS A 1 286 ? -4.320 20.409 3.729 1.00 93.12 286 LYS A C 1
ATOM 2247 O O . LYS A 1 286 ? -4.555 21.257 2.874 1.00 93.12 286 LYS A O 1
ATOM 2252 N N . ALA A 1 287 ? -3.366 19.491 3.593 1.00 92.50 287 ALA A N 1
ATOM 2253 C CA . ALA A 1 287 ? -2.549 19.324 2.394 1.00 92.50 287 ALA A CA 1
ATOM 2254 C C . ALA A 1 287 ? -3.272 18.570 1.254 1.00 92.50 287 ALA A C 1
ATOM 2256 O O . ALA A 1 287 ? -2.631 18.190 0.276 1.00 92.50 287 ALA A O 1
ATOM 2257 N N . ALA A 1 288 ? -4.586 18.330 1.373 1.00 91.00 288 ALA A N 1
ATOM 2258 C CA . ALA A 1 288 ? -5.402 17.547 0.441 1.00 91.00 288 ALA A CA 1
ATOM 2259 C C . ALA A 1 288 ? -4.932 16.088 0.246 1.00 91.00 288 ALA A C 1
ATOM 2261 O O . ALA A 1 288 ? -5.311 15.424 -0.719 1.00 91.00 288 ALA A O 1
ATOM 2262 N N . GLN A 1 289 ? -4.153 15.549 1.186 1.00 89.19 289 GLN A N 1
ATOM 2263 C CA . GLN A 1 289 ? -3.707 14.155 1.205 1.00 89.19 289 GLN A CA 1
ATOM 2264 C C . GLN A 1 289 ? -4.736 13.282 1.938 1.00 89.19 289 GLN A C 1
ATOM 2266 O O . GLN A 1 289 ? -4.469 12.741 3.011 1.00 89.19 289 GLN A O 1
ATOM 2271 N N . VAL A 1 290 ? -5.939 13.167 1.365 1.00 90.19 290 VAL A N 1
ATOM 2272 C CA . VAL A 1 290 ? -7.114 12.565 2.027 1.00 90.19 290 VAL A CA 1
ATOM 2273 C C . VAL A 1 290 ? -6.865 11.127 2.495 1.00 90.19 290 VAL A C 1
ATOM 2275 O O . VAL A 1 290 ? -7.213 10.800 3.625 1.00 90.19 290 VAL A O 1
ATOM 2278 N N . GLN A 1 291 ? -6.219 10.283 1.681 1.00 86.06 291 GLN A N 1
ATOM 2279 C CA . GLN A 1 291 ? -5.944 8.893 2.071 1.00 86.06 291 GLN A CA 1
ATOM 2280 C C . GLN A 1 291 ? -4.987 8.808 3.268 1.00 86.06 291 GLN A C 1
ATOM 2282 O O . GLN A 1 291 ? -5.265 8.103 4.231 1.00 86.06 291 GLN A O 1
ATOM 2287 N N . SER A 1 292 ? -3.904 9.593 3.247 1.00 86.62 292 SER A N 1
ATOM 2288 C CA . SER A 1 292 ? -2.953 9.681 4.365 1.00 86.62 292 SER A CA 1
ATOM 2289 C C . SER A 1 292 ? -3.642 10.163 5.645 1.00 86.62 292 SER A C 1
ATOM 2291 O O . SER A 1 292 ? -3.448 9.592 6.718 1.00 86.62 292 SER A O 1
ATOM 2293 N N . ALA A 1 293 ? -4.515 11.169 5.527 1.00 92.25 293 ALA A N 1
ATOM 2294 C CA . ALA A 1 293 ? -5.317 11.652 6.643 1.00 92.25 293 ALA A CA 1
ATOM 2295 C C . ALA A 1 293 ? -6.236 10.559 7.206 1.00 92.25 293 ALA A C 1
ATOM 2297 O O . ALA A 1 293 ? -6.303 10.382 8.421 1.00 92.25 293 ALA A O 1
ATOM 2298 N N . LEU A 1 294 ? -6.918 9.806 6.339 1.00 91.50 294 LEU A N 1
ATOM 2299 C CA . LEU A 1 294 ? -7.796 8.714 6.750 1.00 91.50 294 LEU A CA 1
ATOM 2300 C C . LEU A 1 294 ? -7.020 7.607 7.478 1.00 91.50 294 LEU A C 1
ATOM 2302 O O . LEU A 1 294 ? -7.446 7.175 8.550 1.00 91.50 294 LEU A O 1
ATOM 2306 N N . ASP A 1 295 ? -5.869 7.197 6.945 1.00 87.62 295 ASP A N 1
ATOM 2307 C CA . ASP A 1 295 ? -5.020 6.163 7.544 1.00 87.62 295 ASP A CA 1
ATOM 2308 C C . ASP A 1 295 ? -4.519 6.583 8.934 1.00 87.62 295 ASP A C 1
ATOM 2310 O O . ASP A 1 295 ? -4.595 5.808 9.891 1.00 87.62 295 ASP A O 1
ATOM 2314 N N . GLN A 1 296 ? -4.061 7.831 9.078 1.00 91.19 296 GLN A N 1
ATOM 2315 C CA . GLN A 1 296 ? -3.591 8.371 10.357 1.00 91.19 296 GLN A CA 1
ATOM 2316 C C . GLN A 1 296 ? -4.735 8.594 11.357 1.00 91.19 296 GLN A C 1
ATOM 2318 O O . GLN A 1 296 ? -4.565 8.344 12.550 1.00 91.19 296 GLN A O 1
ATOM 2323 N N . GLY A 1 297 ? -5.915 9.007 10.887 1.00 93.12 297 GLY A N 1
ATOM 2324 C CA . GLY A 1 297 ? -7.116 9.148 11.710 1.00 93.12 297 GLY A CA 1
ATOM 2325 C C . GLY A 1 297 ? -7.609 7.806 12.255 1.00 93.12 297 GLY A C 1
ATOM 2326 O O . GLY A 1 297 ? -7.880 7.690 13.450 1.00 93.12 297 GLY A O 1
ATOM 2327 N N . ARG A 1 298 ? -7.653 6.768 11.407 1.00 91.44 298 ARG A N 1
ATOM 2328 C CA . ARG A 1 298 ? -7.987 5.393 11.817 1.00 91.44 298 ARG A CA 1
ATOM 2329 C C . ARG A 1 298 ? -6.976 4.856 12.827 1.00 91.44 298 ARG A C 1
ATOM 2331 O O . ARG A 1 298 ? -7.377 4.269 13.828 1.00 91.44 298 ARG A O 1
ATOM 2338 N N . GLN A 1 299 ? -5.683 5.118 12.617 1.00 90.06 299 GLN A N 1
ATOM 2339 C CA . GLN A 1 299 ? -4.644 4.798 13.600 1.00 90.06 299 GLN A CA 1
ATOM 2340 C C . GLN A 1 299 ? -4.882 5.526 14.926 1.00 90.06 299 GLN A C 1
ATOM 2342 O O . GLN A 1 299 ? -4.864 4.882 15.967 1.00 90.06 299 GLN A O 1
ATOM 2347 N N . ALA A 1 300 ? -5.170 6.831 14.917 1.00 92.69 300 ALA A N 1
ATOM 2348 C CA . ALA A 1 300 ? -5.464 7.581 16.138 1.00 92.69 300 ALA A CA 1
ATOM 2349 C C . ALA A 1 300 ? -6.673 7.006 16.901 1.00 92.69 300 ALA A C 1
ATOM 2351 O O . ALA A 1 300 ? -6.599 6.817 18.114 1.00 92.69 300 ALA A O 1
ATOM 2352 N N . ALA A 1 301 ? -7.759 6.676 16.193 1.00 91.81 301 ALA A N 1
ATOM 2353 C CA . ALA A 1 301 ? -8.954 6.073 16.781 1.00 91.81 301 ALA A CA 1
ATOM 2354 C C . ALA A 1 301 ? -8.693 4.659 17.330 1.00 91.81 301 ALA A C 1
ATOM 2356 O O . ALA A 1 301 ? -9.192 4.311 18.395 1.00 91.81 301 ALA A O 1
ATOM 2357 N N . TRP A 1 302 ? -7.875 3.855 16.648 1.00 90.31 302 TRP A N 1
ATOM 2358 C CA . TRP A 1 302 ? -7.442 2.548 17.149 1.00 90.31 302 TRP A CA 1
ATOM 2359 C C . TRP A 1 302 ? -6.529 2.663 18.378 1.00 90.31 302 TRP A C 1
ATOM 2361 O O . TRP A 1 302 ? -6.634 1.861 19.309 1.00 90.31 302 TRP A O 1
ATOM 2371 N N . LEU A 1 303 ? -5.648 3.667 18.401 1.00 89.19 303 LEU A N 1
ATOM 2372 C CA . LEU A 1 303 ? -4.734 3.918 19.510 1.00 89.19 303 LEU A CA 1
ATOM 2373 C C . LEU A 1 303 ? -5.473 4.394 20.768 1.00 89.19 303 LEU A C 1
ATOM 2375 O O . LEU A 1 303 ? -5.112 3.981 21.871 1.00 89.19 303 LEU A O 1
ATOM 2379 N N . ASP A 1 304 ? -6.517 5.208 20.614 1.00 91.62 304 ASP A N 1
ATOM 2380 C CA . ASP A 1 304 ? -7.382 5.655 21.707 1.00 91.62 304 ASP A CA 1
ATOM 2381 C C . ASP A 1 304 ? -8.878 5.601 21.326 1.00 91.62 304 ASP A C 1
ATOM 2383 O O . ASP A 1 304 ? -9.472 6.617 20.959 1.00 91.62 304 ASP A O 1
ATOM 2387 N N . PRO A 1 305 ? -9.537 4.431 21.453 1.00 89.06 305 PRO A N 1
ATOM 2388 C CA . PRO A 1 305 ? -10.941 4.259 21.049 1.00 89.06 305 PRO A CA 1
ATOM 2389 C C . PRO A 1 305 ? -11.956 5.055 21.878 1.00 89.06 305 PRO A C 1
ATOM 2391 O O . PRO A 1 305 ? -13.117 5.198 21.482 1.00 89.06 305 PRO A O 1
ATOM 2394 N N . ALA A 1 306 ? -11.541 5.560 23.045 1.00 90.38 306 ALA A N 1
ATOM 2395 C CA . ALA A 1 306 ? -12.358 6.447 23.870 1.00 90.38 306 ALA A CA 1
ATOM 2396 C C . ALA A 1 306 ? -12.304 7.905 23.376 1.00 90.38 306 ALA A C 1
ATOM 2398 O O . ALA A 1 306 ? -13.128 8.729 23.781 1.00 90.38 306 ALA A O 1
ATOM 2399 N N . ASN A 1 307 ? -11.362 8.237 22.489 1.00 93.62 307 ASN A N 1
ATOM 2400 C CA . ASN A 1 307 ? -11.224 9.570 21.934 1.00 93.62 307 ASN A CA 1
ATOM 2401 C C . ASN A 1 307 ? -12.287 9.828 20.863 1.00 93.62 307 ASN A C 1
ATOM 2403 O O . ASN A 1 307 ? -12.134 9.493 19.686 1.00 93.62 307 ASN A O 1
ATOM 2407 N N . PHE A 1 308 ? -13.370 10.483 21.280 1.00 94.50 308 PHE A N 1
ATOM 2408 C CA . PHE A 1 308 ? -14.442 10.907 20.384 1.00 94.50 308 PHE A CA 1
ATOM 2409 C C . PHE A 1 308 ? -13.933 11.736 19.196 1.00 94.50 308 PHE A C 1
ATOM 2411 O O . PHE A 1 308 ? -14.434 11.567 18.089 1.00 94.50 308 PHE A O 1
ATOM 2418 N N . GLU A 1 309 ? -12.956 12.625 19.398 1.00 96.00 309 GLU A N 1
ATOM 2419 C CA . GLU A 1 309 ? -12.449 13.485 18.322 1.00 96.00 309 GLU A CA 1
ATOM 2420 C C . GLU A 1 309 ? -11.659 12.687 17.281 1.00 96.00 309 GLU A C 1
ATOM 2422 O O . GLU A 1 309 ? -11.811 12.952 16.092 1.00 96.00 309 GLU A O 1
ATOM 2427 N N . ALA A 1 310 ? -10.902 11.665 17.694 1.00 95.12 310 ALA A N 1
ATOM 2428 C CA . ALA A 1 310 ? -10.225 10.766 16.760 1.00 95.12 310 ALA A CA 1
ATOM 2429 C C . ALA A 1 310 ? -11.233 9.976 15.908 1.00 95.12 310 ALA A C 1
ATOM 2431 O O . ALA A 1 310 ? -11.126 9.958 14.683 1.00 95.12 310 ALA A O 1
ATOM 2432 N N . LYS A 1 311 ? -12.266 9.397 16.536 1.00 94.88 311 LYS A N 1
ATOM 2433 C CA . LYS A 1 311 ? -13.337 8.683 15.818 1.00 94.88 311 LYS A CA 1
ATOM 2434 C C . LYS A 1 311 ? -14.121 9.607 14.888 1.00 94.88 311 LYS A C 1
ATOM 2436 O O . LYS A 1 311 ? -14.390 9.269 13.740 1.00 94.88 311 LYS A O 1
ATOM 2441 N N . TYR A 1 312 ? -14.469 10.801 15.361 1.00 96.56 312 TYR A N 1
ATOM 2442 C CA . TYR A 1 312 ? -15.206 11.775 14.561 1.00 96.56 312 TYR A CA 1
ATOM 2443 C C . TYR A 1 312 ? -14.378 12.288 13.377 1.00 96.56 312 TYR A C 1
ATOM 2445 O O . TYR A 1 312 ? -14.914 12.463 12.285 1.00 96.56 312 TYR A O 1
ATOM 2453 N N . PHE A 1 313 ? -13.069 12.475 13.559 1.00 97.00 313 PHE A N 1
ATOM 2454 C CA . PHE A 1 313 ? -12.172 12.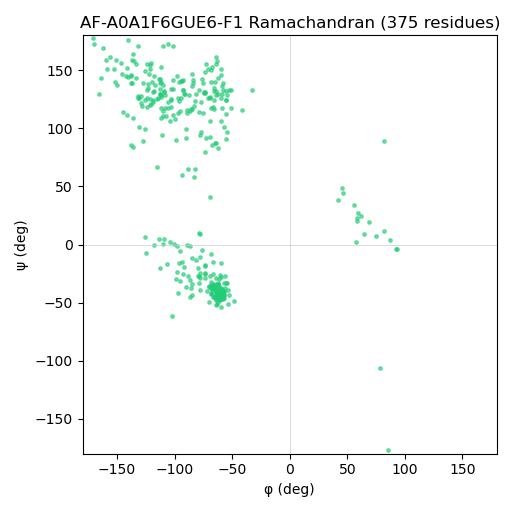839 12.468 1.00 97.00 313 PHE A CA 1
ATOM 2455 C C . PHE A 1 313 ? -12.216 11.814 11.326 1.00 97.00 313 PHE A C 1
ATOM 2457 O O . PHE A 1 313 ? -12.258 12.216 10.164 1.00 97.00 313 PHE A O 1
ATOM 2464 N N . VAL A 1 314 ? -12.275 10.511 11.634 1.00 94.75 314 VAL A N 1
ATOM 2465 C CA . VAL A 1 314 ? -12.423 9.455 10.614 1.00 94.75 314 VAL A CA 1
ATOM 2466 C C . VAL A 1 314 ? -13.695 9.661 9.788 1.00 94.75 314 VAL A C 1
ATOM 2468 O O . VAL A 1 314 ? -13.627 9.602 8.562 1.00 94.75 314 VAL A O 1
ATOM 2471 N N . LEU A 1 315 ? -14.830 9.994 10.415 1.00 95.56 315 LEU A N 1
ATOM 2472 C CA . LEU A 1 315 ? -16.073 10.301 9.689 1.00 95.56 315 LEU A CA 1
ATOM 2473 C C . LEU A 1 315 ? -15.909 11.504 8.750 1.00 95.56 315 LEU A C 1
ATOM 2475 O O . LEU A 1 315 ? -16.344 11.450 7.599 1.00 95.56 315 LEU A O 1
ATOM 2479 N N . SER A 1 316 ? -15.267 12.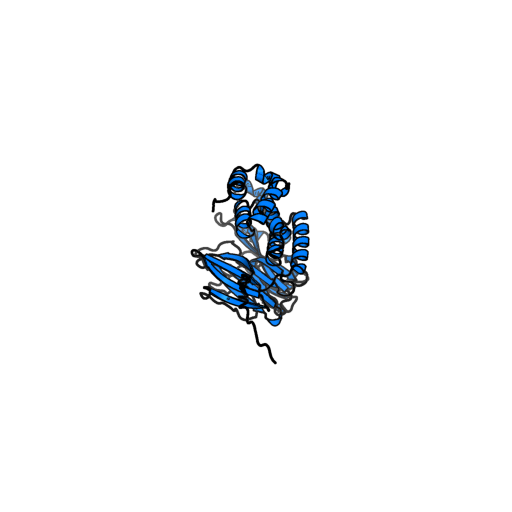580 9.215 1.00 94.69 316 SER A N 1
ATOM 2480 C CA . SER A 1 316 ? -15.005 13.770 8.393 1.00 94.69 316 SER A CA 1
ATOM 2481 C C . SER A 1 316 ? -14.043 13.476 7.235 1.00 94.69 316 SER A C 1
ATOM 2483 O O . SER A 1 316 ? -14.241 13.982 6.130 1.00 94.69 316 SER A O 1
ATOM 2485 N N . ALA A 1 317 ? -13.027 12.635 7.450 1.00 93.88 317 ALA A N 1
ATOM 2486 C CA . ALA A 1 317 ? -12.095 12.212 6.407 1.00 93.88 317 ALA A CA 1
ATOM 2487 C C . ALA A 1 317 ? -12.779 11.319 5.355 1.00 93.88 317 ALA A C 1
ATOM 2489 O O . ALA A 1 317 ? -12.602 11.547 4.158 1.00 93.88 317 ALA A O 1
ATOM 2490 N N . LEU A 1 318 ? -13.627 10.369 5.774 1.00 94.19 318 LEU A N 1
ATOM 2491 C CA . LEU A 1 318 ? -14.457 9.566 4.864 1.00 94.19 318 LEU A CA 1
ATOM 2492 C C . LEU A 1 318 ? -15.424 10.445 4.066 1.00 94.19 318 LEU A C 1
ATOM 2494 O O . LEU A 1 318 ? -15.620 10.229 2.870 1.00 94.19 318 LEU A O 1
ATOM 2498 N N . ALA A 1 319 ? -15.979 11.484 4.696 1.00 92.94 319 ALA A N 1
ATOM 2499 C CA . ALA A 1 319 ? -16.824 12.448 4.006 1.00 92.94 319 ALA A CA 1
ATOM 2500 C C . ALA A 1 319 ? -16.062 13.219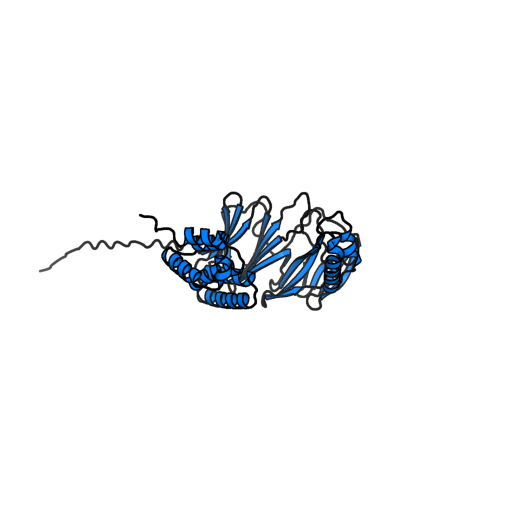 2.920 1.00 92.94 319 ALA A C 1
ATOM 2502 O O . ALA A 1 319 ? -16.563 13.369 1.803 1.00 92.94 319 ALA A O 1
ATOM 2503 N N . ALA A 1 320 ? -14.837 13.657 3.226 1.00 91.56 320 ALA A N 1
ATOM 2504 C CA . ALA A 1 320 ? -13.954 14.316 2.268 1.00 91.56 320 ALA A CA 1
ATOM 2505 C C . ALA A 1 320 ? -13.545 13.388 1.108 1.00 91.56 320 ALA A C 1
ATOM 2507 O O . ALA A 1 320 ? -13.434 13.851 -0.027 1.00 91.56 320 ALA A O 1
ATOM 2508 N N . ALA A 1 321 ? -13.379 12.088 1.375 1.00 90.12 321 ALA A N 1
ATOM 2509 C CA . ALA A 1 321 ? -13.115 11.065 0.362 1.00 90.12 321 ALA A CA 1
ATOM 2510 C C . ALA A 1 321 ? -14.349 10.713 -0.495 1.00 90.12 321 ALA A C 1
ATOM 2512 O O . ALA A 1 321 ? -14.208 10.156 -1.578 1.00 90.12 321 ALA A O 1
ATOM 2513 N N . GLY A 1 322 ? -15.560 11.053 -0.040 1.00 89.56 322 GLY A N 1
ATOM 2514 C CA . GLY A 1 322 ? -16.813 10.668 -0.699 1.00 89.56 322 GLY A CA 1
ATOM 2515 C C . GLY A 1 322 ? -17.288 9.246 -0.372 1.00 89.56 322 GLY A C 1
ATOM 2516 O O . GLY A 1 322 ? -18.232 8.756 -0.992 1.00 89.56 322 GLY A O 1
ATOM 2517 N N . GLU A 1 323 ? -16.688 8.601 0.628 1.00 90.19 323 GLU A N 1
ATOM 2518 C CA . GLU A 1 323 ? -16.913 7.203 1.017 1.00 90.19 323 GLU A CA 1
ATOM 2519 C C . GLU A 1 323 ? -18.159 7.052 1.909 1.00 90.19 323 GLU A C 1
ATOM 2521 O O . GLU A 1 323 ? -18.087 6.703 3.088 1.00 90.19 323 GLU A O 1
ATOM 2526 N N . THR A 1 324 ? -19.338 7.349 1.351 1.00 90.81 324 THR A N 1
ATOM 2527 C CA . THR A 1 324 ? -20.599 7.420 2.117 1.00 90.81 324 THR A CA 1
ATOM 2528 C C . THR A 1 324 ? -20.958 6.098 2.803 1.00 90.81 324 THR A C 1
ATOM 2530 O O . THR A 1 324 ? -21.433 6.120 3.934 1.00 90.81 324 THR A O 1
ATOM 2533 N N . ALA A 1 325 ? -20.738 4.953 2.150 1.00 88.56 325 ALA A N 1
ATOM 2534 C CA . ALA A 1 325 ? -21.050 3.649 2.738 1.00 88.56 325 ALA A CA 1
ATOM 2535 C C . ALA A 1 325 ? -20.184 3.368 3.978 1.00 88.56 325 ALA A C 1
ATOM 2537 O O . ALA A 1 325 ? -20.723 3.131 5.057 1.00 88.56 325 ALA A O 1
ATOM 2538 N N . GLN A 1 326 ? -18.860 3.505 3.839 1.00 89.44 326 GLN A N 1
ATOM 2539 C CA . GLN A 1 326 ? -17.902 3.294 4.932 1.00 89.44 326 GLN A CA 1
ATOM 2540 C C . GLN A 1 326 ? -18.125 4.276 6.089 1.00 89.44 326 GLN A C 1
ATOM 2542 O O . GLN A 1 326 ? -17.973 3.922 7.250 1.00 89.44 326 GLN A O 1
ATOM 2547 N N . LEU A 1 327 ? -18.518 5.517 5.787 1.00 93.50 327 LEU A N 1
ATOM 2548 C CA . LEU A 1 327 ? -18.841 6.526 6.796 1.00 93.50 327 LEU A CA 1
ATOM 2549 C C . LEU A 1 327 ? -19.967 6.059 7.728 1.00 93.50 327 LEU A C 1
ATOM 2551 O O . LEU A 1 327 ? -19.853 6.213 8.943 1.00 93.50 327 LEU A O 1
ATOM 2555 N N . PHE A 1 328 ? -21.052 5.498 7.186 1.00 93.38 328 PHE A N 1
ATOM 2556 C CA . PHE A 1 328 ? -22.169 5.029 8.012 1.00 93.38 328 PHE A CA 1
ATOM 2557 C C . PHE A 1 328 ? -21.889 3.689 8.694 1.00 93.38 328 PHE A C 1
ATOM 2559 O O . PHE A 1 328 ? -22.392 3.478 9.795 1.00 93.38 328 PHE A O 1
ATOM 2566 N N . GLU A 1 329 ? -21.061 2.833 8.096 1.00 89.44 329 GLU A N 1
ATOM 2567 C CA . GLU A 1 329 ? -20.521 1.638 8.753 1.00 89.44 329 GLU A CA 1
ATOM 2568 C C . GLU A 1 329 ? -19.712 2.031 10.001 1.00 89.44 329 GLU A C 1
ATOM 2570 O O . GLU A 1 329 ? -20.087 1.657 11.111 1.00 89.44 329 GLU A O 1
ATOM 2575 N N . SER A 1 330 ? -18.729 2.931 9.866 1.00 89.12 330 SER A N 1
ATOM 2576 C CA . SER A 1 330 ? -17.970 3.471 11.006 1.00 89.12 330 SER A CA 1
ATOM 2577 C C . SER A 1 330 ? -18.862 4.145 12.052 1.00 89.12 330 SER A C 1
ATOM 2579 O O . SER A 1 330 ? -18.662 3.966 13.251 1.00 89.12 330 SER A O 1
ATOM 2581 N N . LEU A 1 331 ? -19.890 4.899 11.641 1.00 91.25 331 LEU A N 1
ATOM 2582 C CA . LEU A 1 331 ? -20.831 5.519 12.584 1.00 91.25 331 LEU A CA 1
ATOM 2583 C C . LEU A 1 331 ? -21.594 4.482 13.433 1.00 91.25 331 LEU A C 1
ATOM 2585 O O . LEU A 1 331 ? -22.004 4.794 14.551 1.00 91.25 331 LEU A O 1
ATOM 2589 N N . LEU A 1 332 ? -21.833 3.282 12.900 1.00 88.94 332 LEU A N 1
ATOM 2590 C CA . LEU A 1 332 ? -22.532 2.204 13.599 1.00 88.94 332 LEU A CA 1
ATOM 2591 C C . LEU A 1 332 ? -21.598 1.356 14.463 1.00 88.94 332 LEU A C 1
ATOM 2593 O O . LEU A 1 332 ? -22.009 0.934 15.543 1.00 88.94 332 LEU A O 1
ATOM 2597 N N . GLU A 1 333 ? -20.379 1.107 13.993 1.00 86.44 333 GLU A N 1
ATOM 2598 C CA . GLU A 1 333 ? -19.446 0.178 14.635 1.00 86.44 333 GLU A CA 1
ATOM 2599 C C . GLU A 1 333 ? -18.551 0.853 15.683 1.00 86.44 333 GLU A C 1
ATOM 2601 O O . GLU A 1 333 ? -18.302 0.273 16.743 1.00 86.44 333 GLU A O 1
ATOM 2606 N N . ASP A 1 334 ? -18.124 2.097 15.442 1.00 86.50 334 ASP A N 1
ATOM 2607 C CA . ASP A 1 334 ? -17.104 2.765 16.266 1.00 86.50 334 ASP A CA 1
ATOM 2608 C C . ASP A 1 334 ? -17.697 3.633 17.397 1.00 86.50 334 ASP A C 1
ATOM 2610 O O . ASP A 1 334 ? -17.000 4.043 18.337 1.00 86.50 334 ASP A O 1
ATOM 2614 N N . PHE A 1 335 ? -18.995 3.941 17.331 1.00 90.06 335 PHE A N 1
ATOM 2615 C CA . PHE A 1 335 ? -19.665 4.863 18.251 1.00 90.06 335 PHE A CA 1
ATOM 2616 C C . PHE A 1 335 ? -20.680 4.134 19.132 1.00 90.06 335 PHE A C 1
ATOM 2618 O O . PHE A 1 335 ? -21.588 3.457 18.655 1.00 90.06 335 PHE A O 1
ATOM 2625 N N . SER A 1 336 ? -20.592 4.351 20.446 1.00 89.19 336 SER A N 1
ATOM 2626 C CA . SER A 1 336 ? -21.693 4.001 21.349 1.00 89.19 336 SER A CA 1
ATOM 2627 C C . SER A 1 336 ? -22.940 4.836 21.033 1.00 89.19 336 SER A C 1
ATOM 2629 O O . SER A 1 336 ? -22.843 5.904 20.433 1.00 89.19 336 SER A O 1
ATOM 2631 N N . ALA A 1 337 ? -24.128 4.404 21.471 1.00 88.06 337 ALA A N 1
ATOM 2632 C CA . ALA A 1 337 ? -25.371 5.127 21.175 1.00 88.06 337 ALA A CA 1
ATOM 2633 C C . ALA A 1 337 ? -25.340 6.634 21.549 1.00 88.06 337 ALA A C 1
ATOM 2635 O O . ALA A 1 337 ? -25.730 7.443 20.704 1.00 88.06 337 ALA A O 1
ATOM 2636 N N . PRO A 1 338 ? -24.819 7.056 22.725 1.00 90.44 338 PRO A N 1
ATOM 2637 C CA . PRO A 1 338 ? -24.697 8.482 23.050 1.00 90.44 338 PRO A CA 1
ATOM 2638 C C . PRO A 1 338 ? -23.676 9.220 22.174 1.00 90.44 338 PRO A C 1
ATOM 2640 O O . PRO A 1 338 ? -23.886 10.367 21.781 1.00 90.44 338 PRO A O 1
ATOM 2643 N N . GLU A 1 339 ? -22.553 8.575 21.846 1.00 92.50 339 GLU A N 1
ATOM 2644 C CA . GLU A 1 339 ? -21.555 9.174 20.958 1.00 92.50 339 GLU A CA 1
ATOM 2645 C C . GLU A 1 339 ? -22.085 9.297 19.530 1.00 92.50 339 GLU A C 1
ATOM 2647 O O . GLU A 1 339 ? -21.783 10.280 18.859 1.00 92.50 339 GLU A O 1
ATOM 2652 N N . LYS A 1 340 ? -22.901 8.342 19.081 1.00 93.06 340 LYS A N 1
ATOM 2653 C CA . LYS A 1 340 ? -23.560 8.369 17.778 1.00 93.06 340 LYS A CA 1
ATOM 2654 C C . LYS A 1 340 ? -24.486 9.574 17.668 1.00 93.06 340 LYS A C 1
ATOM 2656 O O . LYS A 1 340 ? -24.408 10.299 16.683 1.00 93.06 340 LYS A O 1
ATOM 2661 N N . GLU A 1 341 ? -25.305 9.842 18.686 1.00 92.00 341 GLU A N 1
ATOM 2662 C CA . GLU A 1 341 ? -26.162 11.035 18.727 1.00 92.00 341 GLU A CA 1
ATOM 2663 C C . GLU A 1 341 ? -25.333 12.326 18.627 1.00 92.00 341 GLU A C 1
ATOM 2665 O O . GLU A 1 341 ? -25.604 13.190 17.786 1.00 92.00 341 GLU A O 1
ATOM 2670 N N . LYS A 1 342 ? -24.249 12.419 19.409 1.00 94.19 342 LYS A N 1
ATOM 2671 C CA . LYS A 1 342 ? -23.308 13.546 19.352 1.00 94.19 342 LYS A CA 1
ATOM 2672 C C . LYS A 1 342 ? -22.659 13.688 17.968 1.00 94.19 342 LYS A C 1
ATOM 2674 O O . LYS A 1 342 ? -22.571 14.801 17.447 1.00 94.19 342 LYS A O 1
ATOM 2679 N N . ALA A 1 343 ? -22.207 12.586 17.369 1.00 94.75 343 ALA A N 1
ATOM 2680 C CA . ALA A 1 343 ? -21.596 12.563 16.043 1.00 94.75 343 ALA A CA 1
ATOM 2681 C C . ALA A 1 343 ? -22.594 13.009 14.970 1.00 94.75 343 ALA A C 1
ATOM 2683 O O . ALA A 1 343 ? -22.277 13.897 14.187 1.00 94.75 343 ALA A O 1
ATOM 2684 N N . CYS A 1 344 ? -23.822 12.493 14.996 1.00 94.75 344 CYS A N 1
ATOM 2685 C CA . CYS A 1 344 ? -24.906 12.902 14.108 1.00 94.75 344 CYS A CA 1
ATOM 2686 C C . CYS A 1 344 ? -25.213 14.406 14.211 1.00 94.75 344 CYS A C 1
ATOM 2688 O O . CYS A 1 344 ? -25.340 15.080 13.185 1.00 94.75 344 CYS A O 1
ATOM 2690 N N . GLY A 1 345 ? -25.280 14.953 15.431 1.00 92.94 345 GLY A N 1
ATOM 2691 C CA . GLY A 1 345 ? -25.461 16.390 15.651 1.00 92.94 345 GLY A CA 1
ATOM 2692 C C . GLY A 1 345 ? -24.313 17.223 15.073 1.00 92.94 345 GLY A C 1
ATOM 2693 O O . GLY A 1 345 ? -24.548 18.214 14.380 1.00 92.94 345 GLY A O 1
ATOM 2694 N N . LYS A 1 346 ? -23.065 16.787 15.282 1.00 95.56 346 LYS A N 1
ATOM 2695 C CA . LYS A 1 346 ? -21.878 17.464 14.741 1.00 95.56 346 LYS A CA 1
ATOM 2696 C C . LYS A 1 346 ? -21.828 17.369 13.208 1.00 95.56 346 LYS A C 1
ATOM 2698 O O . LYS A 1 346 ? -21.695 18.401 12.559 1.00 95.56 346 LYS A O 1
ATOM 2703 N N . MET A 1 347 ? -22.084 16.196 12.620 1.00 93.75 347 MET A N 1
ATOM 2704 C CA . MET A 1 347 ? -22.171 15.986 11.165 1.00 93.75 347 MET A CA 1
ATOM 2705 C C . MET A 1 347 ? -23.207 16.904 10.509 1.00 93.75 347 MET A C 1
ATOM 2707 O O . MET A 1 347 ? -22.988 17.395 9.402 1.00 93.75 347 MET A O 1
ATOM 2711 N N . HIS A 1 348 ? -24.340 17.155 11.175 1.00 88.25 348 HIS A N 1
ATOM 2712 C CA . HIS A 1 348 ? -25.380 18.054 10.673 1.00 88.25 348 HIS A CA 1
ATOM 2713 C C . HIS A 1 348 ? -24.890 19.503 10.515 1.00 88.25 348 HIS A C 1
ATOM 2715 O O . HIS A 1 348 ? -25.288 20.173 9.561 1.00 88.25 348 HIS A O 1
ATOM 2721 N N . LEU A 1 349 ? -23.980 19.956 11.376 1.00 90.69 349 LEU A N 1
ATOM 2722 C CA . LEU A 1 349 ? -23.464 21.330 11.394 1.00 90.69 349 LEU A CA 1
ATOM 2723 C C . LEU A 1 349 ? -22.119 21.489 10.673 1.00 90.69 349 LEU A C 1
ATOM 2725 O O . LEU A 1 349 ? -21.783 22.579 10.230 1.00 90.69 349 LEU A O 1
ATOM 2729 N N . ASP A 1 350 ? -21.358 20.408 10.548 1.00 91.75 350 ASP A N 1
ATOM 2730 C CA . ASP A 1 350 ? -20.000 20.426 10.016 1.00 91.75 350 ASP A CA 1
ATOM 2731 C C . ASP A 1 350 ? -19.981 20.622 8.484 1.00 91.75 350 ASP A C 1
ATOM 2733 O O . ASP A 1 350 ? -20.700 19.949 7.727 1.00 91.75 350 ASP A O 1
ATOM 2737 N N . GLU A 1 351 ? -19.147 21.565 8.030 1.00 89.62 351 GLU A N 1
ATOM 2738 C CA . GLU A 1 351 ? -18.963 21.922 6.618 1.00 89.62 351 GLU A CA 1
ATOM 2739 C C . GLU A 1 351 ? -18.326 20.782 5.812 1.00 89.62 351 GLU A C 1
ATOM 2741 O O . GLU A 1 351 ? -18.597 20.676 4.613 1.00 89.62 351 GLU A O 1
ATOM 2746 N N . ALA A 1 352 ? -17.566 19.878 6.448 1.00 88.06 352 ALA A N 1
ATOM 2747 C CA . ALA A 1 352 ? -16.976 18.712 5.780 1.00 88.06 352 ALA A CA 1
ATOM 2748 C C . ALA A 1 352 ? -18.033 17.837 5.076 1.00 88.06 352 ALA A C 1
ATOM 2750 O O . ALA A 1 352 ? -17.760 17.208 4.055 1.00 88.06 352 ALA A O 1
ATOM 2751 N N . PHE A 1 353 ? -19.276 17.853 5.568 1.00 92.44 353 PHE A N 1
ATOM 2752 C CA . PHE A 1 353 ? -20.384 17.052 5.041 1.00 92.44 353 PHE A CA 1
ATOM 2753 C C . PHE A 1 353 ? -21.289 17.831 4.079 1.00 92.44 353 PHE A C 1
ATOM 2755 O O . PHE A 1 353 ? -22.252 17.272 3.555 1.00 92.44 353 PHE A O 1
ATOM 2762 N N . LYS A 1 354 ? -21.025 19.118 3.824 1.00 90.56 354 LYS A N 1
ATOM 2763 C CA . LYS A 1 354 ? -21.909 19.994 3.035 1.00 90.56 354 LYS A CA 1
ATOM 2764 C C . LYS A 1 354 ? -22.196 19.462 1.635 1.00 90.56 354 LYS A C 1
ATOM 2766 O O . LYS A 1 354 ? -23.347 19.472 1.205 1.00 90.56 354 LYS A O 1
ATOM 2771 N N . LYS A 1 355 ? -21.168 18.963 0.944 1.00 88.62 355 LYS A N 1
ATOM 2772 C CA . LYS A 1 355 ? -21.316 18.367 -0.392 1.00 88.62 355 LYS A CA 1
ATOM 2773 C C . LYS A 1 355 ? -22.113 17.062 -0.336 1.00 88.62 355 LYS A C 1
ATOM 2775 O O . LYS A 1 355 ? -22.995 16.853 -1.163 1.00 88.62 355 LYS A O 1
ATOM 2780 N N . LEU A 1 356 ? -21.853 16.209 0.657 1.00 90.44 356 LEU A N 1
ATOM 2781 C CA . LEU A 1 356 ? -22.581 14.948 0.822 1.00 90.44 356 LEU A CA 1
ATOM 2782 C C . LEU A 1 356 ? -24.055 15.162 1.176 1.00 90.44 356 LEU A C 1
ATOM 2784 O O . LEU A 1 356 ? -24.902 14.448 0.659 1.00 90.44 356 LEU A O 1
ATOM 2788 N N . LYS A 1 357 ? -24.397 16.192 1.957 1.00 89.94 357 LYS A N 1
ATOM 2789 C CA . LYS A 1 357 ? -25.792 16.553 2.281 1.00 89.94 357 LYS A CA 1
ATOM 2790 C C . LYS A 1 357 ? -26.650 16.892 1.056 1.00 89.94 357 LYS A C 1
ATOM 2792 O O . LYS A 1 357 ? -27.869 16.906 1.167 1.00 89.94 357 LYS A O 1
ATOM 2797 N N . GLN A 1 358 ? -26.045 17.155 -0.100 1.00 90.62 358 GLN A N 1
ATOM 2798 C CA . GLN A 1 358 ? -26.765 17.361 -1.361 1.00 90.62 358 GLN A CA 1
ATOM 2799 C C . GLN A 1 358 ? -27.079 16.039 -2.082 1.00 90.62 358 GLN A C 1
ATOM 2801 O O . GLN A 1 358 ? -27.858 16.022 -3.031 1.00 90.62 358 GLN A O 1
ATOM 2806 N N . GLN A 1 359 ? -26.486 14.926 -1.645 1.00 92.31 359 GLN A N 1
ATOM 2807 C CA . GLN A 1 359 ? -26.662 13.610 -2.245 1.00 92.31 359 GLN A CA 1
ATOM 2808 C C . GLN A 1 359 ? -27.826 12.868 -1.584 1.00 92.31 359 GLN A C 1
ATOM 2810 O O . GLN A 1 359 ? -27.877 12.699 -0.364 1.00 92.31 359 GLN A O 1
ATOM 2815 N N . THR A 1 360 ? -28.744 12.348 -2.401 1.00 91.81 360 THR A N 1
ATOM 2816 C CA . THR A 1 360 ? -29.918 11.601 -1.924 1.00 91.81 360 THR A CA 1
ATOM 2817 C C . THR A 1 360 ? -29.534 10.390 -1.075 1.00 91.81 360 THR A C 1
ATOM 2819 O O . THR A 1 360 ? -30.142 10.172 -0.029 1.00 91.81 360 THR A O 1
ATOM 2822 N N . LEU A 1 361 ? -28.505 9.639 -1.485 1.00 90.50 361 LEU A N 1
ATOM 2823 C CA . LEU A 1 361 ? -28.035 8.458 -0.756 1.00 90.50 361 LEU A CA 1
ATOM 2824 C C . LEU A 1 361 ? -27.578 8.815 0.665 1.00 90.50 361 LEU A C 1
ATOM 2826 O O . LEU A 1 361 ? -27.980 8.157 1.623 1.00 90.50 361 LEU A O 1
ATOM 2830 N N . PHE A 1 362 ? -26.793 9.886 0.809 1.00 92.94 362 PHE A N 1
ATOM 2831 C CA . PHE A 1 362 ? -26.351 10.364 2.116 1.00 92.94 362 PHE A CA 1
ATOM 2832 C C . PHE A 1 362 ? -27.538 10.774 2.987 1.00 92.94 362 PHE A C 1
ATOM 2834 O O . PHE A 1 362 ? -27.608 10.371 4.140 1.00 92.94 362 PHE A O 1
ATOM 2841 N N . LEU A 1 363 ? -28.496 11.538 2.451 1.00 91.75 363 LEU A N 1
ATOM 2842 C CA . LEU A 1 363 ? -29.670 11.977 3.215 1.00 91.75 363 LEU A CA 1
ATOM 2843 C C . LEU A 1 363 ? -30.523 10.799 3.706 1.00 91.75 363 LEU A C 1
ATOM 2845 O O . LEU A 1 363 ? -30.983 10.807 4.849 1.00 91.75 363 LEU A O 1
ATOM 2849 N N . GLN A 1 364 ? -30.714 9.778 2.867 1.00 91.94 364 GLN A N 1
ATOM 2850 C CA . GLN A 1 364 ? -31.435 8.557 3.237 1.00 91.94 364 GLN A CA 1
ATOM 2851 C C . GLN A 1 364 ? -30.723 7.811 4.370 1.00 91.94 364 GLN A C 1
ATOM 2853 O O . GLN A 1 364 ? -31.343 7.492 5.385 1.00 91.94 364 GLN A O 1
ATOM 2858 N N . GLN A 1 365 ? -29.416 7.588 4.220 1.00 92.75 365 GLN A N 1
ATOM 2859 C CA . GLN A 1 365 ? -28.583 6.927 5.223 1.00 92.75 365 GLN A CA 1
ATOM 2860 C C . GLN A 1 365 ? -28.506 7.733 6.529 1.00 92.75 365 GLN A C 1
ATOM 2862 O O . GLN A 1 365 ? -28.631 7.167 7.613 1.00 92.75 365 GLN A O 1
ATOM 2867 N N . PHE A 1 366 ? -28.380 9.058 6.443 1.00 93.00 366 PHE A N 1
ATOM 2868 C CA . PHE A 1 366 ? -28.359 9.949 7.599 1.00 93.00 366 PHE A CA 1
ATOM 2869 C C . PHE A 1 366 ? -29.676 9.869 8.366 1.00 93.00 366 PHE A C 1
ATOM 2871 O O . PHE A 1 366 ? -29.670 9.690 9.579 1.00 93.00 366 PHE A O 1
ATOM 2878 N N . LYS A 1 367 ? -30.820 9.915 7.677 1.00 90.94 367 LYS A N 1
ATOM 2879 C CA . LYS A 1 367 ? -32.127 9.757 8.322 1.00 90.94 367 LYS A CA 1
ATOM 2880 C C . LYS A 1 367 ? -32.266 8.389 8.997 1.00 90.94 367 LYS A C 1
ATOM 2882 O O . LYS A 1 367 ? -32.695 8.324 10.146 1.00 90.94 367 LYS A O 1
ATOM 2887 N N . ALA A 1 368 ? -31.868 7.314 8.318 1.00 90.62 368 ALA A N 1
ATOM 2888 C CA . ALA A 1 368 ? -31.951 5.957 8.858 1.00 90.62 368 ALA A CA 1
ATOM 2889 C C . ALA A 1 368 ? -31.070 5.758 10.103 1.00 90.62 368 ALA A C 1
ATOM 2891 O O . ALA A 1 368 ? -31.484 5.100 11.052 1.00 90.62 368 ALA A O 1
ATOM 2892 N N . ASN A 1 369 ? -29.873 6.344 10.123 1.00 89.25 369 ASN A N 1
ATOM 2893 C CA . ASN A 1 369 ? -28.900 6.094 11.184 1.00 89.25 369 ASN A CA 1
ATOM 2894 C C . ASN A 1 369 ? -28.931 7.131 12.313 1.00 89.25 369 ASN A C 1
ATOM 2896 O O . ASN A 1 369 ? -28.656 6.773 13.457 1.00 89.25 369 ASN A O 1
ATOM 2900 N N . CYS A 1 370 ? -29.272 8.385 12.020 1.00 88.81 370 CYS A N 1
ATOM 2901 C CA . CYS A 1 370 ? -29.235 9.497 12.973 1.00 88.81 370 CYS A CA 1
ATOM 2902 C C . CYS A 1 370 ? -30.612 9.971 13.446 1.00 88.81 370 CYS A C 1
ATOM 2904 O O . CYS A 1 370 ? -30.686 10.703 14.427 1.00 88.81 370 CYS A O 1
ATOM 2906 N N . GLN A 1 371 ? -31.693 9.609 12.747 1.00 79.44 371 GLN A N 1
ATOM 2907 C CA . GLN A 1 371 ? -33.050 10.090 13.044 1.00 79.44 371 GLN A CA 1
ATOM 2908 C C . GLN A 1 371 ? -34.059 8.951 13.248 1.00 79.44 371 GLN A C 1
ATOM 2910 O O . GLN A 1 371 ? -35.256 9.212 13.376 1.00 79.44 371 GLN A O 1
ATOM 2915 N N . ALA A 1 372 ? -33.610 7.692 13.271 1.00 61.16 372 ALA A N 1
ATOM 2916 C CA . ALA A 1 372 ? -34.486 6.583 13.621 1.00 61.16 372 ALA A CA 1
ATOM 2917 C C . ALA A 1 372 ? -34.928 6.710 15.091 1.00 61.16 372 ALA A C 1
ATOM 2919 O O . ALA A 1 372 ? -34.087 6.981 15.954 1.00 61.16 372 ALA A O 1
ATOM 2920 N N . PRO A 1 373 ? -36.227 6.524 15.396 1.00 48.62 373 PRO A N 1
ATOM 2921 C CA . PRO A 1 373 ? -36.697 6.508 16.774 1.00 48.62 373 PRO A CA 1
ATOM 2922 C C . PRO A 1 373 ? -35.965 5.404 17.542 1.00 48.62 373 PRO A C 1
ATOM 2924 O O . PRO A 1 373 ? -35.743 4.316 17.005 1.00 48.62 373 PRO A O 1
ATOM 2927 N N . ALA A 1 374 ? -35.568 5.696 18.784 1.00 45.25 374 ALA A N 1
ATOM 2928 C CA . ALA A 1 374 ? -34.912 4.719 19.644 1.00 45.25 374 ALA A CA 1
ATOM 2929 C C . ALA A 1 374 ? -35.747 3.425 19.676 1.00 45.25 374 ALA A C 1
ATOM 2931 O O . ALA A 1 374 ? -36.968 3.517 19.847 1.00 45.25 374 ALA A O 1
ATOM 2932 N N . PRO A 1 375 ? -35.138 2.236 19.503 1.00 42.81 375 PRO A N 1
ATOM 2933 C CA . PRO A 1 375 ? -35.878 0.993 19.632 1.00 42.81 375 PRO A CA 1
ATOM 2934 C C . PRO A 1 375 ? -36.469 0.951 21.040 1.00 42.81 375 PRO A C 1
ATOM 2936 O O . PRO A 1 375 ? -35.740 0.999 22.033 1.00 42.81 375 PRO A O 1
ATOM 2939 N N . THR A 1 376 ? -37.797 0.923 21.112 1.00 37.31 376 THR A N 1
ATOM 2940 C CA . THR A 1 376 ? -38.541 0.693 22.345 1.00 37.31 376 THR A CA 1
ATOM 2941 C C . THR A 1 376 ? -38.059 -0.629 22.934 1.00 37.31 376 THR A C 1
ATOM 2943 O O . THR A 1 376 ? -38.224 -1.679 22.313 1.00 37.31 376 THR A O 1
ATOM 2946 N N . ARG A 1 377 ? -37.382 -0.554 24.083 1.00 36.69 377 ARG A N 1
ATOM 2947 C CA . ARG A 1 377 ? -37.022 -1.723 24.889 1.00 36.69 377 ARG A CA 1
ATOM 2948 C C . ARG A 1 377 ? -38.215 -2.210 25.686 1.00 36.69 377 ARG A C 1
ATOM 2950 O O . ARG A 1 377 ? -38.949 -1.336 26.201 1.00 36.69 377 ARG A O 1
#

Radius of gyration: 25.96 Å; Cα contacts (8 Å, |Δi|>4): 678; chains: 1; bounding box: 65×44×114 Å

Nearest PDB structures (foldseek):
  3upv-assembly1_A  TM=6.760E-01  e=7.289E-02  Saccharomyces cerevisiae S288C
  4n3c-assembly1_A  TM=7.338E-01  e=1.384E-01  Homo sapiens
  7kw7-assembly1_E  TM=6.436E-01  e=3.083E-01  Homo sapiens
  6tka-assembly1_AAA  TM=6.038E-01  e=1.624E-01  Homo sapiens
  4nrh-assembly2_B  TM=5.636E-01  e=1.460E-01  Chlamydia pneumoniae